Protein AF-0000000084685652 (afdb_homodimer)

Nearest PDB structures (foldseek):
  3n1x-assembly1_B-1  TM=9.533E-01  e=4.534E-25  Pseudomonas sp. OX1
  5tdv-assembly1_F  TM=9.397E-01  e=7.774E-25  Ectopseudomonas mendocina
  3dhi-assembly1_B  TM=9.399E-01  e=3.055E-24  Ectopseudomonas mendocina
  5tds-assembly1_B  TM=9.580E-01  e=1.152E-23  Ectopseudomonas mendocina
  1fyz-assembly1_A  TM=8.740E-01  e=3.125E-04  Methylococcus capsulatus

InterPro domains:
  IPR003430 Propane/methane/phenol/toluene hydroxylase [PF02332] (56-277)
  IPR009078 Ferritin-like superfamily [SSF47240] (4-328)
  IPR012078 Methane/phenol monooxygenase, hydroxylase component [PIRSF000040] (7-328)
  IPR012078 Methane/phenol monooxygenase, hydroxylase component [cd01058] (21-318)
  IPR012348 Ribonucleotide reductase-like [G3DSA:1.10.620.20] (7-328)

pLDDT: mean 84.14, std 19.92, range [25.06, 98.75]

Solvent-accessible surface area (backbone atoms only — not comparable to full-atom values): 34965 Å² total; per-residue (Å²): 137,84,82,76,79,78,78,77,73,77,84,66,85,71,38,86,89,50,67,91,72,70,73,74,51,70,52,49,56,51,36,47,82,54,54,75,40,60,74,34,72,89,44,41,50,87,66,68,88,84,40,72,50,53,50,47,47,34,53,23,38,70,56,31,90,69,60,70,98,56,61,70,71,56,72,58,83,78,55,76,42,68,67,59,45,51,53,54,48,49,54,52,46,51,50,53,51,48,50,54,50,54,39,56,75,68,43,49,76,76,68,41,51,70,68,55,55,43,46,38,34,59,72,48,44,28,47,34,47,56,27,44,46,51,18,39,44,22,29,50,36,34,59,42,39,86,19,31,47,57,14,48,54,22,45,56,48,20,52,49,25,47,48,53,22,41,50,40,31,51,51,32,53,58,48,29,73,76,47,69,93,57,41,46,89,68,40,29,63,56,33,40,75,66,32,66,42,34,44,29,48,46,52,46,47,50,52,50,67,61,43,66,38,33,64,60,32,46,44,42,45,65,61,38,47,47,39,37,43,46,23,32,67,27,47,42,46,16,52,46,24,46,76,59,68,34,52,65,53,24,54,54,27,50,56,54,45,52,54,50,51,51,51,47,55,42,46,28,53,51,42,52,58,46,39,68,37,69,75,30,46,60,55,52,49,50,52,46,66,68,48,43,61,46,38,51,46,14,35,43,37,35,27,64,68,41,73,89,36,89,57,34,41,62,52,24,51,50,46,36,51,52,53,32,43,66,45,75,41,132,137,81,80,75,75,76,75,74,70,77,84,69,83,71,40,86,98,49,80,87,74,73,73,75,51,70,52,50,58,51,36,46,83,54,56,76,42,59,75,35,74,88,44,40,48,84,70,65,86,84,40,72,51,50,51,47,49,35,55,24,37,70,56,32,91,68,59,71,97,56,62,69,72,57,72,59,86,80,54,74,42,68,68,60,46,52,53,55,48,48,54,51,47,51,51,52,50,48,49,55,51,54,39,56,74,68,42,48,77,76,69,41,51,69,68,56,54,43,44,39,34,59,72,48,43,30,46,35,47,57,28,44,47,52,18,38,45,21,28,50,35,34,60,42,39,86,18,31,44,57,14,48,53,22,45,56,49,20,51,48,24,48,48,52,22,40,50,41,30,50,50,32,53,56,48,30,74,74,46,69,94,58,40,47,89,68,40,30,62,57,34,42,76,66,34,65,42,33,45,29,48,45,52,44,46,50,52,49,68,61,42,67,36,33,66,61,32,47,44,43,45,64,61,38,47,47,39,37,43,45,23,33,68,26,47,42,45,16,52,48,24,46,76,58,69,34,52,66,52,25,53,53,28,51,57,54,45,53,55,51,51,51,51,46,56,43,45,28,53,50,42,51,59,46,39,68,36,70,77,28,47,61,54,54,49,49,52,46,66,66,48,41,60,44,39,51,46,15,35,42,36,34,28,64,67,40,72,89,37,89,57,34,42,62,52,22,52,49,46,37,50,52,53,31,43,66,44,75,41,131

Foldseek 3Di:
DDPPPPPPDPDCPCPDVNPPPPDDDPLCVQQFDPQCQLPDLQGSDPPDPVDPVSVLLNVQASPFPQDDPPPRPAAQPVSDDPVVLVVVVVVLVVVLVVLVVVCVVVVQLVPFDPVVLLVCLQQQLLCLVLLVLLLLLLCLLLVRYSIRNRSVLSVSSSVLSVVVSVSSLVVLVVNCVNDPPSQRPHCSVVSCVPPQLNVLLNVLSVVLSPRRRSVLNLLSSLQANLLLCLLANQQLVLVLCVVRSNPSSVVSSVSSVVVSVSSLSRLLSSLVNSCVPVSVQVVSQVSCVVRNVSSLSSRCRNVVSSVSDPCSSVRSVVSSVVSNVSSVYD/DPPPPPPPDPDCPCDDVHDPPPDDDPLCVQQFDPQCQLPDLQGSDPPDNPDPVSVLLNVQASPFPQDDPPPRPAAQPVSDDPVVLVVVVVVLVVVLVVLVVVCVVVVQLVPFDPVVLLVCLQQQLLCLVLLVLLLLLLCLLLVRYSIRNRSVLSVSSSVLSVVVSVSSLVVLVVNCVNDPPSQRPHCSVVSCVPPQLNVLLNVLSVVLSPRRRSVLNLLSSLQANLLLCLLANQQLVLVLCVVRSNPSSVVSSVSSVVVSVSSLSRLLSSLVNSCVPVSVQVVSQVSCVVRNVSSLSSRCRNVVSSVSDPCSSVRSVVSSVVSNVSSVYD

Secondary structure (DSSP, 8-state):
-----------STT-SS-SS-----HHHHHHSS--GGGS-TT-SSSS-TT-HHHHHHIIIIIT-S---S-GGG---TT---HHHHHHHHHHHHHHHHHHHHHHHHTTHHHHS-HHHHHHHHHHTTTHHHHHHHHHHHHHHHHHH-SSHHHHHHHHHHHHHHHHHHHHHHHHHHHHHHHSTTS-TTTSHHHHHHH-HHHHHHHHHHHHHTT--SHHHHHHIIIIIIHHHHIIIIIIIHHHHHHHTT-HHHHHHHHHHHHHHHHHHHHHHHHHHHHTTSHHHHHHHHHHHHHHHHHHHHHHHHHHTT-TT-TTHHHHHHHHHHHHHHHTT--/------------TT-SS-SS-----HHHHHHSS--GGGS-TT-SSSS-TT-HHHHHHIIIIIT-S---S-GGG---TT---HHHHHHHHHHHHHHHHHHHHHHHHTTHHHHS-HHHHHHHHHHTTTHHHHHHHHHHHHHHHHHH-SSHHHHHHHHHHHHHHHHHHHHHHHHHHHHHHHS-SS-TTTSHHHHHHH-HHHHHHHHHHHHHTT--SHHHHHHIIIIIIHHHHIIIIIIIHHHHHHHTT-HHHHHHHHHHHHHHHHHHHHHHHHHHHHTTSHHHHHHHHHHHHHHHHHHHHHHHHHHTT-TT-TTHHHHHHHHHHHHHHHTT--

Structure (mmCIF, N/CA/C/O backbone):
data_AF-0000000084685652-model_v1
#
loop_
_entity.id
_entity.type
_entity.pdbx_description
1 polymer 'Toluene-4-monooxygenase system protein E'
#
loop_
_atom_site.group_PDB
_atom_site.id
_atom_site.type_symbol
_atom_site.label_atom_id
_atom_site.label_alt_id
_atom_site.label_comp_id
_atom_site.label_asym_id
_atom_site.label_entity_id
_atom_site.label_seq_id
_atom_site.pdbx_PDB_ins_code
_atom_site.Cartn_x
_atom_site.Cartn_y
_atom_site.Cartn_z
_atom_site.occupancy
_atom_site.B_iso_or_equiv
_atom_site.auth_seq_id
_atom_site.auth_comp_id
_atom_site.auth_asym_id
_atom_site.auth_atom_id
_atom_site.pdbx_PDB_model_num
ATOM 1 N N . MET A 1 1 ? -60.469 -38.312 -19.906 1 27.52 1 MET A N 1
ATOM 2 C CA . MET A 1 1 ? -59.406 -38.531 -18.938 1 27.52 1 MET A CA 1
ATOM 3 C C . MET A 1 1 ? -58.312 -37.469 -19.078 1 27.52 1 MET A C 1
ATOM 5 O O . MET A 1 1 ? -57.531 -37.5 -20.016 1 27.52 1 MET A O 1
ATOM 9 N N . SER A 1 2 ? -58.438 -36.156 -18.609 1 29.5 2 SER A N 1
ATOM 10 C CA . SER A 1 2 ? -57.906 -34.844 -18.938 1 29.5 2 SER A CA 1
ATOM 11 C C . SER A 1 2 ? -56.5 -34.625 -18.391 1 29.5 2 SER A C 1
ATOM 13 O O . SER A 1 2 ? -56.281 -34.781 -17.188 1 29.5 2 SER A O 1
ATOM 15 N N . ASP A 1 3 ? -55.344 -34.969 -19.094 1 28.92 3 ASP A N 1
ATOM 16 C CA . ASP A 1 3 ? -53.938 -35.156 -18.844 1 28.92 3 ASP A CA 1
ATOM 17 C C . ASP A 1 3 ? -53.312 -33.844 -18.297 1 28.92 3 ASP A C 1
ATOM 19 O O . ASP A 1 3 ? -53.25 -32.844 -18.984 1 28.92 3 ASP A O 1
ATOM 23 N N . SER A 1 4 ? -53.469 -33.5 -16.984 1 29.11 4 SER A N 1
ATOM 24 C CA . SER A 1 4 ? -53.094 -32.25 -16.297 1 29.11 4 SER A CA 1
ATOM 25 C C . SER A 1 4 ? -51.594 -32.062 -16.312 1 29.11 4 SER A C 1
ATOM 27 O O . SER A 1 4 ? -50.844 -32.844 -15.727 1 29.11 4 SER A O 1
ATOM 29 N N . THR A 1 5 ? -50.938 -31.531 -17.375 1 30.83 5 THR A N 1
ATOM 30 C CA . THR A 1 5 ? -49.531 -31.297 -17.625 1 30.83 5 THR A CA 1
ATOM 31 C C . THR A 1 5 ? -48.875 -30.531 -16.469 1 30.83 5 THR A C 1
ATOM 33 O O . THR A 1 5 ? -49.25 -29.375 -16.219 1 30.83 5 THR A O 1
ATOM 36 N N . GLN A 1 6 ? -48.438 -31.156 -15.375 1 27.78 6 GLN A N 1
ATOM 37 C CA . GLN A 1 6 ? -47.844 -30.609 -14.172 1 27.78 6 GLN A CA 1
ATOM 38 C C . GLN A 1 6 ? -46.656 -29.719 -14.508 1 27.78 6 GLN A C 1
ATOM 40 O O . GLN A 1 6 ? -45.688 -30.188 -15.117 1 27.78 6 GLN A O 1
ATOM 45 N N . THR A 1 7 ? -46.781 -28.344 -14.672 1 27.72 7 THR A N 1
ATOM 46 C CA . THR A 1 7 ? -45.812 -27.328 -15.008 1 27.72 7 THR A CA 1
ATOM 47 C C . THR A 1 7 ? -44.656 -27.328 -14 1 27.72 7 THR A C 1
ATOM 49 O O . THR A 1 7 ? -44.875 -27.094 -12.805 1 27.72 7 THR A O 1
ATOM 52 N N . ILE A 1 8 ? -43.625 -28.094 -14.109 1 26.22 8 ILE A N 1
ATOM 53 C CA . ILE A 1 8 ? -42.469 -28.234 -13.219 1 26.22 8 ILE A CA 1
ATOM 54 C C . ILE A 1 8 ? -41.875 -26.875 -12.93 1 26.22 8 ILE A C 1
ATOM 56 O O . ILE A 1 8 ? -41.438 -26.172 -13.844 1 26.22 8 ILE A O 1
ATOM 60 N N . LYS A 1 9 ? -42.25 -26.234 -11.805 1 31 9 LYS A N 1
ATOM 61 C CA . LYS A 1 9 ? -41.75 -24.938 -11.359 1 31 9 LYS A CA 1
ATOM 62 C C . LYS A 1 9 ? -40.219 -24.906 -11.312 1 31 9 LYS A C 1
ATOM 64 O O . LYS A 1 9 ? -39.594 -25.797 -10.734 1 31 9 LYS A O 1
ATOM 69 N N . PRO A 1 10 ? -39.594 -24.109 -12.258 1 29.12 10 PRO A N 1
ATOM 70 C CA . PRO A 1 10 ? -38.125 -24.109 -12.352 1 29.12 10 PRO A CA 1
ATOM 71 C C . PRO A 1 10 ? -37.469 -23.875 -11 1 29.12 10 PRO A C 1
ATOM 73 O O . PRO A 1 10 ? -38.031 -23.25 -10.117 1 29.12 10 PRO A O 1
ATOM 76 N N . LEU A 1 11 ? -36.5 -24.688 -10.562 1 27.14 11 LEU A N 1
ATOM 77 C CA . LEU A 1 11 ? -35.812 -24.844 -9.281 1 27.14 11 LEU A CA 1
ATOM 78 C C . LEU A 1 11 ? -35.219 -23.516 -8.812 1 27.14 11 LEU A C 1
ATOM 80 O O . LEU A 1 11 ? -34.656 -22.766 -9.602 1 27.14 11 LEU A O 1
ATOM 84 N N . LYS A 1 12 ? -35.562 -22.797 -7.691 1 27.66 12 LYS A N 1
ATOM 85 C CA . LYS A 1 12 ? -35.531 -21.609 -6.848 1 27.66 12 LYS A CA 1
ATOM 86 C C . LYS A 1 12 ? -34.094 -21.266 -6.461 1 27.66 12 LYS A C 1
ATOM 88 O O . LYS A 1 12 ? -33.844 -20.359 -5.664 1 27.66 12 LYS A O 1
ATOM 93 N N . THR A 1 13 ? -33.219 -22.219 -6.508 1 27.36 13 THR A N 1
ATOM 94 C CA . THR A 1 13 ? -32.031 -22.047 -5.66 1 27.36 13 THR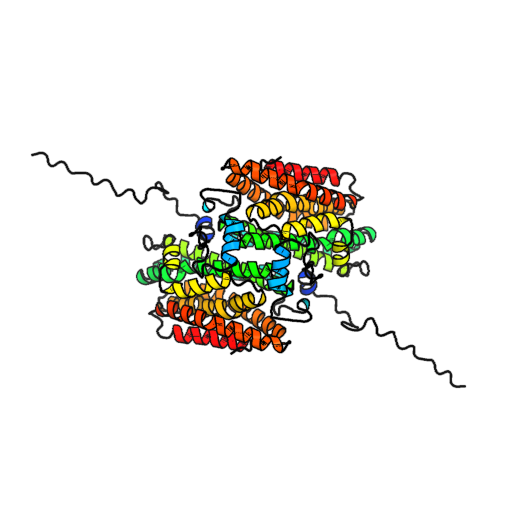 A CA 1
ATOM 95 C C . THR A 1 13 ? -31.234 -20.812 -6.102 1 27.36 13 THR A C 1
ATOM 97 O O . THR A 1 13 ? -30.25 -20.453 -5.465 1 27.36 13 THR A O 1
ATOM 100 N N . TRP A 1 14 ? -31.312 -20.453 -7.469 1 27.02 14 TRP A N 1
ATOM 101 C CA . TRP A 1 14 ? -30.594 -19.297 -8 1 27.02 14 TRP A CA 1
ATOM 102 C C . TRP A 1 14 ? -31.141 -18 -7.398 1 27.02 14 TRP A C 1
ATOM 104 O O . TRP A 1 14 ? -30.859 -16.906 -7.898 1 27.02 14 TRP A O 1
ATOM 114 N N . SER A 1 15 ? -32.094 -17.969 -6.535 1 26.88 15 SER A N 1
ATOM 115 C CA . SER A 1 15 ? -32.938 -16.812 -6.168 1 26.88 15 SER A CA 1
ATOM 116 C C . SER A 1 15 ? -32.062 -15.617 -5.812 1 26.88 15 SER A C 1
ATOM 118 O O . SER A 1 15 ? -32.406 -14.477 -6.152 1 26.88 15 SER A O 1
ATOM 120 N N . HIS A 1 16 ? -31.344 -15.539 -4.719 1 29.84 16 HIS A N 1
ATOM 121 C CA . HIS A 1 16 ? -31.359 -14.281 -3.98 1 29.84 16 HIS A CA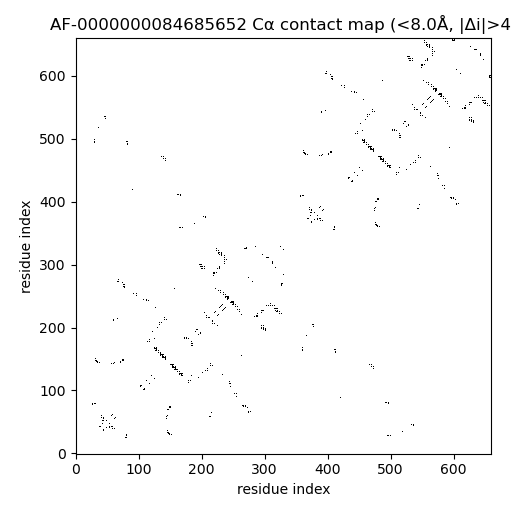 1
ATOM 122 C C . HIS A 1 16 ? -30.688 -13.164 -4.785 1 29.84 16 HIS A C 1
ATOM 124 O O . HIS A 1 16 ? -30.875 -11.984 -4.484 1 29.84 16 HIS A O 1
ATOM 130 N N . LEU A 1 17 ? -29.406 -12.945 -5.328 1 30.16 17 LEU A N 1
ATOM 131 C CA . LEU A 1 17 ? -29.344 -12.023 -6.457 1 30.16 17 LEU A CA 1
ATOM 132 C C . LEU A 1 17 ? -30.234 -12.5 -7.598 1 30.16 17 LEU A C 1
ATOM 134 O O . LEU A 1 17 ? -29.875 -13.414 -8.344 1 30.16 17 LEU A O 1
ATOM 138 N N . SER A 1 18 ? -31.453 -12.906 -7.559 1 30.08 18 SER A N 1
ATOM 139 C CA . SER A 1 18 ? -32.469 -13.414 -8.461 1 30.08 18 SER A CA 1
ATOM 140 C C . SER A 1 18 ? -32.375 -12.773 -9.836 1 30.08 18 SER A C 1
ATOM 142 O O . SER A 1 18 ? -32.531 -13.453 -10.859 1 30.08 18 SER A O 1
ATOM 144 N N . LYS A 1 19 ? -33.031 -11.508 -10.031 1 33.03 19 LYS A N 1
ATOM 145 C CA . LYS A 1 19 ? -33.562 -10.797 -11.188 1 33.03 19 LYS A CA 1
ATOM 146 C C . LYS A 1 19 ? -32.5 -10.609 -12.266 1 33.03 19 LYS A C 1
ATOM 148 O O . LYS A 1 19 ? -31.312 -10.797 -12.008 1 33.03 19 LYS A O 1
ATOM 153 N N . GLN A 1 20 ? -32.656 -9.375 -13.25 1 33.12 20 GLN A N 1
ATOM 154 C CA . GLN A 1 20 ? -31.797 -9.164 -14.422 1 33.12 20 GLN A CA 1
ATOM 155 C C . GLN A 1 20 ? -30.328 -9.164 -14.039 1 33.12 20 GLN A C 1
ATOM 157 O O . GLN A 1 20 ? -29.859 -8.266 -13.344 1 33.12 20 GLN A O 1
ATOM 162 N N . ARG A 1 21 ? -29.656 -10.078 -13.68 1 36.81 21 ARG A N 1
ATOM 163 C CA . ARG A 1 21 ? -28.266 -10.32 -13.273 1 36.81 21 ARG A CA 1
ATOM 164 C C . ARG A 1 21 ? -27.312 -9.422 -14.039 1 36.81 21 ARG A C 1
ATOM 166 O O . ARG A 1 21 ? -27.031 -9.664 -15.219 1 36.81 21 ARG A O 1
ATOM 173 N N . LYS A 1 22 ? -27.422 -8.109 -13.758 1 44.72 22 LYS A N 1
ATOM 174 C CA . LYS A 1 22 ? -26.453 -7.215 -14.383 1 44.72 22 LYS A CA 1
ATOM 175 C C . LYS A 1 22 ? -25.031 -7.754 -14.242 1 44.72 22 LYS A C 1
ATOM 177 O O . LYS A 1 22 ? -24.641 -8.195 -13.164 1 44.72 22 LYS A O 1
ATOM 182 N N . ARG A 1 23 ? -24.422 -8.211 -15.383 1 49.84 23 ARG A N 1
ATOM 183 C CA . ARG A 1 23 ? -23.016 -8.609 -15.469 1 49.84 23 ARG A CA 1
ATOM 184 C C . ARG A 1 23 ? -22.141 -7.727 -14.594 1 49.84 23 ARG A C 1
ATOM 186 O O . ARG A 1 23 ? -22.266 -6.5 -14.609 1 49.84 23 ARG A O 1
ATOM 193 N N . PRO A 1 24 ? -21.516 -8.344 -13.57 1 54.81 24 PRO A N 1
ATOM 194 C CA . PRO A 1 24 ? -20.656 -7.508 -12.727 1 54.81 24 PRO A CA 1
ATOM 195 C C . PRO A 1 24 ? -19.734 -6.602 -13.547 1 54.81 24 PRO A C 1
ATOM 197 O O . PRO A 1 24 ? -19.281 -6.988 -14.625 1 54.81 24 PRO A O 1
ATOM 200 N N . SER A 1 25 ? -19.766 -5.219 -13.094 1 62.41 25 SER A N 1
ATOM 201 C CA . SER A 1 25 ? -18.844 -4.266 -13.703 1 62.41 25 SER A CA 1
ATOM 202 C C . SER A 1 25 ? -17.391 -4.668 -13.461 1 62.41 25 SER A C 1
ATOM 204 O O . SER A 1 25 ? -17.109 -5.551 -12.641 1 62.41 25 SER A O 1
ATOM 206 N N . GLU A 1 26 ? -16.5 -4.148 -14.211 1 59.72 26 GLU A N 1
ATOM 207 C CA . GLU A 1 26 ? -15.07 -4.34 -14.008 1 59.72 26 GLU A CA 1
ATOM 208 C C . GLU A 1 26 ? -14.68 -4.074 -12.555 1 59.72 26 GLU A C 1
ATOM 210 O O . GLU A 1 26 ? -13.914 -4.84 -11.961 1 59.72 26 GLU A O 1
ATOM 215 N N . TYR A 1 27 ? -15.242 -3.041 -11.984 1 63.34 27 TYR A N 1
ATOM 216 C CA . TYR A 1 27 ? -14.961 -2.684 -10.594 1 63.34 27 TYR A CA 1
ATOM 217 C C . TYR A 1 27 ? -15.352 -3.814 -9.648 1 63.34 27 TYR A C 1
ATOM 219 O O . TYR A 1 27 ? -14.586 -4.176 -8.758 1 63.34 27 TYR A O 1
ATOM 227 N N . GLU A 1 28 ? -16.438 -4.387 -9.898 1 63.53 28 GLU A N 1
ATOM 228 C CA . GLU A 1 28 ? -16.938 -5.426 -9 1 63.53 28 GLU A CA 1
ATOM 229 C C . GLU A 1 28 ? -16.078 -6.684 -9.094 1 63.53 28 GLU A C 1
ATOM 231 O O . GLU A 1 28 ? -15.734 -7.285 -8.07 1 63.53 28 GLU A O 1
ATOM 236 N N . ILE A 1 29 ? -15.711 -6.973 -10.25 1 58.72 29 ILE A N 1
ATOM 237 C CA . ILE A 1 29 ? -14.953 -8.203 -10.461 1 58.72 29 ILE A CA 1
ATOM 238 C C . ILE A 1 29 ? -13.555 -8.062 -9.883 1 58.72 29 ILE A C 1
ATOM 240 O O . ILE A 1 29 ? -13.016 -9.008 -9.297 1 58.72 29 ILE A O 1
ATOM 244 N N . VAL A 1 30 ? -13.125 -6.848 -9.953 1 52.03 30 VAL A N 1
ATOM 245 C CA . VAL A 1 30 ? -11.734 -6.625 -9.594 1 52.03 30 VAL A CA 1
ATOM 246 C C . VAL A 1 30 ? -11.609 -6.398 -8.086 1 52.03 30 VAL A C 1
ATOM 248 O O . VAL A 1 30 ? -10.617 -6.789 -7.473 1 52.03 30 VAL A O 1
ATOM 251 N N . THR A 1 31 ? -12.617 -5.953 -7.551 1 58.69 31 THR A N 1
ATOM 252 C CA . THR A 1 31 ? -12.406 -5.414 -6.215 1 58.69 31 THR A CA 1
ATOM 253 C C . THR A 1 31 ? -13.156 -6.234 -5.172 1 58.69 31 THR A C 1
ATOM 255 O O . THR A 1 31 ? -12.875 -6.145 -3.975 1 58.69 31 THR A O 1
ATOM 258 N N . THR A 1 32 ? -14.031 -7.082 -5.617 1 55.75 32 THR A N 1
ATOM 259 C CA . THR A 1 32 ? -14.898 -7.688 -4.613 1 55.75 32 THR A CA 1
ATOM 260 C C . THR A 1 32 ? -14.453 -9.109 -4.297 1 55.75 32 THR A C 1
ATOM 262 O O . THR A 1 32 ? -13.875 -9.789 -5.148 1 55.75 32 THR A O 1
ATOM 265 N N . ASN A 1 33 ? -14.688 -9.531 -3.033 1 54.81 33 ASN A N 1
ATOM 266 C CA . ASN A 1 33 ? -14.609 -10.906 -2.545 1 54.81 33 ASN A CA 1
ATOM 267 C C . ASN A 1 33 ? -13.188 -11.453 -2.643 1 54.81 33 ASN A C 1
ATOM 269 O O . ASN A 1 33 ? -12.984 -12.586 -3.068 1 54.81 33 ASN A O 1
ATOM 273 N N . LEU A 1 34 ? -12.336 -10.586 -2.314 1 56.66 34 LEU A N 1
ATOM 274 C CA . LEU A 1 34 ? -10.938 -11.016 -2.367 1 56.66 34 LEU A CA 1
ATOM 275 C C . LEU A 1 34 ? -10.492 -11.586 -1.024 1 56.66 34 LEU A C 1
ATOM 277 O O . LEU A 1 34 ? -9.484 -12.281 -0.947 1 56.66 34 LEU A O 1
ATOM 281 N N . HIS A 1 35 ? -11.312 -11.273 0.05 1 48.06 35 HIS A N 1
ATOM 282 C CA . HIS A 1 35 ? -10.914 -11.758 1.367 1 48.06 35 HIS A CA 1
ATOM 283 C C . HIS A 1 35 ? -11.336 -13.211 1.572 1 48.06 35 HIS A C 1
ATOM 285 O O . HIS A 1 35 ? -12.5 -13.484 1.87 1 48.06 35 HIS A O 1
ATOM 291 N N . PHE A 1 36 ? -10.484 -14.055 1.305 1 43.09 36 PHE A N 1
ATOM 292 C CA . PHE A 1 36 ? -10.805 -15.469 1.45 1 43.09 36 PHE A CA 1
ATOM 293 C C . PHE A 1 36 ? -10.75 -15.883 2.914 1 43.09 36 PHE A C 1
ATOM 295 O O . PHE A 1 36 ? -11.219 -16.969 3.273 1 43.09 36 PHE A O 1
ATOM 302 N N . HIS A 1 37 ? -10.305 -15.016 3.764 1 44.62 37 HIS A N 1
ATOM 303 C CA . HIS A 1 37 ? -10.141 -15.367 5.172 1 44.62 37 HIS A CA 1
ATOM 304 C C . HIS A 1 37 ? -11.336 -14.883 5.996 1 44.62 37 HIS A C 1
ATOM 306 O O . HIS A 1 37 ? -11.281 -14.875 7.227 1 44.62 37 HIS A O 1
ATOM 312 N N . THR A 1 38 ? -12.32 -14.43 5.367 1 40.59 38 THR A N 1
ATOM 313 C CA . THR A 1 38 ? -13.484 -13.945 6.102 1 40.59 38 THR A CA 1
ATOM 314 C C . THR A 1 38 ? -14.594 -14.992 6.094 1 40.59 38 THR A C 1
ATOM 316 O O . THR A 1 38 ? -15.672 -14.773 6.656 1 40.59 38 THR A O 1
ATOM 319 N N . ASN A 1 39 ? -14.281 -16.047 5.477 1 38.97 39 ASN A N 1
ATOM 320 C CA . ASN A 1 39 ? -15.336 -17.031 5.348 1 38.97 39 ASN A CA 1
ATOM 321 C C . ASN A 1 39 ? -15.688 -17.672 6.695 1 38.97 39 ASN A C 1
ATOM 323 O O . ASN A 1 39 ? -16.859 -17.891 6.996 1 38.97 39 ASN A O 1
ATOM 327 N N . ASN A 1 40 ? -14.555 -17.953 7.375 1 38.34 40 ASN A N 1
ATOM 328 C CA . ASN A 1 40 ? -14.781 -18.531 8.688 1 38.34 40 ASN A CA 1
ATOM 329 C C . ASN A 1 40 ? -14.594 -17.516 9.805 1 38.34 40 ASN A C 1
ATOM 331 O O . ASN A 1 40 ? -13.461 -17.156 10.141 1 38.34 40 ASN A O 1
ATOM 335 N N . LYS A 1 41 ? -15.688 -16.984 10.172 1 49.59 41 LYS A N 1
ATOM 336 C CA . LYS A 1 41 ? -15.688 -15.945 11.195 1 49.59 41 LYS A CA 1
ATOM 337 C C . LYS A 1 41 ? -14.867 -16.359 12.414 1 49.59 41 LYS A C 1
ATOM 339 O O . LYS A 1 41 ? -14.305 -15.523 13.109 1 49.59 41 LYS A O 1
ATOM 344 N N . GLU A 1 42 ? -14.883 -17.656 12.594 1 42.59 42 GLU A N 1
ATOM 345 C CA . GLU A 1 42 ? -14.227 -18.172 13.789 1 42.59 42 GLU A CA 1
ATOM 346 C C . GLU A 1 42 ? -12.789 -18.594 13.5 1 42.59 42 GLU A C 1
ATOM 348 O O . GLU A 1 42 ? -11.984 -18.766 14.414 1 42.59 42 GLU A O 1
ATOM 353 N N . ARG A 1 43 ? -12.508 -18.797 12.148 1 47.44 43 ARG A N 1
ATOM 354 C CA . ARG A 1 43 ? -11.18 -19.25 11.758 1 47.44 43 ARG A CA 1
ATOM 355 C C . ARG A 1 43 ? -10.719 -18.562 10.477 1 47.44 43 ARG A C 1
ATOM 357 O O . ARG A 1 43 ? -10.867 -19.109 9.383 1 47.44 43 ARG A O 1
ATOM 364 N N . PRO A 1 44 ? -10.281 -17.375 10.633 1 40.5 44 PRO A N 1
ATOM 365 C CA . PRO A 1 44 ? -9.93 -16.625 9.438 1 40.5 44 PRO A CA 1
ATOM 366 C C . PRO A 1 44 ? -8.93 -17.344 8.547 1 40.5 44 PRO A C 1
ATOM 368 O O . PRO A 1 44 ? -9.008 -17.25 7.316 1 40.5 44 PRO A O 1
ATOM 371 N N . PHE A 1 45 ? -7.957 -18.062 9.234 1 45.41 45 PHE A N 1
ATOM 372 C CA . PHE A 1 45 ? -6.98 -18.812 8.461 1 45.41 45 PHE A CA 1
ATOM 373 C C . PHE A 1 45 ? -7.039 -20.297 8.805 1 45.41 45 PHE A C 1
ATOM 375 O O . PHE A 1 45 ? -7.273 -20.656 9.961 1 45.41 45 PHE A O 1
ATOM 382 N N . GLU A 1 46 ? -7.348 -21.078 7.914 1 44.16 46 GLU A N 1
ATOM 383 C CA . GLU A 1 46 ? -7.48 -22.516 8.148 1 44.16 46 GLU A CA 1
ATOM 384 C C . GLU A 1 46 ? -6.23 -23.094 8.812 1 44.16 46 GLU A C 1
ATOM 386 O O . GLU A 1 46 ? -6.285 -24.141 9.453 1 44.16 46 GLU A O 1
ATOM 391 N N . VAL A 1 47 ? -5.172 -22.344 8.578 1 43.72 47 VAL A N 1
ATOM 392 C CA . VAL A 1 47 ? -3.979 -22.969 9.148 1 43.72 47 VAL A CA 1
ATOM 393 C C . VAL A 1 47 ? -3.842 -22.562 10.617 1 43.72 47 VAL A C 1
ATOM 395 O O . VAL A 1 47 ? -4.156 -21.438 10.992 1 43.72 47 VAL A O 1
ATOM 398 N N . GLY A 1 48 ? -3.51 -23.609 11.664 1 44.81 48 GLY A N 1
ATOM 399 C CA . GLY A 1 48 ? -3.334 -23.984 13.055 1 44.81 48 GLY A CA 1
ATOM 400 C C . GLY A 1 48 ? -3.99 -23.016 14.023 1 44.81 48 GLY A C 1
ATOM 401 O O . GLY A 1 48 ? -3.973 -21.797 13.805 1 44.81 48 GLY A O 1
ATOM 402 N N . GLN A 1 49 ? -5.098 -23.328 14.609 1 42.16 49 GLN A N 1
ATOM 403 C CA . GLN A 1 49 ? -5.938 -22.797 15.68 1 42.16 49 GLN A CA 1
ATOM 404 C C . GLN A 1 49 ? -5.148 -21.844 16.578 1 42.16 49 GLN A C 1
ATOM 406 O O . GLN A 1 49 ? -5.707 -20.906 17.141 1 42.16 49 GLN A O 1
ATOM 411 N N . ASP A 1 50 ? -4.074 -22.312 17.078 1 43.47 50 ASP A N 1
ATOM 412 C CA . ASP A 1 50 ? -3.455 -21.688 18.25 1 43.47 50 ASP A CA 1
ATOM 413 C C . ASP A 1 50 ? -2.748 -20.391 17.859 1 43.47 50 ASP A C 1
ATOM 415 O O . ASP A 1 50 ? -1.954 -19.859 18.641 1 43.47 50 ASP A O 1
ATOM 419 N N . ALA A 1 51 ? -2.912 -19.922 16.625 1 51.53 51 ALA A N 1
ATOM 420 C CA . ALA A 1 51 ? -1.918 -18.906 16.281 1 51.53 51 ALA A CA 1
ATOM 421 C C . ALA A 1 51 ? -2.41 -17.516 16.656 1 51.53 51 ALA A C 1
ATOM 423 O O . ALA A 1 51 ? -3.584 -17.188 16.453 1 51.53 51 ALA A O 1
ATOM 424 N N . LYS A 1 52 ? -1.738 -16.891 17.625 1 55.16 52 LYS A N 1
ATOM 425 C CA . LYS A 1 52 ? -1.804 -15.492 18.062 1 55.16 52 LYS A CA 1
ATOM 426 C C . LYS A 1 52 ? -2.381 -14.602 16.969 1 55.16 52 LYS A C 1
ATOM 428 O O . LYS A 1 52 ? -3.121 -13.656 17.25 1 55.16 52 LYS A O 1
ATOM 433 N N . MET A 1 53 ? -2.266 -15.031 15.727 1 54.97 53 MET A N 1
ATOM 434 C CA . MET A 1 53 ? -2.705 -14.234 14.586 1 54.97 53 MET A CA 1
ATOM 435 C C . MET A 1 53 ? -4.219 -14.305 14.422 1 54.97 53 MET A C 1
ATOM 437 O O . MET A 1 53 ? -4.875 -13.289 14.195 1 54.97 53 MET A O 1
ATOM 441 N N . ASN A 1 54 ? -4.672 -15.484 14.539 1 59.81 54 ASN A N 1
ATOM 442 C CA . ASN A 1 54 ? -6.121 -15.633 14.445 1 59.81 54 ASN A CA 1
ATOM 443 C C . ASN A 1 54 ? -6.836 -14.82 15.523 1 59.81 54 ASN A C 1
ATOM 445 O O . ASN A 1 54 ? -7.875 -14.211 15.266 1 59.81 54 ASN A O 1
ATOM 449 N N . ASP A 1 55 ? -6.125 -14.727 16.531 1 67.75 55 ASP A N 1
ATOM 450 C CA . ASP A 1 55 ? -6.715 -13.977 17.641 1 67.75 55 ASP A CA 1
ATOM 451 C C . ASP A 1 55 ? -6.746 -12.477 17.328 1 67.75 55 ASP A C 1
ATOM 453 O O . ASP A 1 55 ? -7.699 -11.781 17.688 1 67.75 55 ASP A O 1
ATOM 457 N N . TRP A 1 56 ? -5.742 -12.062 16.594 1 73.5 56 TRP A N 1
ATOM 458 C CA . TRP A 1 56 ? -5.656 -10.648 16.25 1 73.5 56 TRP A CA 1
ATOM 459 C C . TRP A 1 56 ? -6.777 -10.258 15.289 1 73.5 56 TRP A C 1
ATOM 461 O O . TRP A 1 56 ? -7.488 -9.281 15.516 1 73.5 56 TRP A O 1
ATOM 471 N N . TYR A 1 57 ? -6.93 -11.094 14.258 1 74.31 57 TYR A N 1
ATOM 472 C CA . TYR A 1 57 ? -7.98 -10.82 13.289 1 74.31 57 TYR A CA 1
ATOM 473 C C . TYR A 1 57 ? -9.359 -10.977 13.914 1 74.31 57 TYR A C 1
ATOM 475 O O . TYR A 1 57 ? -10.266 -10.188 13.648 1 74.31 57 TYR A O 1
ATOM 483 N N . LEU A 1 58 ? -9.438 -11.93 14.758 1 77.44 58 LEU A N 1
ATOM 484 C CA . LEU A 1 58 ? -10.719 -12.148 15.438 1 77.44 58 LEU A CA 1
ATOM 485 C C . LEU A 1 58 ? -11.047 -10.977 16.359 1 77.44 58 LEU A C 1
ATOM 487 O O . LEU A 1 58 ? -12.172 -10.469 16.344 1 77.44 58 LEU A O 1
ATOM 491 N N . THR A 1 59 ? -10.039 -10.5 17.031 1 81 59 THR A N 1
ATOM 492 C CA . THR A 1 59 ? -10.258 -9.469 18.047 1 81 59 THR A CA 1
ATOM 493 C C . THR A 1 59 ? -10.461 -8.109 17.391 1 81 59 THR A C 1
ATOM 495 O O . THR A 1 59 ? -11.367 -7.363 17.766 1 81 59 THR A O 1
ATOM 498 N N . TYR A 1 60 ? -9.711 -7.828 16.359 1 86.06 60 TYR A N 1
ATOM 499 C CA . TYR A 1 60 ? -9.633 -6.441 15.906 1 86.06 60 TYR A CA 1
ATOM 500 C C . TYR A 1 60 ? -10.32 -6.266 14.555 1 86.06 60 TYR A C 1
ATOM 502 O O . TYR A 1 60 ? -10.445 -5.145 14.062 1 86.06 60 TYR A O 1
ATOM 510 N N . ARG A 1 61 ? -10.867 -7.289 14.016 1 85.31 61 ARG A N 1
ATOM 511 C CA . ARG A 1 61 ? -11.617 -7.191 12.773 1 85.31 61 ARG A CA 1
ATOM 512 C C . ARG A 1 61 ? -12.992 -7.832 12.914 1 85.31 61 ARG A C 1
ATOM 514 O O . ARG A 1 61 ? -14.016 -7.137 12.883 1 85.31 61 ARG A O 1
ATOM 521 N N . ASN A 1 62 ? -12.945 -9.172 13.211 1 82.12 62 ASN A N 1
ATOM 522 C CA . ASN A 1 62 ? -14.203 -9.898 13.234 1 82.12 62 ASN A CA 1
ATOM 523 C C . ASN A 1 62 ? -15.078 -9.477 14.406 1 82.12 62 ASN A C 1
ATOM 525 O O . ASN A 1 62 ? -16.312 -9.445 14.297 1 82.12 62 ASN A O 1
ATOM 529 N N . ASN A 1 63 ? -14.43 -9.195 15.547 1 86.81 63 ASN A N 1
ATOM 530 C CA . ASN A 1 63 ? -15.188 -8.844 16.75 1 86.81 63 ASN A CA 1
ATOM 531 C C . ASN A 1 63 ? -15.172 -7.344 17 1 86.81 63 ASN A C 1
ATOM 533 O O . ASN A 1 63 ? -15.367 -6.898 18.141 1 86.81 63 ASN A O 1
ATOM 537 N N . SER A 1 64 ? -14.867 -6.598 15.992 1 92 64 SER A N 1
ATOM 538 C CA . SER A 1 64 ? -15 -5.148 16.109 1 92 64 SER A CA 1
ATOM 539 C C . SER A 1 64 ? -16.391 -4.758 16.594 1 92 64 SER A C 1
ATOM 541 O O . SER A 1 64 ? -17.375 -5.398 16.234 1 92 64 SER A O 1
ATOM 543 N N . PRO A 1 65 ? -16.438 -3.727 17.438 1 93.88 65 PRO A N 1
ATOM 544 C CA . PRO A 1 65 ? -17.75 -3.27 17.891 1 93.88 65 PRO A CA 1
ATOM 545 C C . PRO A 1 65 ? -18.656 -2.832 16.734 1 93.88 65 PRO A C 1
ATOM 547 O O . PRO A 1 65 ? -19.875 -2.85 16.859 1 93.88 65 PRO A O 1
ATOM 550 N N . LEU A 1 66 ? -18.078 -2.41 15.648 1 94.31 66 LEU A N 1
ATOM 551 C CA . LEU A 1 66 ? -18.844 -2.037 14.461 1 94.31 66 LEU A CA 1
ATOM 552 C C . LEU A 1 66 ? -19.312 -3.273 13.711 1 94.31 66 LEU A C 1
ATOM 554 O O . LEU A 1 66 ? -18.5 -4.078 13.25 1 94.31 66 LEU A O 1
ATOM 558 N N . LYS A 1 67 ? -20.625 -3.354 13.57 1 92.62 67 LYS A N 1
ATOM 559 C CA . LYS A 1 67 ? -21.188 -4.562 12.977 1 92.62 67 LYS A CA 1
ATOM 560 C C . LYS A 1 67 ? -21.953 -4.242 11.695 1 92.62 67 LYS A C 1
ATOM 562 O O . LYS A 1 67 ? -22.547 -3.168 11.57 1 92.62 67 LYS A O 1
ATOM 567 N N . HIS A 1 68 ? -21.859 -5.125 10.789 1 91.44 68 HIS A N 1
ATOM 568 C CA . HIS A 1 68 ? -22.625 -5.078 9.547 1 91.44 68 HIS A CA 1
ATOM 569 C C . HIS A 1 68 ? -22.891 -6.48 9.016 1 91.44 68 HIS A C 1
ATOM 571 O O . HIS A 1 68 ? -22.031 -7.367 9.125 1 91.44 68 HIS A O 1
ATOM 577 N N . ASP A 1 69 ? -24.031 -6.703 8.43 1 87.94 69 ASP A N 1
ATOM 578 C CA . ASP A 1 69 ? -24.438 -8.031 7.973 1 87.94 69 ASP A CA 1
ATOM 579 C C . ASP A 1 69 ? -23.594 -8.484 6.781 1 87.94 69 ASP A C 1
ATOM 581 O O . ASP A 1 69 ? -23.375 -9.68 6.586 1 87.94 69 ASP A O 1
ATOM 585 N N . ASP A 1 70 ? -23.203 -7.484 5.945 1 87.62 70 ASP A N 1
ATOM 586 C CA . ASP A 1 70 ? -22.438 -7.809 4.742 1 87.62 70 ASP A CA 1
ATOM 587 C C . ASP A 1 70 ? -21.516 -6.66 4.359 1 87.62 70 ASP A C 1
ATOM 589 O O . ASP A 1 70 ? -21.844 -5.848 3.492 1 87.62 70 ASP A O 1
ATOM 593 N N . TRP A 1 71 ? -20.312 -6.676 4.906 1 88.56 71 TRP A N 1
ATOM 594 C CA . TRP A 1 71 ? -19.344 -5.641 4.578 1 88.56 71 TRP A CA 1
ATOM 595 C C . TRP A 1 71 ? -18.984 -5.68 3.094 1 88.56 71 TRP A C 1
ATOM 597 O O . TRP A 1 71 ? -18.641 -4.648 2.506 1 88.56 71 TRP A O 1
ATOM 607 N N . ASP A 1 72 ? -19.125 -6.812 2.51 1 81.75 72 ASP A N 1
ATOM 608 C CA . ASP A 1 72 ? -18.75 -6.988 1.108 1 81.75 72 ASP A CA 1
ATOM 609 C C . ASP A 1 72 ? -19.719 -6.258 0.186 1 81.75 72 ASP A C 1
ATOM 611 O O . ASP A 1 72 ? -19.438 -6.074 -1.001 1 81.75 72 ASP A O 1
ATOM 615 N N . ALA A 1 73 ? -20.812 -5.828 0.71 1 86.06 73 ALA A N 1
ATOM 616 C CA . ALA A 1 73 ? -21.812 -5.109 -0.076 1 86.06 73 ALA A CA 1
ATOM 617 C C . ALA A 1 73 ? -21.391 -3.658 -0.299 1 86.06 73 ALA A C 1
ATOM 619 O O . ALA A 1 73 ? -21.953 -2.969 -1.155 1 86.06 73 ALA A O 1
ATOM 620 N N . PHE A 1 74 ? -20.375 -3.199 0.418 1 92.5 74 PHE A N 1
ATOM 621 C CA . PHE A 1 74 ? -19.922 -1.825 0.243 1 92.5 74 PHE A CA 1
ATOM 622 C C . PHE A 1 74 ? -19.344 -1.62 -1.15 1 92.5 74 PHE A C 1
ATOM 624 O O . PHE A 1 74 ? -18.641 -2.488 -1.668 1 92.5 74 PHE A O 1
ATOM 631 N N . ARG A 1 75 ? -19.656 -0.413 -1.755 1 87.88 75 ARG A N 1
ATOM 632 C CA . ARG A 1 75 ? -19.094 -0.016 -3.041 1 87.88 75 ARG A CA 1
ATOM 633 C C . ARG A 1 75 ? -18.484 1.38 -2.965 1 87.88 75 ARG A C 1
ATOM 635 O O . ARG A 1 75 ? -19.109 2.307 -2.439 1 87.88 75 ARG A O 1
ATOM 642 N N . ASP A 1 76 ? -17.266 1.479 -3.379 1 90.56 76 ASP A N 1
ATOM 643 C CA . ASP A 1 76 ? -16.625 2.779 -3.516 1 90.56 76 ASP A CA 1
ATOM 644 C C . ASP A 1 76 ? -17.375 3.666 -4.508 1 90.56 76 ASP A C 1
ATOM 646 O O . ASP A 1 76 ? -17.531 3.301 -5.672 1 90.56 76 ASP A O 1
ATOM 650 N N . PRO A 1 77 ? -17.766 4.852 -4.031 1 92.81 77 PRO A N 1
ATOM 651 C CA . PRO A 1 77 ? -18.484 5.734 -4.957 1 92.81 77 PRO A CA 1
ATOM 652 C C . PRO A 1 77 ? -17.625 6.16 -6.145 1 92.81 77 PRO A C 1
ATOM 654 O O . PRO A 1 77 ? -18.156 6.492 -7.207 1 92.81 77 PRO A O 1
ATOM 657 N N . GLU A 1 78 ? -16.312 6.156 -5.996 1 91.19 78 GLU A N 1
ATOM 658 C CA . GLU A 1 78 ? -15.391 6.512 -7.07 1 91.19 78 GLU A CA 1
ATOM 659 C C . GLU A 1 78 ? -15.086 5.309 -7.961 1 91.19 78 GLU A C 1
ATOM 661 O O . GLU A 1 78 ? -14.555 5.461 -9.062 1 91.19 78 GLU A O 1
ATOM 666 N N . GLN A 1 79 ? -15.383 4.082 -7.539 1 87.31 79 GLN A N 1
ATOM 667 C CA . GLN A 1 79 ? -15.156 2.822 -8.242 1 87.31 79 GLN A CA 1
ATOM 668 C C . GLN A 1 79 ? -13.727 2.742 -8.781 1 87.31 79 GLN A C 1
ATOM 670 O O . GLN A 1 79 ? -13.516 2.42 -9.953 1 87.31 79 GLN A O 1
ATOM 675 N N . LEU A 1 80 ? -12.836 3.07 -7.926 1 85.62 80 LEU A N 1
ATOM 676 C CA . LEU A 1 80 ? -11.438 3.096 -8.328 1 85.62 80 LEU A CA 1
ATOM 677 C C . LEU A 1 80 ? -10.875 1.68 -8.438 1 85.62 80 LEU A C 1
ATOM 679 O O . LEU A 1 80 ? -11.117 0.847 -7.559 1 85.62 80 LEU A O 1
ATOM 683 N N . VAL A 1 81 ? -10.273 1.402 -9.508 1 81.06 81 VAL A N 1
ATOM 684 C CA . VAL A 1 81 ? -9.43 0.228 -9.695 1 81.06 81 VAL A CA 1
ATOM 685 C C . VAL A 1 81 ? -8.016 0.664 -10.062 1 81.06 81 VAL A C 1
ATOM 687 O O . VAL A 1 81 ? -7.766 1.847 -10.312 1 81.06 81 VAL A O 1
ATOM 690 N N . TYR A 1 82 ? -7.078 -0.184 -10.086 1 80.06 82 TYR A N 1
ATOM 691 C CA . TYR A 1 82 ? -5.684 0.192 -10.281 1 80.06 82 TYR A CA 1
ATOM 692 C C . TYR A 1 82 ? -5.516 1.01 -11.555 1 80.06 82 TYR A C 1
ATOM 694 O O . TYR A 1 82 ? -4.82 2.029 -11.562 1 80.06 82 TYR A O 1
ATOM 702 N N . ARG A 1 83 ? -6.094 0.575 -12.594 1 76.94 83 ARG A N 1
ATOM 703 C CA . ARG A 1 83 ? -5.918 1.236 -13.883 1 76.94 83 ARG A CA 1
ATOM 704 C C . ARG A 1 83 ? -6.391 2.686 -13.828 1 76.94 83 ARG A C 1
ATOM 706 O O . ARG A 1 83 ? -5.656 3.598 -14.211 1 76.94 83 ARG A O 1
ATOM 713 N N . THR A 1 84 ? -7.582 2.852 -13.391 1 82 84 THR A N 1
ATOM 714 C CA . THR A 1 84 ? -8.133 4.203 -13.352 1 82 84 THR A CA 1
ATOM 715 C C . THR A 1 84 ? -7.402 5.051 -12.312 1 82 84 THR A C 1
ATOM 717 O O . THR A 1 84 ? -7.242 6.262 -12.492 1 82 84 THR A O 1
ATOM 720 N N . TYR A 1 85 ? -6.953 4.457 -11.188 1 89.75 85 TYR A N 1
ATOM 721 C CA . TYR A 1 85 ? -6.129 5.168 -10.219 1 89.75 85 TYR A CA 1
ATOM 722 C C . TYR A 1 85 ? -4.836 5.656 -10.859 1 89.75 85 TYR A C 1
ATOM 724 O O . TYR A 1 85 ? -4.414 6.793 -10.633 1 89.75 85 TYR A O 1
ATOM 732 N N . ASN A 1 86 ? -4.191 4.789 -11.602 1 81.69 86 ASN A N 1
ATOM 733 C CA . ASN A 1 86 ? -2.936 5.148 -12.25 1 81.69 86 ASN A CA 1
ATOM 734 C C . ASN A 1 86 ? -3.123 6.309 -13.227 1 81.69 86 ASN A C 1
ATOM 736 O O . ASN A 1 86 ? -2.271 7.195 -13.32 1 81.69 86 ASN A O 1
ATOM 740 N N . ILE A 1 87 ? -4.242 6.285 -13.969 1 82.19 87 ILE A N 1
ATOM 741 C CA . ILE A 1 87 ? -4.539 7.367 -14.906 1 82.19 87 ILE A CA 1
ATOM 742 C C . ILE A 1 87 ? -4.746 8.672 -14.133 1 82.19 87 ILE A C 1
ATOM 744 O O . ILE A 1 87 ? -4.18 9.703 -14.492 1 82.19 87 ILE A O 1
ATOM 748 N N . LEU A 1 88 ? -5.527 8.57 -13.078 1 88.12 88 LEU A N 1
ATOM 749 C CA . LEU A 1 88 ? -5.801 9.727 -12.234 1 88.12 88 LEU A CA 1
ATOM 750 C C . LEU A 1 88 ? -4.504 10.32 -11.695 1 88.12 88 LEU A C 1
ATOM 752 O O . LEU A 1 88 ? -4.293 11.531 -11.766 1 88.12 88 LEU A O 1
ATOM 756 N N . GLN A 1 89 ? -3.617 9.477 -11.18 1 89 89 GLN A N 1
ATOM 757 C CA . GLN A 1 89 ? -2.412 9.961 -10.516 1 89 89 GLN A CA 1
ATOM 758 C C . GLN A 1 89 ? -1.358 10.398 -11.531 1 89 89 GLN A C 1
ATOM 760 O O . GLN A 1 89 ? -0.53 11.258 -11.234 1 89 89 GLN A O 1
ATOM 765 N N . GLU A 1 90 ? -1.403 9.82 -12.695 1 83.31 90 GLU A N 1
ATOM 766 C CA . GLU A 1 90 ? -0.542 10.328 -13.758 1 83.31 90 GLU A CA 1
ATOM 767 C C . GLU A 1 90 ? -0.858 11.781 -14.078 1 83.31 90 GLU A C 1
ATOM 769 O O . GLU A 1 90 ? 0.051 12.602 -14.242 1 83.31 90 GLU A O 1
ATOM 774 N N . GLY A 1 91 ? -2.168 12.008 -14.242 1 87.19 91 GLY A N 1
ATOM 775 C CA . GLY A 1 91 ? -2.568 13.391 -14.461 1 87.19 91 GLY A CA 1
ATOM 776 C C . GLY A 1 91 ? -2.137 14.32 -13.344 1 87.19 91 GLY A C 1
ATOM 777 O O . GLY A 1 91 ? -1.632 15.414 -13.602 1 87.19 91 GLY A O 1
ATOM 778 N N . GLN A 1 92 ? -2.305 13.906 -12.133 1 89.69 92 GLN A N 1
ATOM 779 C CA . GLN A 1 92 ? -1.932 14.719 -10.977 1 89.69 92 GLN A CA 1
ATOM 780 C C . GLN A 1 92 ? -0.419 14.906 -10.906 1 89.69 92 GLN A C 1
ATOM 782 O O . GLN A 1 92 ? 0.061 16 -10.594 1 89.69 92 GLN A O 1
ATOM 787 N N . GLU A 1 93 ? 0.325 13.852 -11.203 1 88.06 93 GLU A N 1
ATOM 788 C CA . GLU A 1 93 ? 1.782 13.938 -11.172 1 88.06 93 GLU A CA 1
ATOM 789 C C . GLU A 1 93 ? 2.305 14.852 -12.273 1 88.06 93 GLU A C 1
ATOM 791 O O . GLU A 1 93 ? 3.271 15.594 -12.07 1 88.06 93 GLU A O 1
ATOM 796 N N . ALA A 1 94 ? 1.7 14.75 -13.438 1 86.75 94 ALA A N 1
ATOM 797 C CA . ALA A 1 94 ? 2.07 15.664 -14.516 1 86.75 94 ALA A CA 1
ATOM 798 C C . ALA A 1 94 ? 1.841 17.109 -14.117 1 86.75 94 ALA A C 1
ATOM 800 O O . ALA A 1 94 ? 2.672 17.984 -14.398 1 86.75 94 ALA A O 1
ATOM 801 N N . TYR A 1 95 ? 0.735 17.328 -13.508 1 90.44 95 TYR A N 1
ATOM 802 C CA . TYR A 1 95 ? 0.408 18.672 -13.031 1 90.44 95 TYR A CA 1
ATOM 803 C C . TYR A 1 95 ? 1.434 19.156 -12.016 1 90.44 95 TYR A C 1
ATOM 805 O O . TYR A 1 95 ? 1.986 20.25 -12.148 1 90.44 95 TYR A O 1
ATOM 813 N N . VAL A 1 96 ? 1.737 18.375 -11.008 1 91.69 96 VAL A N 1
ATOM 814 C CA . VAL A 1 96 ? 2.648 18.734 -9.938 1 91.69 96 VAL A CA 1
ATOM 815 C C . VAL A 1 96 ? 4.055 18.938 -10.492 1 91.69 96 VAL A C 1
ATOM 817 O O . VAL A 1 96 ? 4.734 19.906 -10.156 1 91.69 96 VAL A O 1
ATOM 820 N N . THR A 1 97 ? 4.469 18.047 -11.344 1 87.19 97 THR A N 1
ATOM 821 C CA . THR A 1 97 ? 5.781 18.172 -11.977 1 87.19 97 THR A CA 1
ATOM 822 C C . THR A 1 97 ? 5.848 19.422 -12.836 1 87.19 97 THR A C 1
ATOM 824 O O . THR A 1 97 ? 6.867 20.109 -12.852 1 87.19 97 THR A O 1
ATOM 827 N N . GLY A 1 98 ? 4.773 19.641 -13.555 1 88.31 98 GLY A N 1
ATOM 828 C CA . GLY A 1 98 ? 4.699 20.875 -14.328 1 88.31 98 GLY A CA 1
ATOM 829 C C . GLY A 1 98 ? 4.848 22.125 -13.477 1 88.31 98 GLY A C 1
ATOM 830 O O . GLY A 1 98 ? 5.547 23.062 -13.859 1 88.31 98 GLY A O 1
ATOM 831 N N . LEU A 1 99 ? 4.176 22.141 -12.336 1 90.75 99 LEU A N 1
ATOM 832 C CA . LEU A 1 99 ? 4.293 23.25 -11.406 1 90.75 99 LEU A CA 1
ATOM 833 C C . LEU A 1 99 ? 5.738 23.422 -10.945 1 90.75 99 LEU A C 1
ATOM 835 O O . LEU A 1 99 ? 6.277 24.531 -10.992 1 90.75 99 LEU A O 1
ATOM 839 N N . LEU A 1 100 ? 6.371 22.328 -10.508 1 89.25 100 LEU A N 1
ATOM 840 C CA . LEU A 1 100 ? 7.73 22.375 -9.984 1 89.25 100 LEU A CA 1
ATOM 841 C C . LEU A 1 100 ? 8.703 22.875 -11.047 1 89.25 100 LEU A C 1
ATOM 843 O O . LEU A 1 100 ? 9.555 23.734 -10.766 1 89.25 100 LEU A O 1
ATOM 847 N N . ASN A 1 101 ? 8.531 22.453 -12.234 1 88.12 101 ASN A N 1
ATOM 848 C CA . ASN A 1 101 ? 9.406 22.859 -13.328 1 88.12 101 ASN A CA 1
ATOM 849 C C . ASN A 1 101 ? 9.203 24.328 -13.68 1 88.12 101 ASN A C 1
ATOM 851 O O . ASN A 1 101 ? 10.172 25.078 -13.812 1 88.12 101 ASN A O 1
ATOM 855 N N . GLN A 1 102 ? 8.008 24.703 -13.844 1 90.31 102 GLN A N 1
ATOM 856 C CA . GLN A 1 102 ? 7.691 26.062 -14.25 1 90.31 102 GLN A CA 1
ATOM 857 C C . GLN A 1 102 ? 8.18 27.062 -13.203 1 90.31 102 GLN A C 1
ATOM 859 O O . GLN A 1 102 ? 8.766 28.094 -13.555 1 90.31 102 GLN A O 1
ATOM 864 N N . PHE A 1 103 ? 7.934 26.797 -11.992 1 91.12 103 PHE A N 1
ATOM 865 C CA . PHE A 1 103 ? 8.312 27.734 -10.938 1 91.12 103 PHE A CA 1
ATOM 866 C C . PHE A 1 103 ? 9.82 27.734 -10.719 1 91.12 103 PHE A C 1
ATOM 868 O O . PHE A 1 103 ? 10.406 28.75 -10.359 1 91.12 103 PHE A O 1
ATOM 875 N N . SER A 1 104 ? 10.438 26.562 -10.906 1 87.31 104 SER A N 1
ATOM 876 C CA . SER A 1 104 ? 11.898 26.516 -10.867 1 87.31 104 SER A CA 1
ATOM 877 C C . SER A 1 104 ? 12.516 27.375 -11.953 1 87.31 104 SER A C 1
ATOM 879 O O . SER A 1 104 ? 13.461 28.125 -11.695 1 87.31 104 SER A O 1
ATOM 881 N N . GLU A 1 105 ? 11.992 27.281 -13.094 1 88.56 105 GLU A N 1
ATOM 882 C CA . GLU A 1 105 ? 12.484 28.062 -14.227 1 88.56 105 GLU A CA 1
ATOM 883 C C . GLU A 1 105 ? 12.297 29.562 -13.984 1 88.56 105 GLU A C 1
ATOM 885 O O . GLU A 1 105 ? 13.109 30.375 -14.438 1 88.56 105 GLU A O 1
ATOM 890 N N . ARG A 1 106 ? 11.344 29.906 -13.25 1 89.19 106 ARG A N 1
ATOM 891 C CA . ARG A 1 106 ? 11.031 31.297 -12.992 1 89.19 106 ARG A CA 1
ATOM 892 C C . ARG A 1 106 ? 11.797 31.828 -11.781 1 89.19 106 ARG A C 1
ATOM 894 O O . ARG A 1 106 ? 11.727 33 -11.453 1 89.19 106 ARG A O 1
ATOM 901 N N . GLY A 1 107 ? 12.5 31 -11.117 1 88.5 107 GLY A N 1
ATOM 902 C CA . GLY A 1 107 ? 13.305 31.375 -9.969 1 88.5 107 GLY A CA 1
ATOM 903 C C . GLY A 1 107 ? 12.477 31.688 -8.734 1 88.5 107 GLY A C 1
ATOM 904 O O . GLY A 1 107 ? 12.766 32.625 -7.992 1 88.5 107 GLY A O 1
ATOM 905 N N . ASN A 1 108 ? 11.391 30.938 -8.578 1 88.5 108 ASN A N 1
ATOM 906 C CA . ASN A 1 108 ? 10.461 31.156 -7.469 1 88.5 108 ASN A CA 1
ATOM 907 C C . ASN A 1 108 ? 11.172 31.094 -6.121 1 88.5 108 ASN A C 1
ATOM 909 O O . ASN A 1 108 ? 10.898 31.906 -5.234 1 88.5 108 ASN A O 1
ATOM 913 N N . ASP A 1 109 ? 12.055 30.156 -5.922 1 90.5 109 ASP A N 1
ATOM 914 C CA . ASP A 1 109 ? 12.688 29.922 -4.625 1 90.5 109 ASP A CA 1
ATOM 915 C C . ASP A 1 109 ? 13.602 31.078 -4.242 1 90.5 109 ASP A C 1
ATOM 917 O O . ASP A 1 109 ? 13.75 31.406 -3.062 1 90.5 109 ASP A O 1
ATOM 921 N N . GLN A 1 110 ? 14.109 31.719 -5.238 1 90.81 110 GLN A N 1
ATOM 922 C CA . GLN A 1 110 ? 14.969 32.875 -4.992 1 90.81 110 GLN A CA 1
ATOM 923 C C . GLN A 1 110 ? 14.148 34.094 -4.617 1 90.81 110 GLN A C 1
ATOM 925 O O . GLN A 1 110 ? 14.672 35.062 -4.039 1 90.81 110 GLN A O 1
ATOM 930 N N . MET A 1 111 ? 12.914 34.031 -4.941 1 91.94 111 MET A N 1
ATOM 931 C CA . MET A 1 111 ? 12.078 35.188 -4.762 1 91.94 111 MET A CA 1
ATOM 932 C C . MET A 1 111 ? 11.414 35.188 -3.387 1 91.94 111 MET A C 1
ATOM 934 O O . MET A 1 111 ? 10.922 36.219 -2.926 1 91.94 111 MET A O 1
ATOM 938 N N . ILE A 1 112 ? 11.477 34.062 -2.697 1 93.06 112 ILE A N 1
ATOM 939 C CA . ILE A 1 112 ? 10.867 34.062 -1.37 1 93.06 112 ILE A CA 1
ATOM 940 C C . ILE A 1 112 ? 11.867 34.594 -0.348 1 93.06 112 ILE A C 1
ATOM 942 O O . ILE A 1 112 ? 13.078 34.562 -0.58 1 93.06 112 ILE A O 1
ATOM 946 N N . THR A 1 113 ? 11.352 35.156 0.764 1 94.56 113 THR A N 1
ATOM 947 C CA . THR A 1 113 ? 12.211 35.781 1.782 1 94.56 113 THR A CA 1
ATOM 948 C C . THR A 1 113 ? 12.906 34.688 2.605 1 94.56 113 THR A C 1
ATOM 950 O O . THR A 1 113 ? 12.422 33.562 2.688 1 94.56 113 THR A O 1
ATOM 953 N N . LYS A 1 114 ? 14 35.031 3.221 1 94.31 114 LYS A N 1
ATOM 954 C CA . LYS A 1 114 ? 14.727 34.125 4.098 1 94.31 114 LYS A CA 1
ATOM 955 C C . LYS A 1 114 ? 13.867 33.688 5.289 1 94.31 114 LYS A C 1
ATOM 957 O O . LYS A 1 114 ? 13.938 32.562 5.734 1 94.31 114 LYS A O 1
ATOM 962 N N . GLN A 1 115 ? 13.141 34.656 5.746 1 94.94 115 GLN A N 1
ATOM 963 C CA . GLN A 1 115 ? 12.258 34.375 6.871 1 94.94 115 GLN A CA 1
ATOM 964 C C . GLN A 1 115 ? 11.25 33.281 6.504 1 94.94 115 GLN A C 1
ATOM 966 O O . GLN A 1 115 ? 11.039 32.344 7.262 1 94.94 115 GLN A O 1
ATOM 971 N N . TRP A 1 116 ? 10.633 33.406 5.375 1 96.12 116 TRP A N 1
ATOM 972 C CA . TRP A 1 116 ? 9.656 32.406 4.949 1 96.12 116 TRP A CA 1
ATOM 973 C C . TRP A 1 116 ? 10.328 31.062 4.691 1 96.12 116 TRP A C 1
ATOM 975 O O . TRP A 1 116 ? 9.773 30.016 5.035 1 96.12 116 TRP A O 1
ATOM 985 N N . ALA A 1 117 ? 11.5 31.109 4.043 1 95.88 117 ALA A N 1
ATOM 986 C CA . ALA A 1 117 ? 12.25 29.859 3.832 1 95.88 117 ALA A CA 1
ATOM 987 C C . ALA A 1 117 ? 12.508 29.141 5.152 1 95.88 117 ALA A C 1
ATOM 989 O O . ALA A 1 117 ? 12.414 27.922 5.234 1 95.88 117 ALA A O 1
ATOM 990 N N . THR A 1 118 ? 12.82 29.891 6.148 1 95.69 118 THR A N 1
ATOM 991 C CA . THR A 1 118 ? 13.055 29.344 7.477 1 95.69 118 THR A CA 1
ATOM 992 C C . THR A 1 118 ? 11.766 28.766 8.062 1 95.69 118 THR A C 1
ATOM 994 O O . THR A 1 118 ? 11.781 27.719 8.703 1 95.69 118 THR A O 1
ATOM 997 N N . ASP A 1 119 ? 10.672 29.453 7.805 1 96.19 119 ASP A N 1
ATOM 998 C CA . ASP A 1 119 ? 9.375 28.969 8.25 1 96.19 119 ASP A CA 1
ATOM 999 C C . ASP A 1 119 ? 9.023 27.656 7.555 1 96.19 119 ASP A C 1
ATOM 1001 O O . ASP A 1 119 ? 8.43 26.766 8.172 1 96.19 119 ASP A O 1
ATOM 1005 N N . LEU A 1 120 ? 9.352 27.562 6.301 1 96.81 120 LEU A N 1
ATOM 1006 C CA . LEU A 1 120 ? 9.086 26.328 5.559 1 96.81 120 LEU A CA 1
ATOM 1007 C C . LEU A 1 120 ? 9.891 25.172 6.129 1 96.81 120 LEU A C 1
ATOM 1009 O O . LEU A 1 120 ? 9.383 24.047 6.223 1 96.81 120 LEU A O 1
ATOM 1013 N N . ALA A 1 121 ? 11.148 25.422 6.504 1 95.69 121 ALA A N 1
ATOM 1014 C CA . ALA A 1 121 ? 11.992 24.391 7.113 1 95.69 121 ALA A CA 1
ATOM 1015 C C . ALA A 1 121 ? 11.359 23.859 8.398 1 95.69 121 ALA A C 1
ATOM 1017 O O . ALA A 1 121 ? 11.453 22.656 8.695 1 95.69 121 ALA A O 1
ATOM 1018 N N . ARG A 1 122 ? 10.648 24.719 9.023 1 96.69 122 ARG A N 1
ATOM 1019 C CA . ARG A 1 122 ? 10.094 24.406 10.336 1 96.69 122 ARG A CA 1
ATOM 1020 C C . ARG A 1 122 ? 8.68 23.859 10.211 1 96.69 122 ARG A C 1
ATOM 1022 O O . ARG A 1 122 ? 8.312 22.891 10.891 1 96.69 122 ARG A O 1
ATOM 1029 N N . LEU A 1 123 ? 7.871 24.391 9.281 1 97.69 123 LEU A N 1
ATOM 1030 C CA . LEU A 1 123 ? 6.434 24.156 9.32 1 97.69 123 LEU A CA 1
ATOM 1031 C C . LEU A 1 123 ? 5.98 23.344 8.117 1 97.69 123 LEU A C 1
ATOM 1033 O O . LEU A 1 123 ? 4.871 22.797 8.109 1 97.69 123 LEU A O 1
ATOM 1037 N N . TYR A 1 124 ? 6.797 23.172 7.125 1 97.75 124 TYR A N 1
ATOM 1038 C CA . TYR A 1 124 ? 6.41 22.438 5.926 1 97.75 124 TYR A CA 1
ATOM 1039 C C . TYR A 1 124 ? 7.18 21.125 5.824 1 97.75 124 TYR A C 1
ATOM 1041 O O . TYR A 1 124 ? 6.578 20.047 5.715 1 97.75 124 TYR A O 1
ATOM 1049 N N . THR A 1 125 ? 8.484 21.156 5.961 1 94.25 125 THR A N 1
ATOM 1050 C CA . THR A 1 125 ? 9.344 20.031 5.59 1 94.25 125 THR A CA 1
ATOM 1051 C C . THR A 1 125 ? 9.133 18.844 6.535 1 94.25 125 THR A C 1
ATOM 1053 O O . THR A 1 125 ? 9.18 17.688 6.109 1 94.25 125 THR A O 1
ATOM 1056 N N . PRO A 1 126 ? 8.75 19.078 7.832 1 94.62 126 PRO A N 1
ATOM 1057 C CA . PRO A 1 126 ? 8.5 17.938 8.711 1 94.62 126 PRO A CA 1
ATOM 1058 C C . PRO A 1 126 ? 7.223 17.172 8.359 1 94.62 126 PRO A C 1
ATOM 1060 O O . PRO A 1 126 ? 6.969 16.094 8.891 1 94.62 126 PRO A O 1
ATOM 1063 N N . SER A 1 127 ? 6.387 17.719 7.395 1 96.25 127 SER A N 1
ATOM 1064 C CA . SER A 1 127 ? 5.129 17.078 7.035 1 96.25 127 SER A CA 1
ATOM 1065 C C . SER A 1 127 ? 5.363 15.672 6.492 1 96.25 127 SER A C 1
ATOM 1067 O O . SER A 1 127 ? 4.457 14.836 6.516 1 96.25 127 SER A O 1
ATOM 1069 N N . ARG A 1 128 ? 6.598 15.406 6 1 90.94 128 ARG A N 1
ATOM 1070 C CA . ARG A 1 128 ? 6.906 14.086 5.461 1 90.94 128 ARG A CA 1
ATOM 1071 C C . ARG A 1 128 ? 6.672 13 6.508 1 90.94 128 ARG A C 1
ATOM 1073 O O . ARG A 1 128 ? 6.23 11.898 6.176 1 90.94 128 ARG A O 1
ATOM 1080 N N . TYR A 1 129 ? 6.91 13.289 7.812 1 89.69 129 TYR A N 1
ATOM 1081 C CA . TYR A 1 129 ? 6.707 12.312 8.875 1 89.69 129 TYR A CA 1
ATOM 1082 C C . TYR A 1 129 ? 5.219 12.086 9.125 1 89.69 129 TYR A C 1
ATOM 1084 O O . TYR A 1 129 ? 4.793 10.961 9.391 1 89.69 129 TYR A O 1
ATOM 1092 N N . LEU A 1 130 ? 4.5 13.148 9.078 1 95.31 130 LEU A N 1
ATOM 1093 C CA . LEU A 1 130 ? 3.057 13.047 9.25 1 95.31 130 LEU A CA 1
ATOM 1094 C C . LEU A 1 130 ? 2.426 12.266 8.109 1 95.31 130 LEU A C 1
ATOM 1096 O O . LEU A 1 130 ? 1.57 11.406 8.336 1 95.31 130 LEU A O 1
ATOM 1100 N N . TYR A 1 131 ? 2.85 12.562 6.863 1 94.88 131 TYR A N 1
ATOM 1101 C CA . TYR A 1 131 ? 2.336 11.852 5.703 1 94.88 131 TYR A CA 1
ATOM 1102 C C . TYR A 1 131 ? 2.729 10.375 5.75 1 94.88 131 TYR A C 1
ATOM 1104 O O . TYR A 1 131 ? 1.966 9.508 5.32 1 94.88 131 TYR A O 1
ATOM 1112 N N . HIS A 1 132 ? 3.873 10.117 6.266 1 88.69 132 HIS A N 1
ATOM 1113 C CA . HIS A 1 132 ? 4.289 8.734 6.438 1 88.69 132 HIS A CA 1
ATOM 1114 C C . HIS A 1 132 ? 3.396 8.008 7.438 1 88.69 132 HIS A C 1
ATOM 1116 O O . HIS A 1 132 ? 3.053 6.84 7.238 1 88.69 132 HIS A O 1
ATOM 1122 N N . ALA A 1 133 ? 3.104 8.656 8.516 1 90.12 133 ALA A N 1
ATOM 1123 C CA . ALA A 1 133 ? 2.201 8.055 9.5 1 90.12 133 ALA A CA 1
ATOM 1124 C C . ALA A 1 133 ? 0.846 7.738 8.875 1 90.12 133 ALA A C 1
ATOM 1126 O O . ALA A 1 133 ? 0.271 6.676 9.133 1 90.12 133 ALA A O 1
ATOM 1127 N N . LEU A 1 134 ? 0.346 8.703 8.055 1 95.88 134 LEU A N 1
ATOM 1128 C CA . LEU A 1 134 ? -0.901 8.445 7.344 1 95.88 134 LEU A CA 1
ATOM 1129 C C . LEU A 1 134 ? -0.776 7.211 6.457 1 95.88 134 LEU A C 1
ATOM 1131 O O . LEU A 1 134 ? -1.691 6.387 6.398 1 95.88 134 LEU A O 1
ATOM 1135 N N . GLN A 1 135 ? 0.347 7.105 5.801 1 91.06 135 GLN A N 1
ATOM 1136 C CA . GLN A 1 135 ? 0.609 5.973 4.918 1 91.06 135 GLN A CA 1
ATOM 1137 C C . GLN A 1 135 ? 0.614 4.66 5.691 1 91.06 135 GLN A C 1
ATOM 1139 O O . GLN A 1 135 ? 0.007 3.676 5.262 1 91.06 135 GLN A O 1
ATOM 1144 N N . MET A 1 136 ? 1.283 4.645 6.797 1 86.69 136 MET A N 1
ATOM 1145 C CA . MET A 1 136 ? 1.387 3.438 7.613 1 86.69 136 MET A CA 1
ATOM 1146 C C . MET A 1 136 ? 0.014 3 8.109 1 86.69 136 MET A C 1
ATOM 1148 O O . MET A 1 136 ? -0.31 1.811 8.086 1 86.69 136 MET A O 1
ATOM 1152 N N . LEU A 1 137 ? -0.701 3.949 8.547 1 91.62 137 LEU A N 1
ATOM 1153 C CA . LEU A 1 137 ? -2.035 3.643 9.055 1 91.62 137 LEU A CA 1
ATOM 1154 C C . LEU A 1 137 ? -2.922 3.09 7.941 1 91.62 137 LEU A C 1
ATOM 1156 O O . LEU A 1 137 ? -3.676 2.139 8.164 1 91.62 137 LEU A O 1
ATOM 1160 N N . ALA A 1 138 ? -2.848 3.693 6.773 1 94.12 138 ALA A N 1
ATOM 1161 C CA . ALA A 1 138 ? -3.613 3.201 5.633 1 94.12 138 ALA A CA 1
ATOM 1162 C C . ALA A 1 138 ? -3.178 1.791 5.246 1 94.12 138 ALA A C 1
ATOM 1164 O O . ALA A 1 138 ? -4.008 0.958 4.875 1 94.12 138 ALA A O 1
ATOM 1165 N N . SER A 1 139 ? -1.914 1.562 5.336 1 87.56 139 SER A N 1
ATOM 1166 C CA . SER A 1 139 ? -1.4 0.229 5.035 1 87.56 139 SER A CA 1
ATOM 1167 C C . SER A 1 139 ? -1.932 -0.802 6.027 1 87.56 139 SER A C 1
ATOM 1169 O O . SER A 1 139 ? -2.256 -1.929 5.645 1 87.56 139 SER A O 1
ATOM 1171 N N . TYR A 1 140 ? -1.982 -0.435 7.242 1 86.25 140 TYR A N 1
ATOM 1172 C CA . TYR A 1 140 ? -2.555 -1.312 8.258 1 86.25 140 TYR A CA 1
ATOM 1173 C C . TYR A 1 140 ? -4.016 -1.624 7.949 1 86.25 140 TYR A C 1
ATOM 1175 O O . TYR A 1 140 ? -4.441 -2.777 8.047 1 86.25 140 TYR A O 1
ATOM 1183 N N . LEU A 1 141 ? -4.684 -0.648 7.559 1 91.5 141 LEU A N 1
ATOM 1184 C CA . LEU A 1 141 ? -6.102 -0.81 7.266 1 91.5 141 LEU A CA 1
ATOM 1185 C C . LEU A 1 141 ? -6.312 -1.71 6.055 1 91.5 141 LEU A C 1
ATOM 1187 O O . LEU A 1 141 ? -7.289 -2.457 5.992 1 91.5 141 LEU A O 1
ATOM 1191 N N . HIS A 1 142 ? -5.43 -1.611 5.125 1 87.88 142 HIS A N 1
ATOM 1192 C CA . HIS A 1 142 ? -5.5 -2.523 3.986 1 87.88 142 HIS A CA 1
ATOM 1193 C C . HIS A 1 142 ? -5.496 -3.977 4.445 1 87.88 142 HIS A C 1
ATOM 1195 O O . HIS A 1 142 ? -6.258 -4.797 3.924 1 87.88 142 HIS A O 1
ATOM 1201 N N . GLN A 1 143 ? -4.723 -4.234 5.398 1 80.06 143 GLN A N 1
ATOM 1202 C CA . GLN A 1 143 ? -4.586 -5.602 5.883 1 80.06 143 GLN A CA 1
ATOM 1203 C C . GLN A 1 143 ? -5.793 -6.008 6.727 1 80.06 143 GLN A C 1
ATOM 1205 O O . GLN A 1 143 ? -6.242 -7.152 6.664 1 80.06 143 GLN A O 1
ATOM 1210 N N . MET A 1 144 ? -6.375 -5.082 7.453 1 83.94 144 MET A N 1
ATOM 1211 C CA . MET A 1 144 ? -7.289 -5.438 8.539 1 83.94 144 MET A CA 1
ATOM 1212 C C . MET A 1 144 ? -8.734 -5.223 8.117 1 83.94 144 MET A C 1
ATOM 1214 O O . MET A 1 144 ? -9.664 -5.637 8.82 1 83.94 144 MET A O 1
ATOM 1218 N N . SER A 1 145 ? -8.969 -4.672 6.965 1 87.69 145 SER A N 1
ATOM 1219 C CA . SER A 1 145 ? -10.336 -4.355 6.555 1 87.69 145 SER A CA 1
ATOM 1220 C C . SER A 1 145 ? -11.156 -5.625 6.348 1 87.69 145 SER A C 1
ATOM 1222 O O . SER A 1 145 ? -10.633 -6.645 5.895 1 87.69 145 SER A O 1
ATOM 1224 N N . PRO A 1 146 ? -12.422 -5.586 6.625 1 86.62 146 PRO A N 1
ATOM 1225 C CA . PRO A 1 146 ? -13.266 -6.781 6.586 1 86.62 146 PRO A CA 1
ATOM 1226 C C . PRO A 1 146 ? -13.695 -7.156 5.172 1 86.62 146 PRO A C 1
ATOM 1228 O O . PRO A 1 146 ? -14.219 -8.25 4.949 1 86.62 146 PRO A O 1
ATOM 1231 N N . ALA A 1 147 ? -13.523 -6.242 4.277 1 85.25 147 ALA A N 1
ATOM 1232 C CA . ALA A 1 147 ? -13.906 -6.477 2.887 1 85.25 147 ALA A CA 1
ATOM 1233 C C 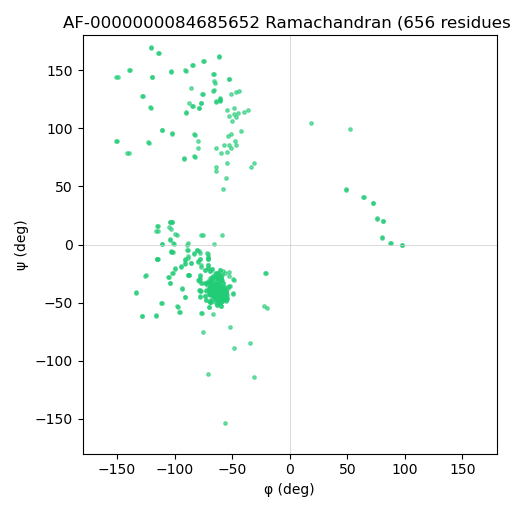. ALA A 1 147 ? -12.867 -5.914 1.925 1 85.25 147 ALA A C 1
ATOM 1235 O O . ALA A 1 147 ? -12.242 -4.891 2.205 1 85.25 147 ALA A O 1
ATOM 1236 N N . SER A 1 148 ? -12.781 -6.562 0.795 1 82.12 148 SER A N 1
ATOM 1237 C CA . SER A 1 148 ? -11.773 -6.164 -0.18 1 82.12 148 SER A CA 1
ATOM 1238 C C . SER A 1 148 ? -12.039 -4.754 -0.701 1 82.12 148 SER A C 1
ATOM 1240 O O . SER A 1 148 ? -11.102 -3.994 -0.956 1 82.12 148 SER A O 1
ATOM 1242 N N . THR A 1 149 ? -13.312 -4.398 -0.917 1 85.38 149 THR A N 1
ATOM 1243 C CA . THR A 1 149 ? -13.656 -3.072 -1.409 1 85.38 149 THR A CA 1
ATOM 1244 C C . THR A 1 149 ? -13.227 -1.997 -0.417 1 85.38 149 THR A C 1
ATOM 1246 O O . THR A 1 149 ? -12.82 -0.903 -0.817 1 85.38 149 THR A O 1
ATOM 1249 N N . ILE A 1 150 ? -13.25 -2.322 0.839 1 90.31 150 ILE A N 1
ATOM 1250 C CA . ILE A 1 150 ? -12.805 -1.395 1.875 1 90.31 150 ILE A CA 1
ATOM 1251 C C . ILE A 1 150 ? -11.281 -1.382 1.937 1 90.31 150 ILE A C 1
ATOM 1253 O O . ILE A 1 150 ? -10.664 -0.32 2.068 1 90.31 150 ILE A O 1
ATOM 1257 N N . SER A 1 151 ? -10.703 -2.559 1.785 1 87.56 151 SER A N 1
ATOM 1258 C CA . SER A 1 151 ? -9.25 -2.672 1.723 1 87.56 151 SER A CA 1
ATOM 1259 C C . SER A 1 151 ? -8.68 -1.841 0.579 1 87.56 151 SER A C 1
ATOM 1261 O O . SER A 1 151 ? -7.609 -1.236 0.715 1 87.56 151 SER A O 1
ATOM 1263 N N . ASN A 1 152 ? -9.359 -1.813 -0.487 1 86.25 152 ASN A N 1
ATOM 1264 C CA . ASN A 1 152 ? -8.891 -1.078 -1.655 1 86.25 152 ASN A CA 1
ATOM 1265 C C . ASN A 1 152 ? -8.883 0.427 -1.405 1 86.25 152 ASN A C 1
ATOM 1267 O O . ASN A 1 152 ? -8.023 1.144 -1.915 1 86.25 152 ASN A O 1
ATOM 1271 N N . LEU A 1 153 ? -9.883 0.918 -0.634 1 92.56 153 LEU A N 1
ATOM 1272 C CA . LEU A 1 153 ? -9.852 2.328 -0.259 1 92.56 153 LEU A CA 1
ATOM 1273 C C . LEU A 1 153 ? -8.539 2.676 0.444 1 92.56 153 LEU A C 1
ATOM 1275 O O . LEU A 1 153 ? -7.898 3.674 0.108 1 92.56 153 LEU A O 1
ATOM 1279 N N . ALA A 1 154 ? -8.188 1.783 1.364 1 93.44 154 ALA A N 1
ATOM 1280 C CA . ALA A 1 154 ? -6.977 2.008 2.156 1 93.44 154 ALA A CA 1
ATOM 1281 C C . ALA A 1 154 ? -5.723 1.889 1.294 1 93.44 154 ALA A C 1
ATOM 1283 O O . ALA A 1 154 ? -4.754 2.621 1.496 1 93.44 154 ALA A O 1
ATOM 1284 N N . THR A 1 155 ? -5.793 1.049 0.374 1 89.94 155 THR A N 1
ATOM 1285 C CA . THR A 1 155 ? -4.656 0.841 -0.515 1 89.94 155 THR A CA 1
ATOM 1286 C C . THR A 1 155 ? -4.352 2.107 -1.31 1 89.94 155 THR A C 1
ATOM 1288 O O . THR A 1 155 ? -3.211 2.572 -1.333 1 89.94 155 THR A O 1
ATOM 1291 N N . TYR A 1 156 ? -5.328 2.643 -1.951 1 92.69 156 TYR A N 1
ATOM 1292 C CA . TYR A 1 156 ? -5.109 3.82 -2.783 1 92.69 156 TYR A CA 1
ATOM 1293 C C . TYR A 1 156 ? -4.793 5.043 -1.93 1 92.69 156 TYR A C 1
ATOM 1295 O O . TYR A 1 156 ? -4.023 5.914 -2.344 1 92.69 156 TYR A O 1
ATOM 1303 N N . GLN A 1 157 ? -5.367 5.082 -0.745 1 95.81 157 GLN A N 1
ATOM 1304 C CA . GLN A 1 157 ? -5 6.164 0.165 1 95.81 157 GLN A CA 1
ATOM 1305 C C . GLN A 1 157 ? -3.533 6.07 0.57 1 95.81 157 GLN A C 1
ATOM 1307 O O . GLN A 1 157 ? -2.844 7.09 0.67 1 95.81 157 GLN A O 1
ATOM 1312 N N . SER A 1 158 ? -3.115 4.867 0.871 1 92.75 158 SER A N 1
ATOM 1313 C CA . SER A 1 158 ? -1.71 4.676 1.21 1 92.75 158 SER A CA 1
ATOM 1314 C C . SER A 1 158 ? -0.797 5.191 0.102 1 92.75 158 SER A C 1
ATOM 1316 O O . SER A 1 158 ? 0.21 5.848 0.376 1 92.75 158 SER A O 1
ATOM 1318 N N . ALA A 1 159 ? -1.148 4.938 -1.098 1 90.81 159 ALA A N 1
ATOM 1319 C CA . ALA A 1 159 ? -0.375 5.406 -2.244 1 90.81 159 ALA A CA 1
ATOM 1320 C C . ALA A 1 159 ? -0.41 6.926 -2.344 1 90.81 159 ALA A C 1
ATOM 1322 O O . ALA A 1 159 ? 0.601 7.559 -2.66 1 90.81 159 ALA A O 1
ATOM 1323 N N . ASP A 1 160 ? -1.557 7.473 -2.111 1 95.19 160 ASP A N 1
ATOM 1324 C CA . ASP A 1 160 ? -1.688 8.922 -2.148 1 95.19 160 ASP A CA 1
ATOM 1325 C C . ASP A 1 160 ? -0.819 9.586 -1.077 1 95.19 160 ASP A C 1
ATOM 1327 O O . ASP A 1 160 ? -0.189 10.609 -1.328 1 95.19 160 ASP A O 1
ATOM 1331 N N . HIS A 1 161 ? -0.808 8.984 0.07 1 95.25 161 HIS A N 1
ATOM 1332 C CA . HIS A 1 161 ? -0.002 9.539 1.152 1 95.25 161 HIS A CA 1
ATOM 1333 C C . HIS A 1 161 ? 1.487 9.438 0.838 1 95.25 161 HIS A C 1
ATOM 1335 O O . HIS A 1 161 ? 2.264 10.328 1.191 1 95.25 161 HIS A O 1
ATOM 1341 N N . LEU A 1 162 ? 1.822 8.359 0.198 1 88.75 162 LEU A N 1
ATOM 1342 C CA . LEU A 1 162 ? 3.201 8.25 -0.268 1 88.75 162 LEU A CA 1
ATOM 1343 C C . LEU A 1 162 ? 3.533 9.367 -1.255 1 88.75 162 LEU A C 1
ATOM 1345 O O . LEU A 1 162 ? 4.637 9.914 -1.227 1 88.75 162 LEU A O 1
ATOM 1349 N N . ARG A 1 163 ? 2.613 9.633 -2.148 1 91.75 163 ARG A N 1
ATOM 1350 C CA . ARG A 1 163 ? 2.809 10.711 -3.111 1 91.75 163 ARG A CA 1
ATOM 1351 C C . ARG A 1 163 ? 2.979 12.055 -2.406 1 91.75 163 ARG A C 1
ATOM 1353 O O . ARG A 1 163 ? 3.855 12.844 -2.764 1 91.75 163 ARG A O 1
ATOM 1360 N N . TRP A 1 164 ? 2.152 12.328 -1.365 1 94.5 164 TRP A N 1
ATOM 1361 C CA . TRP A 1 164 ? 2.271 13.555 -0.585 1 94.5 164 TRP A CA 1
ATOM 1362 C C . TRP A 1 164 ? 3.658 13.672 0.037 1 94.5 164 TRP A C 1
ATOM 1364 O O . TRP A 1 164 ? 4.289 14.734 -0.029 1 94.5 164 TRP A O 1
ATOM 1374 N N . LEU A 1 165 ? 4.051 12.547 0.631 1 90.44 165 LEU A N 1
ATOM 1375 C CA . LEU A 1 165 ? 5.359 12.477 1.272 1 90.44 165 LEU A CA 1
ATOM 1376 C C . LEU A 1 165 ? 6.473 12.758 0.27 1 90.44 165 LEU A C 1
ATOM 1378 O O . LEU A 1 165 ? 7.379 13.547 0.549 1 90.44 165 LEU A O 1
ATOM 1382 N N . THR A 1 166 ? 6.363 12.211 -0.877 1 85.94 166 THR A N 1
ATOM 1383 C CA . THR A 1 166 ? 7.379 12.367 -1.91 1 85.94 166 THR A CA 1
ATOM 1384 C C . THR A 1 166 ? 7.453 13.812 -2.387 1 85.94 166 THR A C 1
ATOM 1386 O O . THR A 1 166 ? 8.547 14.352 -2.598 1 85.94 166 THR A O 1
ATOM 1389 N N . HIS A 1 167 ? 6.316 14.414 -2.545 1 91.62 167 HIS A N 1
ATOM 1390 C CA . HIS A 1 167 ? 6.27 15.805 -2.973 1 91.62 167 HIS A CA 1
ATOM 1391 C C . HIS A 1 167 ? 6.941 16.719 -1.95 1 91.62 167 HIS A C 1
ATOM 1393 O O . HIS A 1 167 ? 7.703 17.609 -2.318 1 91.62 167 HIS A O 1
ATOM 1399 N N . SER A 1 168 ? 6.645 16.484 -0.716 1 91.62 168 SER A N 1
ATOM 1400 C CA . SER A 1 168 ? 7.23 17.312 0.333 1 91.62 168 SER A CA 1
ATOM 1401 C C . SER A 1 168 ? 8.742 17.125 0.407 1 91.62 168 SER A C 1
ATOM 1403 O O . SER A 1 168 ? 9.484 18.078 0.617 1 91.62 168 SER A O 1
ATOM 1405 N N . ALA A 1 169 ? 9.164 15.906 0.25 1 84.75 169 ALA A N 1
ATOM 1406 C CA . ALA A 1 169 ? 10.602 15.609 0.276 1 84.75 169 ALA A CA 1
ATOM 1407 C C . ALA A 1 169 ? 11.312 16.234 -0.917 1 84.75 169 ALA A C 1
ATOM 1409 O O . ALA A 1 169 ? 12.391 16.812 -0.771 1 84.75 169 ALA A O 1
ATOM 1410 N N . TYR A 1 170 ? 10.68 16.141 -2.068 1 84.06 170 TYR A N 1
ATOM 1411 C CA . TYR A 1 170 ? 11.258 16.75 -3.266 1 84.06 170 TYR A CA 1
ATOM 1412 C C . TYR A 1 170 ? 11.344 18.266 -3.127 1 84.06 170 TYR A C 1
ATOM 1414 O O . TYR A 1 170 ? 12.352 18.859 -3.488 1 84.06 170 TYR A O 1
ATOM 1422 N N . ARG A 1 171 ? 10.273 18.812 -2.684 1 91.25 171 ARG A N 1
ATOM 1423 C CA . ARG A 1 171 ? 10.242 20.25 -2.494 1 91.25 171 ARG A CA 1
ATOM 1424 C C . ARG A 1 171 ? 11.297 20.703 -1.485 1 91.25 171 ARG A C 1
ATOM 1426 O O . ARG A 1 171 ? 11.914 21.75 -1.65 1 91.25 171 ARG A O 1
ATOM 1433 N N . THR A 1 172 ? 11.477 19.922 -0.465 1 89.31 172 THR A N 1
ATOM 1434 C CA . THR A 1 172 ? 12.508 20.188 0.528 1 89.31 172 THR A CA 1
ATOM 1435 C C . THR A 1 172 ? 13.891 20.203 -0.122 1 89.31 172 THR A C 1
ATOM 1437 O O . THR A 1 172 ? 14.695 21.094 0.156 1 89.31 172 THR A O 1
ATOM 1440 N N . CYS A 1 173 ? 14.117 19.297 -1.003 1 83.12 173 CYS A N 1
ATOM 1441 C CA . CYS A 1 173 ? 15.391 19.219 -1.712 1 83.12 173 CYS A CA 1
ATOM 1442 C C . CYS A 1 173 ? 15.609 20.453 -2.584 1 83.12 173 CYS A C 1
ATOM 1444 O O . CYS A 1 173 ? 16.703 21 -2.625 1 83.12 173 CYS A O 1
ATOM 1446 N N . GLU A 1 174 ? 14.578 20.828 -3.248 1 86.56 174 GLU A N 1
ATOM 1447 C CA . GLU A 1 174 ? 14.664 22.016 -4.113 1 86.56 174 GLU A CA 1
ATOM 1448 C C . GLU A 1 174 ? 14.969 23.266 -3.307 1 86.56 174 GLU A C 1
ATOM 1450 O O . GLU A 1 174 ? 15.812 24.078 -3.705 1 86.56 174 GLU A O 1
ATOM 1455 N N . LEU A 1 175 ? 14.281 23.406 -2.232 1 91.56 175 LEU A N 1
ATOM 1456 C CA . LEU A 1 175 ? 14.484 24.578 -1.379 1 91.56 175 LEU A CA 1
ATOM 1457 C C . LEU A 1 175 ? 15.898 24.594 -0.81 1 91.56 175 LEU A C 1
ATOM 1459 O O . LEU A 1 175 ? 16.5 25.656 -0.669 1 91.56 175 LEU A O 1
ATOM 1463 N N . ALA A 1 176 ? 16.422 23.438 -0.496 1 87.69 176 ALA A N 1
ATOM 1464 C CA . ALA A 1 176 ? 17.75 23.312 0.102 1 87.69 176 ALA A CA 1
ATOM 1465 C C . ALA A 1 176 ? 18.828 23.75 -0.881 1 87.69 176 ALA A C 1
ATOM 1467 O O . ALA A 1 176 ? 19.891 24.219 -0.473 1 87.69 176 ALA A O 1
ATOM 1468 N N . LYS A 1 177 ? 18.578 23.625 -2.139 1 85.75 177 LYS A N 1
ATOM 1469 C CA . LYS A 1 177 ? 19.531 24.047 -3.154 1 85.75 177 LYS A CA 1
ATOM 1470 C C . LYS A 1 177 ? 19.672 25.562 -3.164 1 85.75 177 LYS A C 1
ATOM 1472 O O . LYS A 1 177 ? 20.766 26.094 -3.441 1 85.75 177 LYS A O 1
ATOM 1477 N N . THR A 1 178 ? 18.641 26.234 -2.879 1 90 178 THR A N 1
ATOM 1478 C CA . THR A 1 178 ? 18.625 27.703 -2.912 1 90 178 THR A CA 1
ATOM 1479 C C . THR A 1 178 ? 19 28.266 -1.547 1 90 178 THR A C 1
ATOM 1481 O O . THR A 1 178 ? 19.734 29.25 -1.461 1 90 178 THR A O 1
ATOM 1484 N N . TRP A 1 179 ? 18.422 27.703 -0.532 1 91.56 179 TRP A N 1
ATOM 1485 C CA . TRP A 1 179 ? 18.594 28.219 0.825 1 91.56 179 TRP A CA 1
ATOM 1486 C C . TRP A 1 179 ? 19.406 27.25 1.671 1 91.56 179 TRP A C 1
ATOM 1488 O O . TRP A 1 179 ? 18.859 26.312 2.268 1 91.56 179 TRP A O 1
ATOM 1498 N N . ASP A 1 180 ? 20.625 27.578 1.754 1 84.5 180 ASP A N 1
ATOM 1499 C CA . ASP A 1 180 ? 21.531 26.703 2.498 1 84.5 180 ASP A CA 1
ATOM 1500 C C . ASP A 1 180 ? 21.609 27.125 3.967 1 84.5 180 ASP A C 1
ATOM 1502 O O . ASP A 1 180 ? 21.281 28.25 4.316 1 84.5 180 ASP A O 1
ATOM 1506 N N . ASN A 1 181 ? 21.844 26.219 4.895 1 85.19 181 ASN A N 1
ATOM 1507 C CA . ASN A 1 181 ? 22.203 26.438 6.289 1 85.19 181 ASN A CA 1
ATOM 1508 C C . ASN A 1 181 ? 21 26.875 7.113 1 85.19 181 ASN A C 1
ATOM 1510 O O . ASN A 1 181 ? 21.125 27.672 8.047 1 85.19 181 ASN A O 1
ATOM 1514 N N . ILE A 1 182 ? 19.828 26.547 6.59 1 89.25 182 ILE A N 1
ATOM 1515 C CA . ILE A 1 182 ? 18.672 26.875 7.406 1 89.25 182 ILE A CA 1
ATOM 1516 C C . ILE A 1 182 ? 17.969 25.609 7.863 1 89.25 182 ILE A C 1
ATOM 1518 O O . ILE A 1 182 ? 16.828 25.656 8.352 1 89.25 182 ILE A O 1
ATOM 1522 N N . GLY A 1 183 ? 18.656 24.531 7.645 1 87.5 183 GLY A N 1
ATOM 1523 C CA . GLY A 1 183 ? 18.188 23.281 8.227 1 87.5 183 GLY A CA 1
ATOM 1524 C C . GLY A 1 183 ? 17.391 22.438 7.258 1 87.5 183 GLY A C 1
ATOM 1525 O O . GLY A 1 183 ? 16.891 21.375 7.625 1 87.5 183 GLY A O 1
ATOM 1526 N N . LEU A 1 184 ? 17.188 22.891 6.027 1 87.75 184 LEU A N 1
ATOM 1527 C CA . LEU A 1 184 ? 16.469 22.125 5.023 1 87.75 184 LEU A CA 1
ATOM 1528 C C . LEU A 1 184 ? 17.203 20.844 4.68 1 87.75 184 LEU A C 1
ATOM 1530 O O . LEU A 1 184 ? 18.375 20.875 4.324 1 87.75 184 LEU A O 1
ATOM 1534 N N . GLY A 1 185 ? 16.531 19.688 4.836 1 79.19 185 GLY A N 1
ATOM 1535 C CA . GLY A 1 185 ? 17.125 18.391 4.551 1 79.19 185 GLY A CA 1
ATOM 1536 C C . GLY A 1 185 ? 17.875 17.797 5.734 1 79.19 185 GLY A C 1
ATOM 1537 O O . GLY A 1 185 ? 18.344 16.672 5.672 1 79.19 185 GLY A O 1
ATOM 1538 N N . ASP A 1 186 ? 17.859 18.531 6.871 1 80.62 186 ASP A N 1
ATOM 1539 C CA . ASP A 1 186 ? 18.703 18.094 7.98 1 80.62 186 ASP A CA 1
ATOM 1540 C C . ASP A 1 186 ? 17.938 18.109 9.297 1 80.62 186 ASP A C 1
ATOM 1542 O O . ASP A 1 186 ? 18.016 17.172 10.086 1 80.62 186 ASP A O 1
ATOM 1546 N N . LYS A 1 187 ? 17.156 19.094 9.523 1 88.12 187 LYS A N 1
ATOM 1547 C CA . LYS A 1 187 ? 16.594 19.328 10.852 1 88.12 187 LYS A CA 1
ATOM 1548 C C . LYS A 1 187 ? 15.133 18.906 10.914 1 88.12 187 LYS A C 1
ATOM 1550 O O . LYS A 1 187 ? 14.469 19.109 11.93 1 88.12 187 LYS A O 1
ATOM 1555 N N . GLU A 1 188 ? 14.578 18.312 9.867 1 89.19 188 GLU A N 1
ATOM 1556 C CA . GLU A 1 188 ? 13.156 17.984 9.812 1 89.19 188 GLU A CA 1
ATOM 1557 C C . GLU A 1 188 ? 12.758 17.094 10.984 1 89.19 188 GLU A C 1
ATOM 1559 O O . GLU A 1 188 ? 11.688 17.281 11.578 1 89.19 188 GLU A O 1
ATOM 1564 N N . ARG A 1 189 ? 13.602 16.172 11.297 1 85.62 189 ARG A N 1
ATOM 1565 C CA . ARG A 1 189 ? 13.289 15.25 12.375 1 85.62 189 ARG A CA 1
ATOM 1566 C C . ARG A 1 189 ? 13.266 15.961 13.719 1 85.62 189 ARG A C 1
ATOM 1568 O O . ARG A 1 189 ? 12.406 15.688 14.562 1 85.62 189 ARG A O 1
ATOM 1575 N N . GLU A 1 190 ? 14.25 16.797 13.914 1 90.12 190 GLU A N 1
ATOM 1576 C CA . GLU A 1 190 ? 14.297 17.562 15.148 1 90.12 190 GLU A CA 1
ATOM 1577 C C . GLU A 1 190 ? 13.039 18.406 15.32 1 90.12 190 GLU A C 1
ATOM 1579 O O . GLU A 1 190 ? 12.453 18.453 16.406 1 90.12 190 GLU A O 1
ATOM 1584 N N . TYR A 1 191 ? 12.602 19.047 14.25 1 93.94 191 TYR A N 1
ATOM 1585 C CA . TYR A 1 191 ? 11.383 19.859 14.297 1 93.94 191 TYR A CA 1
ATOM 1586 C C . TYR A 1 191 ? 10.164 18.984 14.594 1 93.94 191 TYR A C 1
ATOM 1588 O O . TYR A 1 191 ? 9.336 19.344 15.43 1 93.94 191 TYR A O 1
ATOM 1596 N N . TRP A 1 192 ? 10.102 17.844 13.953 1 92.31 192 TRP A N 1
ATOM 1597 C CA . TRP A 1 192 ? 8.992 16.922 14.148 1 92.31 192 TRP A CA 1
ATOM 1598 C C . TRP A 1 192 ? 8.914 16.469 15.602 1 92.31 192 TRP A C 1
ATOM 1600 O O . TRP A 1 192 ? 7.824 16.406 16.188 1 92.31 192 TRP A O 1
ATOM 1610 N N . GLU A 1 193 ? 10.023 16.234 16.219 1 89.44 193 GLU A N 1
ATOM 1611 C CA . GLU A 1 193 ? 10.07 15.617 17.531 1 89.44 193 GLU A CA 1
ATOM 1612 C C . GLU A 1 193 ? 9.977 16.672 18.641 1 89.44 193 GLU A C 1
ATOM 1614 O O . GLU A 1 193 ? 9.477 16.391 19.734 1 89.44 193 GLU A O 1
ATOM 1619 N N . LYS A 1 194 ? 10.422 17.953 18.328 1 93.19 194 LYS A N 1
ATOM 1620 C CA . LYS A 1 194 ? 10.594 18.875 19.453 1 93.19 194 LYS A CA 1
ATOM 1621 C C . LYS A 1 194 ? 9.805 20.156 19.234 1 93.19 194 LYS A C 1
ATOM 1623 O O . LYS A 1 194 ? 9.484 20.859 20.188 1 93.19 194 LYS A O 1
ATOM 1628 N N . ASP A 1 195 ? 9.539 20.547 17.984 1 96.31 195 ASP A N 1
ATOM 1629 C CA . ASP A 1 195 ? 8.875 21.812 17.719 1 96.31 195 ASP A CA 1
ATOM 1630 C C . ASP A 1 195 ? 7.434 21.797 18.234 1 96.31 195 ASP A C 1
ATOM 1632 O O . ASP A 1 195 ? 6.676 20.875 17.922 1 96.31 195 ASP A O 1
ATOM 1636 N N . PRO A 1 196 ? 7.023 22.812 18.938 1 96.94 196 PRO A N 1
ATOM 1637 C CA . PRO A 1 196 ? 5.672 22.859 19.5 1 96.94 196 PRO A CA 1
ATOM 1638 C C . PRO A 1 196 ? 4.586 22.781 18.422 1 96.94 196 PRO A C 1
ATOM 1640 O O . PRO A 1 196 ? 3.506 22.234 18.672 1 96.94 196 PRO A O 1
ATOM 1643 N N . ALA A 1 197 ? 4.848 23.234 17.266 1 97.81 197 ALA A N 1
ATOM 1644 C CA . ALA A 1 197 ? 3.855 23.219 16.188 1 97.81 197 ALA A CA 1
ATOM 1645 C C . ALA A 1 197 ? 3.422 21.797 15.844 1 97.81 197 ALA A C 1
ATOM 1647 O O . ALA A 1 197 ? 2.266 21.562 15.492 1 97.81 197 ALA A O 1
ATOM 1648 N N . TRP A 1 198 ? 4.348 20.859 15.977 1 97.62 198 TRP A N 1
ATOM 1649 C CA . TRP A 1 198 ? 4.105 19.531 15.438 1 97.62 198 TRP A CA 1
ATOM 1650 C C . TRP A 1 198 ? 3.711 18.562 16.547 1 97.62 198 TRP A C 1
ATOM 1652 O O . TRP A 1 198 ? 3.264 17.438 16.281 1 97.62 198 TRP A O 1
ATOM 1662 N N . GLN A 1 199 ? 3.764 18.984 17.859 1 96.69 199 GLN A N 1
ATOM 1663 C CA . GLN A 1 199 ? 3.605 18.047 18.953 1 96.69 199 GLN A CA 1
ATOM 1664 C C . GLN A 1 199 ? 2.174 17.516 19.031 1 96.69 199 GLN A C 1
ATOM 1666 O O . GLN A 1 199 ? 1.948 16.359 19.391 1 96.69 199 GLN A O 1
ATOM 1671 N N . GLY A 1 200 ? 1.226 18.422 18.766 1 97.5 200 GLY A N 1
ATOM 1672 C CA . GLY A 1 200 ? -0.145 17.938 18.688 1 97.5 200 GLY A CA 1
ATOM 1673 C C . GLY A 1 200 ? -0.352 16.875 17.641 1 97.5 200 GLY A C 1
ATOM 1674 O O . GLY A 1 200 ? -0.917 15.812 17.922 1 97.5 200 GLY A O 1
ATOM 1675 N N . PHE A 1 201 ? 0.123 17.094 16.422 1 97.81 201 PHE A N 1
ATOM 1676 C CA . PHE A 1 201 ? -0.007 16.125 15.336 1 97.81 201 PHE A CA 1
ATOM 1677 C C . PHE A 1 201 ? 0.826 14.875 15.617 1 97.81 201 PHE A C 1
ATOM 1679 O O . PHE A 1 201 ? 0.439 13.766 15.242 1 97.81 201 PHE A O 1
ATOM 1686 N N . ARG A 1 202 ? 1.975 15.047 16.219 1 94.06 202 ARG A N 1
ATOM 1687 C CA . ARG A 1 202 ? 2.801 13.898 16.578 1 94.06 202 ARG A CA 1
ATOM 1688 C C . ARG A 1 202 ? 2.066 12.969 17.531 1 94.06 202 ARG A C 1
ATOM 1690 O O . ARG A 1 202 ? 2.008 11.758 17.312 1 94.06 202 ARG A O 1
ATOM 1697 N N . GLU A 1 203 ? 1.473 13.516 18.594 1 94 203 GLU A N 1
ATOM 1698 C CA . GLU A 1 203 ? 0.714 12.719 19.547 1 94 203 GLU A CA 1
ATOM 1699 C C . GLU A 1 203 ? -0.464 12.023 18.875 1 94 203 GLU A C 1
ATOM 1701 O O . GLU A 1 203 ? -0.686 10.828 19.094 1 94 203 GLU A O 1
ATOM 1706 N N . LEU A 1 204 ? -1.18 12.789 18.094 1 96.38 204 LEU A N 1
ATOM 1707 C CA . LEU A 1 204 ? -2.342 12.242 17.406 1 96.38 204 LEU A CA 1
ATOM 1708 C C . LEU A 1 204 ? -1.939 11.094 16.484 1 96.38 204 LEU A C 1
ATOM 1710 O O . LEU A 1 204 ? -2.584 10.039 16.469 1 96.38 204 LEU A O 1
ATOM 1714 N N . ALA A 1 205 ? -0.876 11.289 15.695 1 93.5 205 ALA A N 1
ATOM 1715 C CA . ALA A 1 205 ? -0.415 10.289 14.734 1 93.5 205 ALA A CA 1
ATOM 1716 C C . ALA A 1 205 ? 0.088 9.039 15.453 1 93.5 205 ALA A C 1
ATOM 1718 O O . ALA A 1 205 ? -0.217 7.914 15.039 1 93.5 205 ALA A O 1
ATOM 1719 N N . GLU A 1 206 ? 0.822 9.203 16.516 1 87.19 206 GLU A N 1
ATOM 1720 C CA . GLU A 1 206 ? 1.371 8.07 17.25 1 87.19 206 GLU A CA 1
ATOM 1721 C C . GLU A 1 206 ? 0.263 7.234 17.891 1 87.19 206 GLU A C 1
ATOM 1723 O O . GLU A 1 206 ? 0.303 6.004 17.844 1 87.19 206 GLU A O 1
ATOM 1728 N N . LYS A 1 207 ? -0.673 7.879 18.453 1 90.69 207 LYS A N 1
ATOM 1729 C CA . LYS A 1 207 ? -1.804 7.164 19.031 1 90.69 207 LYS A CA 1
ATOM 1730 C C . LYS A 1 207 ? -2.629 6.465 17.953 1 90.69 207 LYS A C 1
ATOM 1732 O O . LYS A 1 207 ? -3.121 5.355 18.172 1 90.69 207 LYS A O 1
ATOM 1737 N N . ALA A 1 208 ? -2.771 7.156 16.828 1 93 208 ALA A N 1
ATOM 1738 C CA . ALA A 1 208 ? -3.52 6.566 15.727 1 93 208 ALA A CA 1
ATOM 1739 C C . ALA A 1 208 ? -2.85 5.285 15.234 1 93 208 ALA A C 1
ATOM 1741 O O . ALA A 1 208 ? -3.529 4.312 14.891 1 93 208 ALA A O 1
ATOM 1742 N N . LEU A 1 209 ? -1.541 5.258 15.219 1 86.12 209 LEU A N 1
ATOM 1743 C CA . LEU A 1 209 ? -0.776 4.152 14.656 1 86.12 209 LEU A CA 1
ATOM 1744 C C . LEU A 1 209 ? -0.892 2.91 15.539 1 86.12 209 LEU A C 1
ATOM 1746 O O . LEU A 1 209 ? -0.568 1.804 15.102 1 86.12 209 LEU A O 1
ATOM 1750 N N . VAL A 1 210 ? -1.463 3.111 16.797 1 82.56 210 VAL A N 1
ATOM 1751 C CA . VAL A 1 210 ? -1.593 1.953 17.688 1 82.56 210 VAL A CA 1
ATOM 1752 C C . VAL A 1 210 ? -3.07 1.644 17.922 1 82.56 210 VAL A C 1
ATOM 1754 O O . VAL A 1 210 ? -3.432 1.03 18.922 1 82.56 210 VAL A O 1
ATOM 1757 N N . THR A 1 211 ? -3.859 2.178 17.109 1 89.62 211 THR A N 1
ATOM 1758 C CA . THR A 1 211 ? -5.266 1.798 17.109 1 89.62 211 THR A CA 1
ATOM 1759 C C . THR A 1 211 ? -5.48 0.546 16.25 1 89.62 211 THR A C 1
ATOM 1761 O O . THR A 1 211 ? -5.367 0.591 15.031 1 89.62 211 THR A O 1
ATOM 1764 N N . TRP A 1 212 ? -5.992 -0.565 16.891 1 86.25 212 TRP A N 1
ATOM 1765 C CA . TRP A 1 212 ? -5.898 -1.854 16.219 1 86.25 212 TRP A CA 1
ATOM 1766 C C . TRP A 1 212 ? -7.25 -2.26 15.633 1 86.25 212 TRP A C 1
ATOM 1768 O O . TRP A 1 212 ? -7.312 -2.994 14.648 1 86.25 212 TRP A O 1
ATOM 1778 N N . ASP A 1 213 ? -8.266 -1.841 16.359 1 92.88 213 ASP A N 1
ATOM 1779 C CA . ASP A 1 213 ? -9.562 -2.145 15.766 1 92.88 213 ASP A CA 1
ATOM 1780 C C . ASP A 1 213 ? -9.711 -1.478 14.398 1 92.88 213 ASP A C 1
ATOM 1782 O O . ASP A 1 213 ? -9.531 -0.265 14.273 1 92.88 213 ASP A O 1
ATOM 1786 N N . TRP A 1 214 ? -10.023 -2.254 13.398 1 93.75 214 TRP A N 1
ATOM 1787 C CA . TRP A 1 214 ? -10.008 -1.741 12.031 1 93.75 214 TRP A CA 1
ATOM 1788 C C . TRP A 1 214 ? -10.984 -0.579 11.875 1 93.75 214 TRP A C 1
ATOM 1790 O O . TRP A 1 214 ? -10.703 0.39 11.172 1 93.75 214 TRP A O 1
ATOM 1800 N N . ALA A 1 215 ? -12.109 -0.692 12.523 1 96.62 215 ALA A N 1
ATOM 1801 C CA . ALA A 1 215 ? -13.141 0.324 12.367 1 96.62 215 ALA A CA 1
ATOM 1802 C C . ALA A 1 215 ? -12.766 1.614 13.086 1 96.62 215 ALA A C 1
ATOM 1804 O O . ALA A 1 215 ? -12.922 2.709 12.539 1 96.62 215 ALA A O 1
ATOM 1805 N N . GLU A 1 216 ? -12.273 1.473 14.289 1 97.38 216 GLU A N 1
ATOM 1806 C CA . GLU A 1 216 ? -11.797 2.66 14.984 1 97.38 216 GLU A CA 1
ATOM 1807 C C . GLU A 1 216 ? -10.648 3.322 14.227 1 97.38 216 GLU A C 1
ATOM 1809 O O . GLU A 1 216 ? -10.609 4.551 14.109 1 97.38 216 GLU A O 1
ATOM 1814 N N . ALA A 1 217 ? -9.75 2.475 13.75 1 96.12 217 ALA A N 1
ATOM 1815 C CA . ALA A 1 217 ? -8.617 2.996 12.984 1 96.12 217 ALA A CA 1
ATOM 1816 C C . ALA A 1 217 ? -9.094 3.75 11.742 1 96.12 217 ALA A C 1
ATOM 1818 O O . ALA A 1 217 ? -8.5 4.766 11.367 1 96.12 217 ALA A O 1
ATOM 1819 N N . THR A 1 218 ? -10.117 3.242 11.102 1 97.81 218 THR A N 1
ATOM 1820 C CA . THR A 1 218 ? -10.688 3.906 9.938 1 97.81 218 THR A CA 1
ATOM 1821 C C . THR A 1 218 ? -11.25 5.273 10.312 1 97.81 218 THR A C 1
ATOM 1823 O O . THR A 1 218 ? -11.016 6.262 9.617 1 97.81 218 THR A O 1
ATOM 1826 N N . VAL A 1 219 ? -11.961 5.316 11.398 1 98 219 VAL A N 1
ATOM 1827 C CA . VAL A 1 219 ? -12.531 6.57 11.875 1 98 219 VAL A CA 1
ATOM 1828 C C . VAL A 1 219 ? -11.406 7.547 12.234 1 98 219 VAL A C 1
ATOM 1830 O O . VAL A 1 219 ? -11.461 8.727 11.875 1 98 219 VAL A O 1
ATOM 1833 N N . VAL A 1 220 ? -10.414 7.074 12.883 1 98 220 VAL A N 1
ATOM 1834 C CA . VAL A 1 220 ? -9.297 7.922 13.305 1 98 220 VAL A CA 1
ATOM 1835 C C . VAL A 1 220 ? -8.586 8.484 12.078 1 98 220 VAL A C 1
ATOM 1837 O O . VAL A 1 220 ? -8.281 9.672 12.023 1 98 220 VAL A O 1
ATOM 1840 N N . LEU A 1 221 ? -8.312 7.641 11.078 1 98.06 221 LEU A N 1
ATOM 1841 C CA . LEU A 1 221 ? -7.574 8.055 9.891 1 98.06 221 LEU A CA 1
ATOM 1842 C C . LEU A 1 221 ? -8.398 9.008 9.047 1 98.06 221 LEU A C 1
ATOM 1844 O O . LEU A 1 221 ? -7.961 10.125 8.75 1 98.06 221 LEU A O 1
ATOM 1848 N N . ASP A 1 222 ? -9.641 8.633 8.766 1 98.06 222 ASP A N 1
ATOM 1849 C CA . ASP A 1 222 ? -10.359 9.266 7.66 1 98.06 222 ASP A CA 1
ATOM 1850 C C . ASP A 1 222 ? -11.32 10.336 8.172 1 98.06 222 ASP A C 1
ATOM 1852 O O . ASP A 1 222 ? -11.703 11.234 7.426 1 98.06 222 ASP A O 1
ATOM 1856 N N . VAL A 1 223 ? -11.688 10.266 9.445 1 98 223 VAL A N 1
ATOM 1857 C CA . VAL A 1 223 ? -12.688 11.195 9.961 1 98 223 VAL A CA 1
ATOM 1858 C C . VAL A 1 223 ? -12.008 12.25 10.836 1 98 223 VAL A C 1
ATOM 1860 O O . VAL A 1 223 ? -12.477 13.391 10.914 1 98 223 VAL A O 1
ATOM 1863 N N . VAL A 1 224 ? -10.898 11.914 11.445 1 98.31 224 VAL A N 1
ATOM 1864 C CA . VAL A 1 224 ? -10.344 12.812 12.453 1 98.31 224 VAL A CA 1
ATOM 1865 C C . VAL A 1 224 ? -8.977 13.328 11.992 1 98.31 224 VAL A C 1
ATOM 1867 O O . VAL A 1 224 ? -8.812 14.516 11.719 1 98.31 224 VAL A O 1
ATOM 1870 N N . LEU A 1 225 ? -8.047 12.438 11.789 1 98.38 225 LEU A N 1
ATOM 1871 C CA . LEU A 1 225 ? -6.652 12.797 11.57 1 98.38 225 LEU A CA 1
ATOM 1872 C C . LEU A 1 225 ? -6.469 13.461 10.211 1 98.38 225 LEU A C 1
ATOM 1874 O O . LEU A 1 225 ? -5.93 14.562 10.117 1 98.38 225 LEU A O 1
ATOM 1878 N N . LYS A 1 226 ? -6.926 12.805 9.164 1 98.19 226 LYS A N 1
ATOM 1879 C CA . LYS A 1 226 ? -6.688 13.32 7.816 1 98.19 226 LYS A CA 1
ATOM 1880 C C . LYS A 1 226 ? -7.391 14.656 7.602 1 98.19 226 LYS A C 1
ATOM 1882 O O . LYS A 1 226 ? -6.805 15.594 7.059 1 98.19 226 LYS A O 1
ATOM 1887 N N . PRO A 1 227 ? -8.641 14.844 8.023 1 98.19 227 PRO A N 1
ATOM 1888 C CA . PRO A 1 227 ? -9.25 16.172 7.902 1 98.19 227 PRO A CA 1
ATOM 1889 C C . PRO A 1 227 ? -8.484 17.25 8.672 1 98.19 227 PRO A C 1
ATOM 1891 O O . PRO A 1 227 ? -8.375 18.375 8.211 1 98.19 227 PRO A O 1
ATOM 1894 N N . ALA A 1 228 ? -7.965 16.906 9.828 1 98.69 228 ALA A N 1
ATOM 1895 C CA . ALA A 1 228 ? -7.156 17.844 10.586 1 98.69 228 ALA A CA 1
ATOM 1896 C C . ALA A 1 228 ? -5.898 18.234 9.82 1 98.69 228 ALA A C 1
ATOM 1898 O O . ALA A 1 228 ? -5.531 19.422 9.766 1 98.69 228 ALA A O 1
ATOM 1899 N N . VAL A 1 229 ? -5.266 17.219 9.234 1 98.62 229 VAL A N 1
ATOM 1900 C CA . VAL A 1 229 ? -4.07 17.453 8.43 1 98.62 229 VAL A CA 1
ATOM 1901 C C . VAL A 1 229 ? -4.41 18.344 7.234 1 98.62 229 VAL A C 1
ATOM 1903 O O . VAL A 1 229 ? -3.699 19.312 6.941 1 98.62 229 VAL A O 1
ATOM 1906 N N . SER A 1 230 ? -5.504 18.031 6.559 1 98.25 230 SER A N 1
ATOM 1907 C CA . SER A 1 230 ? -5.926 18.812 5.398 1 98.25 230 SER A CA 1
ATOM 1908 C C . SER A 1 230 ? -6.246 20.25 5.785 1 98.25 230 SER A C 1
ATOM 1910 O O . SER A 1 230 ? -5.887 21.188 5.066 1 98.25 230 SER A O 1
ATOM 1912 N N . ALA A 1 231 ? -6.848 20.422 6.906 1 98.44 231 ALA A N 1
ATOM 1913 C CA . ALA A 1 231 ? -7.277 21.734 7.352 1 98.44 231 ALA A CA 1
ATOM 1914 C C . ALA A 1 231 ? -6.078 22.609 7.727 1 98.44 231 ALA A C 1
ATOM 1916 O O . ALA A 1 231 ? -6 23.766 7.332 1 98.44 231 ALA A O 1
ATOM 1917 N N . ALA A 1 232 ? -5.16 22.016 8.406 1 98.62 232 ALA A N 1
ATOM 1918 C CA . ALA A 1 232 ? -4.066 22.797 8.977 1 98.62 232 ALA A CA 1
ATOM 1919 C C . ALA A 1 232 ? -2.846 22.781 8.062 1 98.62 232 ALA A C 1
ATOM 1921 O O . ALA A 1 232 ? -2.469 23.828 7.504 1 98.62 232 ALA A O 1
ATOM 1922 N N . VAL A 1 233 ? -2.318 21.641 7.75 1 98.31 233 VAL A N 1
ATOM 1923 C CA . VAL A 1 233 ? -1.019 21.484 7.105 1 98.31 233 VAL A CA 1
ATOM 1924 C C . VAL A 1 233 ? -1.15 21.734 5.605 1 98.31 233 VAL A C 1
ATOM 1926 O O . VAL A 1 233 ? -0.224 22.25 4.973 1 98.31 233 VAL A O 1
ATOM 1929 N N . GLN A 1 234 ? -2.291 21.422 5.062 1 98.25 234 GLN A N 1
ATOM 1930 C CA . GLN A 1 234 ? -2.445 21.625 3.625 1 98.25 234 GLN A CA 1
ATOM 1931 C C . GLN A 1 234 ? -3.135 22.953 3.326 1 98.25 234 GLN A C 1
ATOM 1933 O O . GLN A 1 234 ? -2.545 23.844 2.705 1 98.25 234 GLN A O 1
ATOM 1938 N N . LYS A 1 235 ? -4.258 23.188 3.896 1 98 235 LYS A N 1
ATOM 1939 C CA . LYS A 1 235 ? -5.039 24.375 3.537 1 98 235 LYS A CA 1
ATOM 1940 C C . LYS A 1 235 ? -4.453 25.641 4.164 1 98 235 LYS A C 1
ATOM 1942 O O . LYS A 1 235 ? -4.09 26.578 3.455 1 98 235 LYS A O 1
ATOM 1947 N N . GLN A 1 236 ? -4.359 25.688 5.484 1 98.38 236 GLN A N 1
ATOM 1948 C CA . GLN A 1 236 ? -3.918 26.906 6.145 1 98.38 236 GLN A CA 1
ATOM 1949 C C . GLN A 1 236 ? -2.469 27.234 5.789 1 98.38 236 GLN A C 1
ATOM 1951 O O . GLN A 1 236 ? -2.121 28.391 5.566 1 98.38 236 GLN A O 1
ATOM 1956 N N . LEU A 1 237 ? -1.603 26.203 5.727 1 98.12 237 LEU A N 1
ATOM 1957 C CA . LEU A 1 237 ? -0.227 26.453 5.312 1 98.12 237 LEU A CA 1
ATOM 1958 C C . LEU A 1 237 ? -0.176 26.953 3.871 1 98.12 237 LEU A C 1
ATOM 1960 O O . LEU A 1 237 ? 0.644 27.812 3.533 1 98.12 237 LEU A O 1
ATOM 1964 N N . GLY A 1 238 ? -0.996 26.375 3.006 1 96.81 238 GLY A N 1
ATOM 1965 C CA . GLY A 1 238 ? -1.077 26.859 1.638 1 96.81 238 GLY A CA 1
ATOM 1966 C C . GLY A 1 238 ? -1.46 28.328 1.547 1 96.81 238 GLY A C 1
ATOM 1967 O O . GLY A 1 238 ? -0.883 29.078 0.756 1 96.81 238 GLY A O 1
ATOM 1968 N N . LEU A 1 239 ? -2.41 28.734 2.355 1 97 239 LEU A N 1
ATOM 1969 C CA . LEU A 1 239 ? -2.832 30.125 2.4 1 97 239 LEU A CA 1
ATOM 1970 C C . LEU A 1 239 ? -1.71 31.016 2.924 1 97 239 LEU A C 1
ATOM 1972 O O . LEU A 1 239 ? -1.495 32.125 2.412 1 97 239 LEU A O 1
ATOM 1976 N N . ALA A 1 240 ? -0.999 30.531 3.938 1 97 240 ALA A N 1
ATOM 1977 C CA . ALA A 1 240 ? 0.156 31.266 4.445 1 97 240 ALA A CA 1
ATOM 1978 C C . ALA A 1 240 ? 1.217 31.438 3.361 1 97 240 ALA A C 1
ATOM 1980 O O . ALA A 1 240 ? 1.877 32.469 3.287 1 97 240 ALA A O 1
ATOM 1981 N N . GLY A 1 241 ? 1.423 30.359 2.555 1 95.94 241 GLY A N 1
ATOM 1982 C CA . GLY A 1 241 ? 2.34 30.469 1.431 1 95.94 241 GLY A CA 1
ATOM 1983 C C . GLY A 1 241 ? 1.965 31.562 0.448 1 95.94 241 GLY A C 1
ATOM 1984 O O . GLY A 1 241 ? 2.82 32.344 0.02 1 95.94 241 GLY A O 1
ATOM 1985 N N . ALA A 1 242 ? 0.719 31.656 0.152 1 93.69 242 ALA A N 1
ATOM 1986 C CA . ALA A 1 242 ? 0.237 32.688 -0.762 1 93.69 242 ALA A CA 1
ATOM 1987 C C . ALA A 1 242 ? 0.478 34.094 -0.191 1 93.69 242 ALA A C 1
ATOM 1989 O O . ALA A 1 242 ? 0.868 35 -0.917 1 93.69 242 ALA A O 1
ATOM 1990 N N . GLU A 1 243 ? 0.262 34.281 1.093 1 94.69 243 GLU A N 1
ATOM 1991 C CA . GLU A 1 243 ? 0.47 35.562 1.767 1 94.69 243 GLU A CA 1
ATOM 1992 C C . GLU A 1 243 ? 1.942 35.938 1.744 1 94.69 243 GLU A C 1
ATOM 1994 O O . GLU A 1 243 ? 2.268 37.125 1.769 1 94.69 243 GLU A O 1
ATOM 1999 N N . ASN A 1 244 ? 2.803 34.969 1.63 1 95.12 244 ASN A N 1
ATOM 2000 C CA . ASN A 1 244 ? 4.238 35.25 1.65 1 95.12 244 ASN A CA 1
ATOM 2001 C C . ASN A 1 244 ? 4.84 35.156 0.25 1 95.12 244 ASN A C 1
ATOM 2003 O O . ASN A 1 244 ? 6.055 35 0.099 1 95.12 244 ASN A O 1
ATOM 2007 N N . GLY A 1 245 ? 3.965 35.156 -0.78 1 92.88 245 GLY A N 1
ATOM 2008 C CA . GLY A 1 245 ? 4.426 35.156 -2.158 1 92.88 245 GLY A CA 1
ATOM 2009 C C . GLY A 1 245 ? 4.848 33.812 -2.658 1 92.88 245 GLY A C 1
ATOM 2010 O O . GLY A 1 245 ? 5.457 33.688 -3.723 1 92.88 245 GLY A O 1
ATOM 2011 N N . ASP A 1 246 ? 4.66 32.781 -1.896 1 95.38 246 ASP A N 1
ATOM 2012 C CA . ASP A 1 246 ? 4.973 31.406 -2.283 1 95.38 246 ASP A CA 1
ATOM 2013 C C . ASP A 1 246 ? 3.766 30.719 -2.922 1 95.38 246 ASP A C 1
ATOM 2015 O O . ASP A 1 246 ? 3.219 29.766 -2.363 1 95.38 246 ASP A O 1
ATOM 2019 N N . THR A 1 247 ? 3.482 31.109 -4.125 1 94.19 247 THR A N 1
ATOM 2020 C CA . THR A 1 247 ? 2.34 30.578 -4.867 1 94.19 247 THR A CA 1
ATOM 2021 C C . THR A 1 247 ? 2.521 29.094 -5.156 1 94.19 247 THR A C 1
ATOM 2023 O O . THR A 1 247 ? 1.549 28.328 -5.172 1 94.19 247 THR A O 1
ATOM 2026 N N . LEU A 1 248 ? 3.754 28.656 -5.324 1 95.94 248 LEU A N 1
ATOM 2027 C CA . LEU A 1 248 ? 4.039 27.266 -5.625 1 95.94 248 LEU A CA 1
ATOM 2028 C C . LEU A 1 248 ? 3.523 26.344 -4.516 1 95.94 248 LEU A C 1
ATOM 2030 O O . LEU A 1 248 ? 2.854 25.344 -4.789 1 95.94 248 LEU A O 1
ATOM 2034 N N . LEU A 1 249 ? 3.812 26.688 -3.268 1 96.25 249 LEU A N 1
ATOM 2035 C CA . LEU A 1 249 ? 3.354 25.859 -2.152 1 96.25 249 LEU A CA 1
ATOM 2036 C C . LEU A 1 249 ? 1.831 25.781 -2.123 1 96.25 249 LEU A C 1
ATOM 2038 O O . LEU A 1 249 ? 1.262 24.719 -1.87 1 96.25 249 LEU A O 1
ATOM 2042 N N . SER A 1 250 ? 1.214 26.906 -2.34 1 95.81 250 SER A N 1
ATOM 2043 C CA . SER A 1 250 ? -0.245 26.953 -2.352 1 95.81 250 SER A CA 1
ATOM 2044 C C . SER A 1 250 ? -0.819 26 -3.393 1 95.81 250 SER A C 1
ATOM 2046 O O . SER A 1 250 ? -1.756 25.25 -3.109 1 95.81 250 SER A O 1
ATOM 2048 N N . LEU A 1 251 ? -0.241 26.031 -4.57 1 95.5 251 LEU A N 1
ATOM 2049 C CA . LEU A 1 251 ? -0.728 25.203 -5.668 1 95.5 251 LEU A CA 1
ATOM 2050 C C . LEU A 1 251 ? -0.436 23.719 -5.402 1 95.5 251 LEU A C 1
ATOM 2052 O O . LEU A 1 251 ? -1.255 22.859 -5.719 1 95.5 251 LEU A O 1
ATOM 2056 N N . LEU A 1 252 ? 0.714 23.391 -4.824 1 95.88 252 LEU A N 1
ATOM 2057 C CA . LEU A 1 252 ? 1.057 22.016 -4.473 1 95.88 252 LEU A CA 1
ATOM 2058 C C . LEU A 1 252 ? 0.093 21.469 -3.424 1 95.88 252 LEU A C 1
ATOM 2060 O O . LEU A 1 252 ? -0.363 20.328 -3.529 1 95.88 252 LEU A O 1
ATOM 2064 N N . ASN A 1 253 ? -0.201 22.266 -2.41 1 97.31 253 ASN A N 1
ATOM 2065 C CA . ASN A 1 253 ? -1.128 21.859 -1.362 1 97.31 253 ASN A CA 1
ATOM 2066 C C . ASN A 1 253 ? -2.541 21.672 -1.906 1 97.31 253 ASN A C 1
ATOM 2068 O O . ASN A 1 253 ? -3.264 20.766 -1.472 1 97.31 253 ASN A O 1
ATOM 2072 N N . ASP A 1 254 ? -2.898 22.531 -2.865 1 95.06 254 ASP A N 1
ATOM 2073 C CA . ASP A 1 254 ? -4.203 22.375 -3.502 1 95.06 254 ASP A CA 1
ATOM 2074 C C . ASP A 1 254 ? -4.293 21.047 -4.238 1 95.06 254 ASP A C 1
ATOM 2076 O O . ASP A 1 254 ? -5.344 20.406 -4.25 1 95.06 254 ASP A O 1
ATOM 2080 N N . ALA A 1 255 ? -3.221 20.703 -4.898 1 94.38 255 ALA A N 1
ATOM 2081 C CA . ALA A 1 255 ? -3.182 19.422 -5.594 1 94.38 255 ALA A CA 1
ATOM 2082 C C . ALA A 1 255 ? -3.365 18.266 -4.613 1 94.38 255 ALA A C 1
ATOM 2084 O O . ALA A 1 255 ? -4.07 17.297 -4.91 1 94.38 255 ALA A O 1
ATOM 2085 N N . GLN A 1 256 ? -2.729 18.312 -3.445 1 96.31 256 GLN A N 1
ATOM 2086 C CA . GLN A 1 256 ? -2.877 17.297 -2.42 1 96.31 256 GLN A CA 1
ATOM 2087 C C . GLN A 1 256 ? -4.301 17.266 -1.872 1 96.31 256 GLN A C 1
ATOM 2089 O O . GLN A 1 256 ? -4.836 16.188 -1.573 1 96.31 256 GLN A O 1
ATOM 2094 N N . MET A 1 257 ? -4.871 18.422 -1.784 1 96.25 257 MET A N 1
ATOM 2095 C CA . MET A 1 257 ? -6.219 18.531 -1.228 1 96.25 257 MET A CA 1
ATOM 2096 C C . MET A 1 257 ? -7.246 17.906 -2.17 1 96.25 257 MET A C 1
ATOM 2098 O O . MET A 1 257 ? -8.32 17.484 -1.733 1 96.25 257 MET A O 1
ATOM 2102 N N . ARG A 1 258 ? -6.926 17.797 -3.455 1 95.31 258 ARG A N 1
ATOM 2103 C CA . ARG A 1 258 ? -7.809 17.094 -4.375 1 95.31 258 ARG A CA 1
ATOM 2104 C C . ARG A 1 258 ? -7.926 15.617 -4 1 95.31 258 ARG A C 1
ATOM 2106 O O . ARG A 1 258 ? -9.008 15.039 -4.078 1 95.31 258 ARG A O 1
ATOM 2113 N N . ASP A 1 259 ? -6.785 15.016 -3.615 1 96.62 259 ASP A N 1
ATOM 2114 C CA . ASP A 1 259 ? -6.828 13.648 -3.09 1 96.62 259 ASP A CA 1
ATOM 2115 C C . ASP A 1 259 ? -7.684 13.578 -1.828 1 96.62 259 ASP A C 1
ATOM 2117 O O . ASP A 1 259 ? -8.5 12.664 -1.681 1 96.62 259 ASP A O 1
ATOM 2121 N N . ALA A 1 260 ? -7.457 14.555 -0.931 1 96.62 260 ALA A N 1
ATOM 2122 C CA . ALA A 1 260 ? -8.164 14.57 0.345 1 96.62 260 ALA A CA 1
ATOM 2123 C C . ALA A 1 260 ? -9.672 14.672 0.132 1 96.62 260 ALA A C 1
ATOM 2125 O O . ALA A 1 260 ? -10.453 14.062 0.865 1 96.62 260 ALA A O 1
ATOM 2126 N N . GLU A 1 261 ? -10.062 15.469 -0.831 1 96.38 261 GLU A N 1
ATOM 2127 C CA . GLU A 1 261 ? -11.477 15.609 -1.148 1 96.38 261 GLU A CA 1
ATOM 2128 C C . GLU A 1 261 ? -12.07 14.297 -1.652 1 96.38 261 GLU A C 1
ATOM 2130 O O . GLU A 1 261 ? -13.195 13.938 -1.304 1 96.38 261 GLU A O 1
ATOM 2135 N N . ARG A 1 262 ? -11.305 13.641 -2.477 1 96.62 262 ARG A N 1
ATOM 2136 C CA . ARG A 1 262 ? -11.742 12.32 -2.928 1 96.62 262 ARG A CA 1
ATOM 2137 C C . ARG A 1 262 ? -11.883 11.359 -1.755 1 96.62 262 ARG A C 1
ATOM 2139 O O . ARG A 1 262 ? -12.875 10.633 -1.657 1 96.62 262 ARG A O 1
ATOM 2146 N N . HIS A 1 263 ? -10.875 11.344 -0.868 1 97.44 263 HIS A N 1
ATOM 2147 C CA . HIS A 1 263 ? -10.938 10.492 0.319 1 97.44 263 HIS A CA 1
ATOM 2148 C C . HIS A 1 263 ? -12.172 10.805 1.152 1 97.44 263 HIS A C 1
ATOM 2150 O O . HIS A 1 263 ? -12.797 9.906 1.713 1 97.44 263 HIS A O 1
ATOM 2156 N N . GLN A 1 264 ? -12.5 12.109 1.234 1 96.75 264 GLN A N 1
ATOM 2157 C CA . GLN A 1 264 ? -13.656 12.531 2.021 1 96.75 264 GLN A CA 1
ATOM 2158 C C . GLN A 1 264 ? -14.953 11.977 1.433 1 96.75 264 GLN A C 1
ATOM 2160 O O . GLN A 1 264 ? -15.828 11.523 2.168 1 96.75 264 GLN A O 1
ATOM 2165 N N . ARG A 1 265 ? -15.102 12.031 0.108 1 96.94 265 ARG A N 1
ATOM 2166 C CA . ARG A 1 265 ? -16.297 11.484 -0.535 1 96.94 265 ARG A CA 1
ATOM 2167 C C . ARG A 1 265 ? -16.391 9.977 -0.299 1 96.94 265 ARG A C 1
ATOM 2169 O O . ARG A 1 265 ? -17.484 9.461 -0.035 1 96.94 265 ARG A O 1
ATOM 2176 N N . GLN A 1 266 ? -15.281 9.289 -0.368 1 97 266 GLN A N 1
ATOM 2177 C CA . GLN A 1 266 ? -15.25 7.852 -0.13 1 97 266 GLN A CA 1
ATOM 2178 C C . GLN A 1 266 ? -15.586 7.527 1.323 1 97 266 GLN A C 1
ATOM 2180 O O . GLN A 1 266 ? -16.312 6.574 1.598 1 97 266 GLN A O 1
ATOM 2185 N N . THR A 1 267 ? -15.031 8.328 2.209 1 97.38 267 THR A N 1
ATOM 2186 C CA . THR A 1 267 ? -15.289 8.148 3.633 1 97.38 267 THR A CA 1
ATOM 2187 C C . THR A 1 267 ? -16.766 8.414 3.951 1 97.38 267 THR A C 1
ATOM 2189 O O . THR A 1 267 ? -17.359 7.695 4.75 1 97.38 267 THR A O 1
ATOM 2192 N N . GLN A 1 268 ? -17.312 9.461 3.357 1 97.31 268 GLN A N 1
ATOM 2193 C CA . GLN A 1 268 ? -18.734 9.758 3.535 1 97.31 268 GLN A CA 1
ATOM 2194 C C . GLN A 1 268 ? -19.594 8.555 3.152 1 97.31 268 GLN A C 1
ATOM 2196 O O . GLN A 1 268 ? -20.5 8.172 3.895 1 97.31 268 GLN A O 1
ATOM 2201 N N . SER A 1 269 ? -19.312 7.98 2.018 1 97 269 SER A N 1
ATOM 2202 C CA . SER A 1 269 ? -20.047 6.82 1.545 1 97 269 SER A CA 1
ATOM 2203 C C . SER A 1 269 ? -19.906 5.641 2.502 1 97 269 SER A C 1
ATOM 2205 O O . SER A 1 269 ? -20.875 4.938 2.781 1 97 269 SER A O 1
ATOM 2207 N N . LEU A 1 270 ? -18.688 5.379 3.023 1 96.88 270 LEU A N 1
ATOM 2208 C CA . LEU A 1 270 ? -18.438 4.27 3.938 1 96.88 270 LEU A CA 1
ATOM 2209 C C . LEU A 1 270 ? -19.156 4.484 5.262 1 96.88 270 LEU A C 1
ATOM 2211 O O . LEU A 1 270 ? -19.703 3.539 5.832 1 96.88 270 LEU A O 1
ATOM 2215 N N . MET A 1 271 ? -19.109 5.738 5.773 1 96.81 271 MET A N 1
ATOM 2216 C CA . MET A 1 271 ? -19.797 6.055 7.023 1 96.81 271 MET A CA 1
ATOM 2217 C C . MET A 1 271 ? -21.312 5.883 6.871 1 96.81 271 MET A C 1
ATOM 2219 O O . MET A 1 271 ? -21.969 5.324 7.75 1 96.81 271 MET A O 1
ATOM 2223 N N . GLU A 1 272 ? -21.844 6.355 5.734 1 96.25 272 GLU A N 1
ATOM 2224 C CA . GLU A 1 272 ? -23.266 6.172 5.461 1 96.25 272 GLU A CA 1
ATOM 2225 C C . GLU A 1 272 ? -23.625 4.691 5.406 1 96.25 272 GLU A C 1
ATOM 2227 O O . GLU A 1 272 ? -24.656 4.277 5.953 1 96.25 272 GLU A O 1
ATOM 2232 N N . PHE A 1 273 ? -22.828 3.906 4.754 1 96.06 273 PHE A N 1
ATOM 2233 C CA . PHE A 1 273 ? -23.031 2.467 4.637 1 96.06 273 PHE A CA 1
ATOM 2234 C C . PHE A 1 273 ? -22.984 1.802 6.008 1 96.06 273 PHE A C 1
ATOM 2236 O O . PHE A 1 273 ? -23.875 1.004 6.344 1 96.06 273 PHE A O 1
ATOM 2243 N N . ALA A 1 274 ? -22 2.141 6.832 1 96.25 274 ALA A N 1
ATOM 2244 C CA . ALA A 1 274 ? -21.828 1.552 8.156 1 96.25 274 ALA A CA 1
ATOM 2245 C C . ALA A 1 274 ? -22.984 1.936 9.078 1 96.25 274 ALA A C 1
ATOM 2247 O O . ALA A 1 274 ? -23.453 1.115 9.875 1 96.25 274 ALA A O 1
ATOM 2248 N N . MET A 1 275 ? -23.469 3.123 8.992 1 95.62 275 MET A N 1
ATOM 2249 C CA . MET A 1 275 ? -24.5 3.635 9.883 1 95.62 275 MET A CA 1
ATOM 2250 C C . MET A 1 275 ? -25.875 3.156 9.438 1 95.62 275 MET A C 1
ATOM 2252 O O . MET A 1 275 ? -26.891 3.461 10.086 1 95.62 275 MET A O 1
ATOM 2256 N N . GLY A 1 276 ? -25.891 2.455 8.297 1 93.62 276 GLY A N 1
ATOM 2257 C CA . GLY A 1 276 ? -27.109 1.74 7.984 1 93.62 276 GLY A CA 1
ATOM 2258 C C . GLY A 1 276 ? -27.594 0.847 9.117 1 93.62 276 GLY A C 1
ATOM 2259 O O . GLY A 1 276 ? -28.781 0.606 9.266 1 93.62 276 GLY A O 1
ATOM 2260 N N . ASN A 1 277 ? -26.625 0.281 9.805 1 93 277 ASN A N 1
ATOM 2261 C CA . ASN A 1 277 ? -26.906 -0.32 11.102 1 93 277 ASN A CA 1
ATOM 2262 C C . ASN A 1 277 ? -27.016 0.737 12.203 1 93 277 ASN A C 1
ATOM 2264 O O . ASN A 1 277 ? -26.016 1.37 12.555 1 93 277 ASN A O 1
ATOM 2268 N N . GLU A 1 278 ? -28.094 0.848 12.781 1 91.94 278 GLU A N 1
ATOM 2269 C CA . GLU A 1 278 ? -28.391 1.933 13.703 1 91.94 278 GLU A CA 1
ATOM 2270 C C . GLU A 1 278 ? -27.484 1.887 14.922 1 91.94 278 GLU A C 1
ATOM 2272 O O . GLU A 1 278 ? -27.156 2.926 15.508 1 91.94 278 GLU A O 1
ATOM 2277 N N . ASP A 1 279 ? -27.016 0.751 15.289 1 93.5 279 ASP A N 1
ATOM 2278 C CA . ASP A 1 279 ? -26.172 0.605 16.469 1 93.5 279 ASP A CA 1
ATOM 2279 C C . ASP A 1 279 ? -24.797 1.222 16.234 1 93.5 279 ASP A C 1
ATOM 2281 O O . ASP A 1 279 ? -24.062 1.524 17.188 1 93.5 279 ASP A O 1
ATOM 2285 N N . ASN A 1 280 ? -24.453 1.379 14.984 1 96.62 280 ASN A N 1
ATOM 2286 C CA . ASN A 1 280 ? -23.109 1.815 14.633 1 96.62 280 ASN A CA 1
ATOM 2287 C C . ASN A 1 280 ? -22.938 3.318 14.836 1 96.62 280 ASN A C 1
ATOM 2289 O O . ASN A 1 280 ? -21.828 3.791 15.102 1 96.62 280 ASN A O 1
ATOM 2293 N N . ALA A 1 281 ? -24 4.098 14.688 1 95.69 281 ALA A N 1
ATOM 2294 C CA . ALA A 1 281 ? -23.906 5.555 14.758 1 95.69 281 ALA A CA 1
ATOM 2295 C C . ALA A 1 281 ? -23.344 6.008 16.109 1 95.69 281 ALA A C 1
ATOM 2297 O O . ALA A 1 281 ? -22.484 6.879 16.156 1 95.69 281 ALA A O 1
ATOM 2298 N N . GLY A 1 282 ? -23.875 5.441 17.141 1 96.19 282 GLY A N 1
ATOM 2299 C CA . GLY A 1 282 ? -23.406 5.785 18.469 1 96.19 282 GLY A CA 1
ATOM 2300 C C . GLY A 1 282 ? -21.953 5.395 18.703 1 96.19 282 GLY A C 1
ATOM 2301 O O . GLY A 1 282 ? -21.203 6.129 19.359 1 96.19 282 GLY A O 1
ATOM 2302 N N . ILE A 1 283 ? -21.531 4.242 18.188 1 97.38 283 ILE A N 1
ATOM 2303 C CA . ILE A 1 283 ? -20.172 3.742 18.344 1 97.38 283 ILE A CA 1
ATOM 2304 C C . ILE A 1 283 ? -19.203 4.672 17.625 1 97.38 283 ILE A C 1
ATOM 2306 O O . ILE A 1 283 ? -18.188 5.078 18.203 1 97.38 283 ILE A O 1
ATOM 2310 N N . ILE A 1 284 ? -19.547 5.051 16.422 1 97.75 284 ILE A N 1
ATOM 2311 C CA . ILE A 1 284 ? -18.703 5.914 15.609 1 97.75 284 ILE A CA 1
ATOM 2312 C C . ILE A 1 284 ? -18.594 7.289 16.266 1 97.75 284 ILE A C 1
ATOM 2314 O O . ILE A 1 284 ? -17.5 7.84 16.391 1 97.75 284 ILE A O 1
ATOM 2318 N N . GLN A 1 285 ? -19.719 7.809 16.719 1 97.25 285 GLN A N 1
ATOM 2319 C CA . GLN A 1 285 ? -19.703 9.102 17.391 1 97.25 285 GLN A CA 1
ATOM 2320 C C . GLN A 1 285 ? -18.844 9.047 18.656 1 97.25 285 GLN A C 1
ATOM 2322 O O . GLN A 1 285 ? -18.156 10.023 18.984 1 97.25 285 GLN A O 1
ATOM 2327 N N . GLY A 1 286 ? -18.953 7.977 19.344 1 97.69 286 GLY A N 1
ATOM 2328 C CA . GLY A 1 286 ? -18.109 7.805 20.531 1 97.69 286 GLY A CA 1
ATOM 2329 C C . GLY A 1 286 ? -16.625 7.879 20.203 1 97.69 286 GLY A C 1
ATOM 2330 O O . GLY A 1 286 ? -15.859 8.492 20.953 1 97.69 286 GLY A O 1
ATOM 2331 N N . TRP A 1 287 ? -16.203 7.184 19.109 1 97.75 287 TRP A N 1
ATOM 2332 C CA . TRP A 1 287 ? -14.805 7.25 18.688 1 97.75 287 TRP A CA 1
ATOM 2333 C C . TRP A 1 287 ? -14.43 8.672 18.281 1 97.75 287 TRP A C 1
ATOM 2335 O O . TRP A 1 287 ? -13.336 9.141 18.609 1 97.75 287 TRP A O 1
ATOM 2345 N N . VAL A 1 288 ? -15.305 9.375 17.594 1 97.88 288 VAL A N 1
ATOM 2346 C CA . VAL A 1 288 ? -15.039 10.75 17.188 1 97.88 288 VAL A CA 1
ATOM 2347 C C . VAL A 1 288 ? -14.859 11.625 18.438 1 97.88 288 VAL A C 1
ATOM 2349 O O . VAL A 1 288 ? -13.93 12.43 18.5 1 97.88 288 VAL A O 1
ATOM 2352 N N . ASP A 1 289 ? -15.711 11.469 19.406 1 97.69 289 ASP A N 1
ATOM 2353 C CA . ASP A 1 289 ? -15.641 12.25 20.641 1 97.69 289 ASP A CA 1
ATOM 2354 C C . ASP A 1 289 ? -14.328 12 21.375 1 97.69 289 ASP A C 1
ATOM 2356 O O . ASP A 1 289 ? -13.766 12.906 22 1 97.69 289 ASP A O 1
ATOM 2360 N N . LYS A 1 290 ? -13.898 10.805 21.281 1 97.5 290 LYS A N 1
ATOM 2361 C CA . LYS A 1 290 ? -12.656 10.406 21.938 1 97.5 290 LYS A CA 1
ATOM 2362 C C . LYS A 1 290 ? -11.453 11.039 21.25 1 97.5 290 LYS A C 1
ATOM 2364 O O . LYS A 1 290 ? -10.516 11.492 21.922 1 97.5 290 LYS A O 1
ATOM 2369 N N . TRP A 1 291 ? -11.469 11.148 19.938 1 97.69 291 TRP A N 1
ATOM 2370 C CA . TRP A 1 291 ? -10.266 11.477 19.172 1 97.69 291 TRP A CA 1
ATOM 2371 C C . TRP A 1 291 ? -10.266 12.945 18.766 1 97.69 291 TRP A C 1
ATOM 2373 O O . TRP A 1 291 ? -9.203 13.539 18.562 1 97.69 291 TRP A O 1
ATOM 2383 N N . GLN A 1 292 ? -11.422 13.609 18.672 1 97.44 292 GLN A N 1
ATOM 2384 C CA . GLN A 1 292 ? -11.531 14.961 18.125 1 97.44 292 GLN A CA 1
ATOM 2385 C C . GLN A 1 292 ? -10.766 15.961 18.984 1 97.44 292 GLN A C 1
ATOM 2387 O O . GLN A 1 292 ? -10.141 16.891 18.469 1 97.44 292 GLN A O 1
ATOM 2392 N N . PRO A 1 293 ? -10.812 15.867 20.297 1 97.88 293 PRO A N 1
ATOM 2393 C CA . PRO A 1 293 ? -10.047 16.812 21.109 1 97.88 293 PRO A CA 1
ATOM 2394 C C . PRO A 1 293 ? -8.547 16.781 20.797 1 97.88 293 PRO A C 1
ATOM 2396 O O . PRO A 1 293 ? -7.879 17.812 20.859 1 97.88 293 PRO A O 1
ATOM 2399 N N . LEU A 1 294 ? -8.023 15.578 20.5 1 97.81 294 LEU A N 1
ATOM 2400 C CA . LEU A 1 294 ? -6.621 15.469 20.109 1 97.81 294 LEU A CA 1
ATOM 2401 C C . LEU A 1 294 ? -6.363 16.203 18.797 1 97.81 294 LEU A C 1
ATOM 2403 O O . LEU A 1 294 ? -5.34 16.875 18.641 1 97.81 294 LEU A O 1
ATOM 2407 N N . ALA A 1 295 ? -7.258 16.094 17.859 1 98.44 295 ALA A N 1
ATOM 2408 C CA . ALA A 1 295 ? -7.133 16.781 16.578 1 98.44 295 ALA A CA 1
ATOM 2409 C C . ALA A 1 295 ? -7.227 18.297 16.75 1 98.44 295 ALA A C 1
ATOM 2411 O O . ALA A 1 295 ? -6.496 19.047 16.109 1 98.44 295 ALA A O 1
ATOM 2412 N N . ASP A 1 296 ? -8.117 18.719 17.641 1 98.25 296 ASP A N 1
ATOM 2413 C CA . ASP A 1 296 ? -8.266 20.156 17.906 1 98.25 296 ASP A CA 1
ATOM 2414 C C . ASP A 1 296 ? -6.977 20.734 18.484 1 98.25 296 ASP A C 1
ATOM 2416 O O . ASP A 1 296 ? -6.535 21.812 18.062 1 98.25 296 ASP A O 1
ATOM 2420 N N . ARG A 1 297 ? -6.414 20.031 19.375 1 98.31 297 ARG A N 1
ATOM 2421 C CA . ARG A 1 297 ? -5.156 20.484 19.969 1 98.31 297 ARG A CA 1
ATOM 2422 C C . ARG A 1 297 ? -4.051 20.531 18.922 1 98.31 297 ARG A C 1
ATOM 2424 O O . ARG A 1 297 ? -3.207 21.438 18.938 1 98.31 297 ARG A O 1
ATOM 2431 N N . ALA A 1 298 ? -4.031 19.516 18.047 1 98.62 298 ALA A N 1
ATOM 2432 C CA . ALA A 1 298 ? -3.037 19.484 16.984 1 98.62 298 ALA A CA 1
ATOM 2433 C C . ALA A 1 298 ? -3.191 20.688 16.047 1 98.62 298 ALA A C 1
ATOM 2435 O O . ALA A 1 298 ? -2.205 21.328 15.688 1 98.62 298 ALA A O 1
ATOM 2436 N N . ILE A 1 299 ? -4.449 20.984 15.719 1 98.75 299 ILE A N 1
ATOM 2437 C CA . ILE A 1 299 ? -4.75 22.125 14.844 1 98.75 299 ILE A CA 1
ATOM 2438 C C . ILE A 1 299 ? -4.328 23.422 15.531 1 98.75 299 ILE A C 1
ATOM 2440 O O . ILE A 1 299 ? -3.688 24.281 14.914 1 98.75 299 ILE A O 1
ATOM 2444 N N . GLU A 1 300 ? -4.652 23.547 16.781 1 98.5 300 GLU A N 1
ATOM 2445 C CA . GLU A 1 300 ? -4.34 24.766 17.531 1 98.5 300 GLU A CA 1
ATOM 2446 C C . GLU A 1 300 ? -2.834 24.969 17.625 1 98.5 300 GLU A C 1
ATOM 2448 O O . GLU A 1 300 ? -2.34 26.078 17.359 1 98.5 300 GLU A O 1
ATOM 2453 N N . ALA A 1 301 ? -2.148 23.938 17.984 1 98.38 301 ALA A N 1
ATOM 2454 C CA . ALA A 1 301 ? -0.699 24.047 18.141 1 98.38 301 ALA A CA 1
ATOM 2455 C C . ALA A 1 301 ? -0.034 24.422 16.812 1 98.38 301 ALA A C 1
ATOM 2457 O O . ALA A 1 301 ? 0.855 25.266 16.781 1 98.38 301 ALA A O 1
ATOM 2458 N N . TYR A 1 302 ? -0.45 23.797 15.719 1 98.62 302 TYR A N 1
ATOM 2459 C CA . TYR A 1 302 ? 0.172 24 14.414 1 98.62 302 TYR A CA 1
ATOM 2460 C C . TYR A 1 302 ? -0.198 25.375 13.852 1 98.62 302 TYR A C 1
ATOM 2462 O O . TYR A 1 302 ? 0.676 26.141 13.438 1 98.62 302 TYR A O 1
ATOM 2470 N N . CYS A 1 303 ? -1.471 25.719 13.891 1 98.38 303 CYS A N 1
ATOM 2471 C CA . CYS A 1 303 ? -1.961 26.938 13.258 1 98.38 303 CYS A CA 1
ATOM 2472 C C . CYS A 1 303 ? -1.557 28.172 14.062 1 98.38 303 CYS A C 1
ATOM 2474 O O . CYS A 1 303 ? -1.496 29.281 13.531 1 98.38 303 CYS A O 1
ATOM 2476 N N . ALA A 1 304 ? -1.267 27.984 15.367 1 97.25 304 ALA A N 1
ATOM 2477 C CA . ALA A 1 304 ? -0.785 29.094 16.188 1 97.25 304 ALA A CA 1
ATOM 2478 C C . ALA A 1 304 ? 0.547 29.625 15.664 1 97.25 304 ALA A C 1
ATOM 2480 O O . ALA A 1 304 ? 0.875 30.797 15.859 1 97.25 304 ALA A O 1
ATOM 2481 N N . GLU A 1 305 ? 1.255 28.75 14.977 1 96.81 305 GLU A N 1
ATOM 2482 C CA . GLU A 1 305 ? 2.578 29.125 14.492 1 96.81 305 GLU A CA 1
ATOM 2483 C C . GLU A 1 305 ? 2.494 29.781 13.117 1 96.81 305 GLU A C 1
ATOM 2485 O O . GLU A 1 305 ? 3.49 30.297 12.609 1 96.81 305 GLU A O 1
ATOM 2490 N N . LEU A 1 306 ? 1.318 29.719 12.5 1 96.44 306 LEU A N 1
ATOM 2491 C CA . LEU A 1 306 ? 1.091 30.438 11.258 1 96.44 306 LEU A CA 1
ATOM 2492 C C . LEU A 1 306 ? 0.711 31.891 11.531 1 96.44 306 LEU A C 1
ATOM 2494 O O . LEU A 1 306 ? -0.413 32.312 11.25 1 96.44 306 LEU A O 1
ATOM 2498 N N . THR A 1 307 ? 1.652 32.688 11.875 1 89.19 307 THR A N 1
ATOM 2499 C CA . THR A 1 307 ? 1.44 34 12.453 1 89.19 307 THR A CA 1
ATOM 2500 C C . THR A 1 307 ? 0.902 34.969 11.398 1 89.19 307 THR A C 1
ATOM 2502 O O . THR A 1 307 ? 0.284 35.969 11.734 1 89.19 307 THR A O 1
ATOM 2505 N N . ASP A 1 308 ? 1.028 34.688 10.188 1 90.06 308 ASP A N 1
ATOM 2506 C CA . ASP A 1 308 ? 0.56 35.562 9.109 1 90.06 308 ASP A CA 1
ATOM 2507 C C . ASP A 1 308 ? -0.931 35.344 8.852 1 90.06 308 ASP A C 1
ATOM 2509 O O . ASP A 1 308 ? -1.54 36.094 8.086 1 90.06 308 ASP A O 1
ATOM 2513 N N . LEU A 1 309 ? -1.509 34.344 9.492 1 94.12 309 LEU A N 1
ATOM 2514 C CA . LEU A 1 309 ? -2.922 34 9.32 1 94.12 309 LEU A CA 1
ATOM 2515 C C . LEU A 1 309 ? -3.648 34.062 10.664 1 94.12 309 LEU A C 1
ATOM 2517 O O . LEU A 1 309 ? -3.857 33 11.289 1 94.12 309 LEU A O 1
ATOM 2521 N N . PRO A 1 310 ? -4.141 35.188 11.055 1 91.62 310 PRO A N 1
ATOM 2522 C CA . PRO A 1 310 ? -4.73 35.312 12.391 1 91.62 310 PRO A CA 1
ATOM 2523 C C . PRO A 1 310 ? -5.938 34.406 12.594 1 91.62 310 PRO A C 1
ATOM 2525 O O . PRO A 1 310 ? -6.215 34 13.719 1 91.62 310 PRO A O 1
ATOM 2528 N N . ASP A 1 311 ? -6.648 34.031 11.586 1 95.94 311 ASP A N 1
ATOM 2529 C CA . ASP A 1 311 ? -7.859 33.25 11.734 1 95.94 311 ASP A CA 1
ATOM 2530 C C . ASP A 1 311 ? -7.605 31.781 11.344 1 95.94 311 ASP A C 1
ATOM 2532 O O . ASP A 1 311 ? -8.547 31.047 11.062 1 95.94 311 ASP A O 1
ATOM 2536 N N . ALA A 1 312 ? -6.363 31.375 11.328 1 97.56 312 ALA A N 1
ATOM 2537 C CA . ALA A 1 312 ? -6.004 30.031 10.852 1 97.56 312 ALA A CA 1
ATOM 2538 C C . ALA A 1 312 ? -6.629 28.953 11.719 1 97.56 312 ALA A C 1
ATOM 2540 O O . ALA A 1 312 ? -7.129 27.953 11.203 1 97.56 312 ALA A O 1
ATOM 2541 N N . ILE A 1 313 ? -6.613 29.125 13.062 1 98.12 313 ILE A N 1
ATOM 2542 C CA . ILE A 1 313 ? -7.148 28.141 13.992 1 98.12 313 ILE A CA 1
ATOM 2543 C C . ILE A 1 313 ? -8.648 27.984 13.773 1 98.12 313 ILE A C 1
ATOM 2545 O O . ILE A 1 313 ? -9.148 26.875 13.594 1 98.12 313 ILE A O 1
ATOM 2549 N N . GLU A 1 314 ? -9.344 29.094 13.75 1 97.88 314 GLU A N 1
ATOM 2550 C CA . GLU A 1 314 ? -10.797 29.094 13.578 1 97.88 314 GLU A CA 1
ATOM 2551 C C . GLU A 1 314 ? -11.195 28.484 12.234 1 97.88 314 GLU A C 1
ATOM 2553 O O . GLU A 1 314 ? -12.125 27.672 12.164 1 97.88 314 GLU A O 1
ATOM 2558 N N . ASN A 1 315 ? -10.523 28.891 11.195 1 98 315 ASN A N 1
ATOM 2559 C CA . ASN A 1 315 ? -10.828 28.391 9.859 1 98 315 ASN A CA 1
ATOM 2560 C C . ASN A 1 315 ? -10.562 26.891 9.75 1 98 315 ASN A C 1
ATOM 2562 O O . ASN A 1 315 ? -11.328 26.156 9.117 1 98 315 ASN A O 1
ATOM 2566 N N . ALA A 1 316 ? -9.43 26.422 10.312 1 98.44 316 ALA A N 1
ATOM 2567 C CA . ALA A 1 316 ? -9.102 25 10.281 1 98.44 316 ALA A CA 1
ATOM 2568 C C . ALA A 1 316 ? -10.133 24.172 11.039 1 98.44 316 ALA A C 1
ATOM 2570 O O . ALA A 1 316 ? -10.562 23.125 10.57 1 98.44 316 ALA A O 1
ATOM 2571 N N . LYS A 1 317 ? -10.508 24.672 12.219 1 97.75 317 LYS A N 1
ATOM 2572 C CA . LYS A 1 317 ? -11.5 23.969 13.016 1 97.75 317 LYS A CA 1
ATOM 2573 C C . LYS A 1 317 ? -12.859 23.953 12.328 1 97.75 317 LYS A C 1
ATOM 2575 O O . LYS A 1 317 ? -13.602 22.969 12.406 1 97.75 317 LYS A O 1
ATOM 2580 N N . ALA A 1 318 ? -13.18 25.016 11.656 1 97.38 318 ALA A N 1
ATOM 2581 C CA . ALA A 1 318 ? -14.43 25.078 10.891 1 97.38 318 ALA A CA 1
ATOM 2582 C C . ALA A 1 318 ? -14.43 24.047 9.766 1 97.38 318 ALA A C 1
ATOM 2584 O O . ALA A 1 318 ? -15.453 23.422 9.484 1 97.38 318 ALA A O 1
ATOM 2585 N N . TYR A 1 319 ? -13.32 23.922 9.117 1 96.88 319 TYR A N 1
ATOM 2586 C CA . TYR A 1 319 ? -13.18 22.938 8.055 1 96.88 319 TYR A CA 1
ATOM 2587 C C . TYR A 1 319 ? -13.43 21.531 8.578 1 96.88 319 TYR A C 1
ATOM 2589 O O . TYR A 1 319 ? -14.172 20.75 7.965 1 96.88 319 TYR A O 1
ATOM 2597 N N . VAL A 1 320 ? -12.805 21.172 9.695 1 97.31 320 VAL A N 1
ATOM 2598 C CA . VAL A 1 320 ? -12.914 19.828 10.266 1 97.31 320 VAL A CA 1
ATOM 2599 C C . VAL A 1 320 ? -14.352 19.578 10.711 1 97.31 320 VAL A C 1
ATOM 2601 O O . VAL A 1 320 ? -14.875 18.469 10.555 1 97.31 320 VAL A O 1
ATOM 2604 N N . THR A 1 321 ? -15 20.625 11.281 1 96.5 321 THR A N 1
ATOM 2605 C CA . THR A 1 321 ? -16.391 20.5 11.695 1 96.5 321 THR A CA 1
ATOM 2606 C C . THR A 1 321 ? -17.297 20.25 10.484 1 96.5 321 THR A C 1
ATOM 2608 O O . THR A 1 321 ? -18.188 19.391 10.539 1 96.5 321 THR A O 1
ATOM 2611 N N . SER A 1 322 ? -17.047 20.969 9.469 1 96.31 322 SER A N 1
ATOM 2612 C CA . SER A 1 322 ? -17.828 20.766 8.242 1 96.31 322 SER A CA 1
ATOM 2613 C C . SER A 1 322 ? -17.625 19.375 7.676 1 96.31 322 SER A C 1
ATOM 2615 O O . SER A 1 322 ? -18.578 18.75 7.215 1 96.31 322 SER A O 1
ATOM 2617 N N . ALA A 1 323 ? -16.406 18.906 7.672 1 95.06 323 ALA A N 1
ATOM 2618 C CA . ALA A 1 323 ? -16.109 17.547 7.199 1 95.06 323 ALA A CA 1
ATOM 2619 C C . ALA A 1 323 ? -16.844 16.516 8.031 1 95.06 323 ALA A C 1
ATOM 2621 O O . ALA A 1 323 ? -17.438 15.578 7.484 1 95.06 323 ALA A O 1
ATOM 2622 N N . ARG A 1 324 ? -16.828 16.672 9.328 1 95.19 324 ARG A N 1
ATOM 2623 C CA . ARG A 1 324 ? -17.5 15.727 10.211 1 95.19 324 ARG A CA 1
ATOM 2624 C C . ARG A 1 324 ? -19 15.711 9.961 1 95.19 324 ARG A C 1
ATOM 2626 O O . ARG A 1 324 ? -19.625 14.648 9.961 1 95.19 324 ARG A O 1
ATOM 2633 N N . LYS A 1 325 ? -19.562 16.875 9.742 1 94.12 325 LYS A N 1
ATOM 2634 C CA . LYS A 1 325 ? -20.984 16.969 9.461 1 94.12 325 LYS A CA 1
ATOM 2635 C C . LYS A 1 325 ? -21.344 16.266 8.156 1 94.12 325 LYS A C 1
ATOM 2637 O O . LYS A 1 325 ? -22.422 15.664 8.039 1 94.12 325 LYS A O 1
ATOM 2642 N N . SER A 1 326 ? -20.453 16.312 7.238 1 93.31 326 SER A N 1
ATOM 2643 C CA . SER A 1 326 ? -20.688 15.656 5.957 1 93.31 326 SER A CA 1
ATOM 2644 C C . SER A 1 326 ? -20.734 14.141 6.109 1 93.31 326 SER A C 1
ATOM 2646 O O . SER A 1 326 ? -21.297 13.445 5.27 1 93.31 326 SER A O 1
ATOM 2648 N N . PHE A 1 327 ? -20.156 13.617 7.176 1 93.44 327 PHE A N 1
ATOM 2649 C CA . PHE A 1 327 ? -20.156 12.188 7.441 1 93.44 327 PHE A CA 1
ATOM 2650 C C . PHE A 1 327 ? -21.391 11.797 8.25 1 93.44 327 PHE A C 1
ATOM 2652 O O . PHE A 1 327 ? -21.562 10.625 8.594 1 93.44 327 PHE A O 1
ATOM 2659 N N . GLY A 1 328 ? -22.25 12.789 8.578 1 90.88 328 GLY A N 1
ATOM 2660 C CA . GLY A 1 328 ? -23.406 12.523 9.422 1 90.88 328 GLY A CA 1
ATOM 2661 C C . GLY A 1 328 ? -23.078 12.492 10.898 1 90.88 328 GLY A C 1
ATOM 2662 O O . GLY A 1 328 ? -23.781 11.852 11.68 1 90.88 328 GLY A O 1
ATOM 2663 N N . LEU A 1 329 ? -21.938 13.102 11.273 1 92.25 329 LEU A N 1
ATOM 2664 C CA . LEU A 1 329 ? -21.469 13.07 12.656 1 92.25 329 LEU A CA 1
ATOM 2665 C C . LEU A 1 329 ? -21.5 14.469 13.266 1 92.25 329 LEU A C 1
ATOM 2667 O O . LEU A 1 329 ? -21.672 15.461 12.547 1 92.25 329 LEU A O 1
ATOM 2671 N N . LYS A 1 330 ? -21.406 14.492 14.555 1 86.88 330 LYS A N 1
ATOM 2672 C CA . LYS A 1 330 ? -21.484 15.766 15.258 1 86.88 330 LYS A CA 1
ATOM 2673 C C . LYS A 1 330 ? -20.094 16.312 15.594 1 86.88 330 LYS A C 1
ATOM 2675 O O . LYS A 1 330 ? -19.156 15.531 15.773 1 86.88 330 LYS A O 1
ATOM 2680 N N . MET B 1 1 ? 66.688 29.922 16.141 1 25.06 1 MET B N 1
ATOM 2681 C CA . MET B 1 1 ? 65.5 29.953 16.969 1 25.06 1 MET B CA 1
ATOM 2682 C C . MET B 1 1 ? 64.25 29.578 16.156 1 25.06 1 MET B C 1
ATOM 2684 O O . MET B 1 1 ? 63.688 30.438 15.469 1 25.06 1 MET B O 1
ATOM 2688 N N . SER B 1 2 ? 64.062 28.422 15.523 1 27.62 2 SER B N 1
ATOM 2689 C CA . SER B 1 2 ? 63.344 27.891 14.367 1 27.62 2 SER B CA 1
ATOM 2690 C C . SER B 1 2 ? 61.875 27.656 14.688 1 27.62 2 SER B C 1
ATOM 2692 O O . SER B 1 2 ? 61.562 26.938 15.625 1 27.62 2 SER B O 1
ATOM 2694 N N . ASP B 1 3 ? 61 28.672 14.625 1 28.3 3 ASP B N 1
ATOM 2695 C CA . ASP B 1 3 ? 59.625 28.844 15.078 1 28.3 3 ASP B CA 1
ATOM 2696 C C . ASP B 1 3 ? 58.75 27.734 14.555 1 28.3 3 ASP B C 1
ATOM 2698 O O . ASP B 1 3 ? 58.594 27.562 13.336 1 28.3 3 ASP B O 1
ATOM 2702 N N . SER B 1 4 ? 58.656 26.578 15.203 1 27.05 4 SER B N 1
ATOM 2703 C CA . SER B 1 4 ? 58 25.328 14.898 1 27.05 4 SER B CA 1
ATOM 2704 C C . SER B 1 4 ? 56.469 25.516 14.82 1 27.05 4 SER B C 1
ATOM 2706 O O . SER B 1 4 ? 55.812 25.766 15.836 1 27.05 4 SER B O 1
ATOM 2708 N N . THR B 1 5 ? 56 26.25 13.836 1 31.42 5 THR B N 1
ATOM 2709 C CA . THR B 1 5 ? 54.594 26.578 13.672 1 31.42 5 THR B CA 1
ATOM 2710 C C . THR B 1 5 ? 53.719 25.344 13.844 1 31.42 5 THR B C 1
ATOM 2712 O O . THR B 1 5 ? 53.844 24.375 13.078 1 31.42 5 THR B O 1
ATOM 2715 N N . GLN B 1 6 ? 53.344 25 15.062 1 26.77 6 GLN B N 1
ATOM 2716 C CA . GLN B 1 6 ? 52.5 23.875 15.477 1 26.77 6 GLN B CA 1
ATOM 2717 C C . GLN B 1 6 ? 51.25 23.797 14.625 1 26.77 6 GLN B C 1
ATOM 2719 O O . GLN B 1 6 ? 50.438 24.734 14.602 1 26.77 6 GLN B O 1
ATOM 2724 N N . THR B 1 7 ? 51.312 23.062 13.484 1 27.81 7 THR B N 1
ATOM 2725 C CA . THR B 1 7 ? 50.219 22.844 12.531 1 27.81 7 THR B CA 1
ATOM 2726 C C . THR B 1 7 ? 49 22.281 13.242 1 27.81 7 THR B C 1
ATOM 2728 O O . THR B 1 7 ? 49.031 21.188 13.82 1 27.81 7 THR B O 1
ATOM 2731 N N . ILE B 1 8 ? 48.25 23.109 13.898 1 27.66 8 ILE B N 1
ATOM 2732 C CA . ILE B 1 8 ? 47.031 22.719 14.633 1 27.66 8 ILE B CA 1
ATOM 2733 C C . ILE B 1 8 ? 46.219 21.734 13.805 1 27.66 8 ILE B C 1
ATOM 2735 O O . ILE B 1 8 ? 45.812 22.047 12.68 1 27.66 8 ILE B O 1
ATOM 2739 N N . LYS B 1 9 ? 46.406 20.469 14.109 1 28.47 9 LYS B N 1
ATOM 2740 C CA . LYS B 1 9 ? 45.688 19.359 13.461 1 28.47 9 LYS B CA 1
ATOM 2741 C C . LYS B 1 9 ? 44.188 19.594 13.461 1 28.47 9 LYS B C 1
ATOM 2743 O O . LYS B 1 9 ? 43.594 19.891 14.508 1 28.47 9 LYS B O 1
ATOM 2748 N N . PRO B 1 10 ? 43.656 19.922 12.273 1 27.11 10 PRO B N 1
ATOM 2749 C CA . PRO B 1 10 ? 42.219 20.266 12.258 1 27.11 10 PRO B CA 1
ATOM 2750 C C . PRO B 1 10 ? 41.375 19.234 13 1 27.11 10 PRO B C 1
ATOM 2752 O O . PRO B 1 10 ? 41.719 18.062 13.078 1 27.11 10 PRO B O 1
ATOM 2755 N N . LEU B 1 11 ? 40.688 19.578 14.062 1 25.95 11 LEU B N 1
ATOM 2756 C CA . LEU B 1 11 ? 39.906 18.812 15.016 1 25.95 11 LEU B CA 1
ATOM 2757 C C . LEU B 1 11 ? 39 17.797 14.297 1 25.95 11 LEU B C 1
ATOM 2759 O O . LEU B 1 11 ? 38.312 18.141 13.336 1 25.95 11 LEU B O 1
ATOM 2763 N N . LYS B 1 12 ? 39.125 16.406 14.367 1 28.41 12 LYS B N 1
ATOM 2764 C CA . LYS B 1 12 ? 38.688 15.102 13.883 1 28.41 12 LYS B CA 1
ATOM 2765 C C . LYS B 1 12 ? 37.188 14.906 14.047 1 28.41 12 LYS B C 1
ATOM 2767 O O . LYS B 1 12 ? 36.656 13.812 13.82 1 28.41 12 LYS B O 1
ATOM 2772 N N . THR B 1 13 ? 36.562 15.531 14.891 1 27.11 13 THR B N 1
ATOM 2773 C CA . THR B 1 13 ? 35.344 15 15.484 1 27.11 13 THR B CA 1
ATOM 2774 C C . THR B 1 13 ? 34.25 14.875 14.438 1 27.11 13 THR B C 1
ATOM 2776 O O . THR B 1 13 ? 33.125 14.406 14.742 1 27.11 13 THR B O 1
ATOM 2779 N N . TRP B 1 14 ? 34.125 15.812 13.383 1 27.44 14 TRP B N 1
ATOM 2780 C CA . TRP B 1 14 ? 33.156 15.75 12.305 1 27.44 14 TRP B CA 1
ATOM 2781 C C . TRP B 1 14 ? 33.312 14.445 11.523 1 27.44 14 TRP B C 1
ATOM 2783 O O . TRP B 1 14 ? 32.812 14.336 10.406 1 27.44 14 TRP B O 1
ATOM 2793 N N . SER B 1 15 ? 34.062 13.461 11.859 1 25.81 15 SER B N 1
ATOM 2794 C CA . SER B 1 15 ? 34.594 12.359 11.062 1 25.81 15 SER B CA 1
ATOM 2795 C C . SER B 1 15 ? 33.5 11.711 10.227 1 25.81 15 SER B C 1
ATOM 2797 O O . SER B 1 15 ? 33.688 11.43 9.039 1 25.81 15 SER B O 1
ATOM 2799 N N . HIS B 1 16 ? 32.719 10.695 10.641 1 28.97 16 HIS B N 1
ATOM 2800 C CA . HIS B 1 16 ? 32.625 9.391 10 1 28.97 16 HIS B CA 1
ATOM 2801 C C . HIS B 1 16 ? 31.797 9.461 8.711 1 28.97 16 HIS B C 1
ATOM 2803 O O . HIS B 1 16 ? 31.906 8.586 7.852 1 28.97 16 HIS B O 1
ATOM 2809 N N . LEU B 1 17 ? 30.438 9.57 8.219 1 30.09 17 LEU B N 1
ATOM 2810 C CA . LEU B 1 17 ? 30.391 10.078 6.852 1 30.09 17 LEU B CA 1
ATOM 2811 C C . LEU B 1 17 ? 31.125 11.414 6.742 1 30.09 17 LEU B C 1
ATOM 2813 O O . LEU B 1 17 ? 30.609 12.438 7.207 1 30.09 17 LEU B O 1
ATOM 2817 N N . SER B 1 18 ? 32.312 11.703 7.027 1 29.77 18 SER B N 1
ATOM 2818 C CA . SER B 1 18 ? 33.25 12.82 7.133 1 29.77 18 SER B CA 1
ATOM 2819 C C . SER B 1 18 ? 32.906 13.914 6.117 1 29.77 18 SER B C 1
ATOM 2821 O O . SER B 1 18 ? 32.75 15.078 6.477 1 29.77 18 SER B O 1
ATOM 2823 N N . LYS B 1 19 ? 33.906 14.188 4.992 1 32.38 19 LYS B N 1
ATOM 2824 C CA . LYS B 1 19 ? 34.531 15.164 4.098 1 32.38 19 LYS B CA 1
ATOM 2825 C C . LYS B 1 19 ? 33.531 15.648 3.047 1 32.38 19 LYS B C 1
ATOM 2827 O O . LYS B 1 19 ? 33.344 16.859 2.865 1 32.38 19 LYS B O 1
ATOM 2832 N N . GLN B 1 20 ? 33.75 15.25 1.585 1 33.09 20 GLN B N 1
ATOM 2833 C CA . GLN B 1 20 ? 32.969 15.867 0.507 1 33.09 20 GLN B CA 1
ATOM 2834 C C . GLN B 1 20 ? 31.5 15.531 0.623 1 33.09 20 GLN B C 1
ATOM 2836 O O . GLN B 1 20 ? 31.094 14.391 0.383 1 33.09 20 GLN B O 1
ATOM 2841 N N . ARG B 1 21 ? 30.719 15.812 1.509 1 36.88 21 ARG B N 1
ATOM 2842 C CA . ARG B 1 21 ? 29.297 15.664 1.816 1 36.88 21 ARG B CA 1
ATOM 2843 C C . ARG B 1 21 ? 28.453 15.672 0.544 1 36.88 21 ARG B C 1
ATOM 2845 O O . ARG B 1 21 ? 28.266 16.719 -0.064 1 36.88 21 ARG B O 1
ATOM 2852 N N . LYS B 1 22 ? 28.578 14.578 -0.233 1 44.5 22 LYS B N 1
ATOM 2853 C CA . LYS B 1 22 ? 27.719 14.492 -1.403 1 44.5 22 LYS B CA 1
ATOM 2854 C C . LYS B 1 22 ? 26.266 14.789 -1.034 1 44.5 22 LYS B C 1
ATOM 2856 O O . LYS B 1 22 ? 25.75 14.266 -0.039 1 44.5 22 LYS B O 1
ATOM 2861 N N . ARG B 1 23 ? 25.688 15.906 -1.499 1 50.16 23 ARG B N 1
ATOM 2862 C CA . ARG B 1 23 ? 24.297 16.281 -1.384 1 50.16 23 ARG B CA 1
ATOM 2863 C C . ARG B 1 23 ? 23.375 15.078 -1.577 1 50.16 23 ARG B C 1
ATOM 2865 O O . ARG B 1 23 ? 23.562 14.297 -2.516 1 50.16 23 ARG B O 1
ATOM 2872 N N . PRO B 1 24 ? 22.656 14.68 -0.517 1 54.88 24 PRO B N 1
ATOM 2873 C CA . PRO B 1 24 ? 21.75 13.531 -0.7 1 54.88 24 PRO B CA 1
ATOM 2874 C C . PRO B 1 24 ? 20.953 13.609 -1.998 1 54.88 24 PRO B C 1
ATOM 2876 O O . PRO B 1 24 ? 20.578 14.703 -2.432 1 54.88 24 PRO B O 1
ATOM 2879 N N . SER B 1 25 ? 20.984 12.359 -2.764 1 62.5 25 SER B N 1
ATOM 2880 C CA . SER B 1 25 ? 20.156 12.242 -3.961 1 62.5 25 SER B CA 1
ATOM 2881 C C . SER B 1 25 ? 18.672 12.375 -3.625 1 62.5 25 SER B C 1
ATOM 2883 O O . SER B 1 25 ? 18.297 12.328 -2.455 1 62.5 25 SER B O 1
ATOM 2885 N N . GLU B 1 26 ? 17.891 12.648 -4.582 1 59.62 26 GLU B N 1
ATOM 2886 C CA . GLU B 1 26 ? 16.438 12.672 -4.434 1 59.62 26 GLU B CA 1
ATOM 2887 C C . GLU B 1 26 ? 15.93 11.406 -3.744 1 59.62 26 GLU B C 1
ATOM 2889 O O . GLU B 1 26 ? 15.086 11.477 -2.85 1 59.62 26 GLU B O 1
ATOM 2894 N N . TYR B 1 27 ? 16.469 10.273 -4.117 1 63.31 27 TYR B N 1
ATOM 2895 C CA . TYR B 1 27 ? 16.078 9 -3.535 1 63.31 27 TYR B CA 1
ATOM 2896 C C . TYR B 1 27 ? 16.328 8.977 -2.033 1 63.31 27 TYR B C 1
ATOM 2898 O O . TYR B 1 27 ? 15.477 8.555 -1.256 1 63.31 27 TYR B O 1
ATOM 2906 N N . GLU B 1 28 ? 17.438 9.484 -1.655 1 63.47 28 GLU B N 1
ATOM 2907 C CA . GLU B 1 28 ? 17.797 9.445 -0.242 1 63.47 28 GLU B CA 1
ATOM 2908 C C . GLU B 1 28 ? 16.906 10.359 0.586 1 63.47 28 GLU B C 1
ATOM 2910 O O . GLU B 1 28 ? 16.453 9.984 1.669 1 63.47 28 GLU B O 1
ATOM 2915 N N . ILE B 1 29 ? 16.641 11.453 0.028 1 58.44 29 ILE B N 1
ATOM 2916 C CA . ILE B 1 29 ? 15.859 12.445 0.765 1 58.44 29 ILE B CA 1
ATOM 2917 C C . ILE B 1 29 ? 14.422 11.961 0.911 1 58.44 29 ILE B C 1
ATOM 2919 O O . ILE B 1 29 ? 13.805 12.141 1.962 1 58.44 29 ILE B O 1
ATOM 2923 N N . VAL B 1 30 ? 14.047 11.242 -0.097 1 52.12 30 VAL B N 1
ATOM 2924 C CA . VAL B 1 30 ? 12.633 10.883 -0.16 1 52.12 30 VAL B CA 1
ATOM 2925 C C . VAL B 1 30 ? 12.398 9.594 0.62 1 52.12 30 VAL B C 1
ATOM 2927 O O . VAL B 1 30 ? 11.344 9.414 1.228 1 52.12 30 VAL B O 1
ATOM 2930 N N . THR B 1 31 ? 13.367 8.844 0.717 1 59.03 31 THR B N 1
ATOM 2931 C CA . THR B 1 31 ? 13.062 7.484 1.143 1 59.03 31 THR B CA 1
ATOM 2932 C C . THR B 1 31 ? 13.688 7.188 2.504 1 59.03 31 THR B C 1
ATOM 2934 O O . THR B 1 31 ? 13.297 6.227 3.174 1 59.03 31 THR B O 1
ATOM 2937 N N . THR B 1 32 ? 14.555 8.039 2.934 1 55.56 32 THR B N 1
ATOM 2938 C CA . THR B 1 32 ? 15.305 7.629 4.113 1 55.56 32 THR B CA 1
ATOM 2939 C C . THR B 1 32 ? 14.781 8.32 5.363 1 55.56 32 THR B C 1
ATOM 2941 O O . THR B 1 32 ? 14.25 9.43 5.285 1 55.56 32 THR B O 1
ATOM 2944 N N . ASN B 1 33 ? 14.875 7.625 6.527 1 54.88 33 ASN B N 1
ATOM 2945 C CA . ASN B 1 33 ? 14.695 8.141 7.879 1 54.88 33 ASN B CA 1
ATOM 2946 C C . ASN B 1 33 ? 13.266 8.625 8.109 1 54.88 33 ASN B C 1
ATOM 2948 O O . ASN B 1 33 ? 13.055 9.688 8.68 1 54.88 33 ASN B O 1
ATOM 2952 N N . LEU B 1 34 ? 12.414 7.848 7.586 1 56.84 34 LEU B N 1
ATOM 2953 C CA . LEU B 1 34 ? 11.016 8.211 7.75 1 56.84 34 LEU B CA 1
ATOM 2954 C C . LEU B 1 34 ? 10.43 7.574 9.008 1 56.84 34 LEU B C 1
ATOM 2956 O O . LEU B 1 34 ? 9.391 8.008 9.5 1 56.84 34 LEU B O 1
ATOM 2960 N N . HIS B 1 35 ? 11.18 6.527 9.539 1 48.03 35 HIS B N 1
ATOM 2961 C CA . HIS B 1 35 ? 10.641 5.848 10.711 1 48.03 35 HIS B CA 1
ATOM 2962 C C . HIS B 1 35 ? 10.984 6.609 11.992 1 48.03 35 HIS B C 1
ATOM 2964 O O . HIS B 1 35 ? 12.109 6.531 12.484 1 48.03 35 HIS B O 1
ATOM 2970 N N . PHE B 1 36 ? 10.125 7.387 12.398 1 43.09 36 PHE B N 1
ATOM 2971 C CA . PHE B 1 36 ? 10.375 8.164 13.602 1 43.09 36 PHE B CA 1
ATOM 2972 C C . PHE B 1 36 ? 10.164 7.316 14.852 1 43.09 36 PHE B C 1
ATOM 2974 O O . PHE B 1 36 ? 10.539 7.723 15.953 1 43.09 36 PHE B O 1
ATOM 2981 N N . HIS B 1 37 ? 9.703 6.129 14.688 1 44.59 37 HIS B N 1
ATOM 2982 C CA . HIS B 1 37 ? 9.406 5.281 15.836 1 44.59 37 HIS B CA 1
ATOM 2983 C C . HIS B 1 37 ? 10.531 4.293 16.094 1 44.59 37 HIS B C 1
ATOM 2985 O O . HIS B 1 37 ? 10.359 3.324 16.844 1 44.59 37 HIS B O 1
ATOM 2991 N N . THR B 1 38 ? 11.586 4.438 15.445 1 40.91 38 THR B N 1
ATOM 2992 C CA . THR B 1 38 ? 12.703 3.521 15.648 1 40.91 38 THR B CA 1
ATOM 2993 C C . THR B 1 38 ? 13.773 4.164 16.531 1 40.91 38 THR B C 1
ATOM 2995 O O . THR B 1 38 ? 14.812 3.553 16.797 1 40.91 38 THR B O 1
ATOM 2998 N N . ASN B 1 39 ? 13.453 5.316 16.906 1 39.12 39 ASN B N 1
ATOM 2999 C CA . ASN B 1 39 ? 14.484 6.02 17.672 1 39.12 39 ASN B CA 1
ATOM 3000 C C . ASN B 1 39 ? 14.695 5.387 19.047 1 39.12 39 ASN B C 1
ATOM 3002 O O . ASN B 1 39 ? 15.828 5.273 19.516 1 39.12 39 ASN B O 1
ATOM 3006 N N . ASN B 1 40 ? 13.508 5.102 19.609 1 38.44 40 ASN B N 1
ATOM 3007 C CA . ASN B 1 40 ? 13.602 4.473 20.922 1 38.44 40 ASN B CA 1
ATOM 3008 C C . ASN B 1 40 ? 13.359 2.971 20.844 1 38.44 40 ASN B C 1
ATOM 3010 O O . ASN B 1 40 ? 12.219 2.527 20.688 1 38.44 40 ASN B O 1
ATOM 3014 N N . LYS B 1 41 ? 14.438 2.307 20.766 1 49.78 41 LYS B N 1
ATOM 3015 C CA . LYS B 1 41 ? 14.391 0.854 20.625 1 49.78 41 LYS B CA 1
ATOM 3016 C C . LYS B 1 41 ? 13.453 0.232 21.656 1 49.78 41 LYS B C 1
ATOM 3018 O O . LYS B 1 41 ? 12.875 -0.825 21.406 1 49.78 41 LYS B O 1
ATOM 3023 N N . GLU B 1 42 ? 13.398 0.933 22.75 1 42.81 42 GLU B N 1
ATOM 3024 C CA . GLU B 1 42 ? 12.625 0.38 23.844 1 42.81 42 GLU B CA 1
ATOM 3025 C C . GLU B 1 42 ? 11.195 0.93 23.844 1 42.81 42 GLU B C 1
ATOM 3027 O O . GLU B 1 42 ? 10.312 0.369 24.5 1 42.81 42 GLU B O 1
ATOM 3032 N N . ARG B 1 43 ? 11.039 2.104 23.125 1 47.81 43 ARG B N 1
ATOM 3033 C CA . ARG B 1 43 ? 9.734 2.754 23.094 1 47.81 43 ARG B CA 1
ATOM 3034 C C . ARG B 1 43 ? 9.406 3.299 21.719 1 47.81 43 ARG B C 1
ATOM 3036 O O . ARG B 1 43 ? 9.617 4.484 21.438 1 47.81 43 ARG B O 1
ATOM 3043 N N . PRO B 1 44 ? 9.008 2.418 20.875 1 40.81 44 PRO B N 1
ATOM 3044 C CA . PRO B 1 44 ? 8.781 2.85 19.5 1 40.81 44 PRO B CA 1
ATOM 3045 C C . PRO B 1 44 ? 7.832 4.039 19.391 1 40.81 44 PRO B C 1
ATOM 3047 O O . PRO B 1 44 ? 8.016 4.91 18.547 1 40.81 44 PRO B O 1
ATOM 3050 N N . PHE B 1 45 ? 6.777 4.004 20.312 1 45.84 45 PHE B N 1
ATOM 3051 C CA . PHE B 1 45 ? 5.844 5.121 20.297 1 45.84 45 PHE B CA 1
ATOM 3052 C C . PHE B 1 45 ? 5.812 5.812 21.656 1 45.84 45 PHE B C 1
ATOM 3054 O O . PHE B 1 45 ? 5.93 5.152 22.703 1 45.84 45 PHE B O 1
ATOM 3061 N N . GLU B 1 46 ? 6.156 6.984 21.703 1 44.31 46 GLU B N 1
ATOM 3062 C CA . GLU B 1 46 ? 6.215 7.727 22.953 1 44.31 46 GLU B CA 1
ATOM 3063 C C . GLU B 1 46 ? 4.895 7.645 23.719 1 44.31 46 GLU B C 1
ATOM 3065 O O . GLU B 1 46 ? 4.863 7.773 24.938 1 44.31 46 GLU B O 1
ATOM 3070 N N . VAL B 1 47 ? 3.877 7.457 22.906 1 41.69 47 VAL B N 1
ATOM 3071 C CA . VAL B 1 47 ? 2.605 7.512 23.625 1 41.69 47 VAL B CA 1
ATOM 3072 C C . VAL B 1 47 ? 2.262 6.129 24.172 1 41.69 47 VAL B C 1
ATOM 3074 O O . VAL B 1 47 ? 2.35 5.133 23.453 1 41.69 47 VAL B O 1
ATOM 3077 N N . GLY B 1 48 ? 2.062 5.949 25.641 1 44.69 48 GLY B N 1
ATOM 3078 C CA . GLY B 1 48 ? 1.637 5.098 26.75 1 44.69 48 GLY B CA 1
ATOM 3079 C C . GLY B 1 48 ? 2.297 3.732 26.734 1 44.69 48 GLY B C 1
ATOM 3080 O O . GLY B 1 48 ? 2.381 3.09 25.688 1 44.69 48 GLY B O 1
ATOM 3081 N N . GLN B 1 49 ? 3.293 3.457 27.453 1 42.59 49 GLN B N 1
ATOM 3082 C CA . GLN B 1 49 ? 4.07 2.281 27.828 1 42.59 49 GLN B CA 1
ATOM 3083 C C . GLN B 1 49 ? 3.268 1.001 27.641 1 42.59 49 GLN B C 1
ATOM 3085 O O . GLN B 1 49 ? 3.826 -0.044 27.297 1 42.59 49 GLN B O 1
ATOM 3090 N N . ASP B 1 50 ? 2.121 0.955 28.203 1 43.56 50 ASP B N 1
ATOM 3091 C CA . ASP B 1 50 ? 1.425 -0.311 28.422 1 43.56 50 ASP B CA 1
ATOM 3092 C C . ASP B 1 50 ? 0.796 -0.819 27.125 1 43.56 50 ASP B C 1
ATOM 3094 O O . ASP B 1 50 ? -0.043 -1.722 27.141 1 43.56 50 ASP B O 1
ATOM 3098 N N . ALA B 1 51 ? 1.086 -0.19 26 1 51.25 51 ALA B N 1
ATOM 3099 C CA . ALA B 1 51 ? 0.171 -0.545 24.922 1 51.25 51 ALA B CA 1
ATOM 3100 C C . ALA B 1 51 ? 0.682 -1.756 24.141 1 51.25 51 ALA B C 1
ATOM 3102 O O . ALA B 1 51 ? 1.879 -1.865 23.875 1 51.25 51 ALA B O 1
ATOM 3103 N N . LYS B 1 52 ? -0.054 -2.863 24.25 1 54.72 52 LYS B N 1
ATOM 3104 C CA . LYS B 1 52 ? 0.028 -4.105 23.484 1 54.72 52 LYS B CA 1
ATOM 3105 C C . LYS B 1 52 ? 0.735 -3.881 22.141 1 54.72 52 LYS B C 1
ATOM 3107 O O . LYS B 1 52 ? 1.481 -4.742 21.688 1 54.72 52 LYS B O 1
ATOM 3112 N N . MET B 1 53 ? 0.707 -2.652 21.641 1 54.84 53 MET B N 1
ATOM 3113 C CA . MET B 1 53 ? 1.277 -2.326 20.344 1 54.84 53 MET B CA 1
ATOM 3114 C C . MET B 1 53 ? 2.797 -2.213 20.422 1 54.84 53 MET B C 1
ATOM 3116 O O . MET B 1 53 ? 3.51 -2.727 19.562 1 54.84 53 MET B O 1
ATOM 3120 N N . ASN B 1 54 ? 3.197 -1.554 21.453 1 59.88 54 ASN B N 1
ATOM 3121 C CA . ASN B 1 54 ? 4.641 -1.452 21.625 1 59.88 54 ASN B CA 1
ATOM 3122 C C . ASN B 1 54 ? 5.289 -2.828 21.766 1 59.88 54 ASN B C 1
ATOM 3124 O O . ASN B 1 54 ? 6.371 -3.061 21.219 1 59.88 54 ASN B O 1
ATOM 3128 N N . ASP B 1 55 ? 4.492 -3.637 22.266 1 67.44 55 ASP B N 1
ATOM 3129 C CA . ASP B 1 55 ? 5.012 -4.988 22.438 1 67.44 55 ASP B CA 1
ATOM 3130 C C . ASP B 1 55 ? 5.125 -5.715 21.109 1 67.44 55 ASP B C 1
ATOM 3132 O O . ASP B 1 55 ? 6.07 -6.477 20.891 1 67.44 55 ASP B O 1
ATOM 3136 N N . TRP B 1 56 ? 4.207 -5.383 20.234 1 73.31 56 TRP B N 1
ATOM 3137 C CA . TRP B 1 56 ? 4.211 -6.023 18.922 1 73.31 56 TRP B CA 1
ATOM 3138 C C . TRP B 1 56 ? 5.422 -5.582 18.109 1 73.31 56 TRP B C 1
ATOM 3140 O O . TRP B 1 56 ? 6.148 -6.422 17.562 1 73.31 56 TRP B O 1
ATOM 3150 N N . TYR B 1 57 ? 5.629 -4.262 18.094 1 74.25 57 TYR B N 1
ATOM 3151 C CA . TYR B 1 57 ? 6.773 -3.738 17.344 1 74.25 57 TYR B CA 1
ATOM 3152 C C . TYR B 1 57 ? 8.086 -4.176 18 1 74.25 57 TYR B C 1
ATOM 3154 O O . TYR B 1 57 ? 9.039 -4.523 17.297 1 74.25 57 TYR B O 1
ATOM 3162 N N . LEU B 1 58 ? 8.039 -4.211 19.281 1 77.25 58 LEU B N 1
ATOM 3163 C CA . LEU B 1 58 ? 9.234 -4.641 19.984 1 77.25 58 LEU B CA 1
ATOM 3164 C C . LEU B 1 58 ? 9.531 -6.113 19.703 1 77.25 58 LEU B C 1
ATOM 3166 O O . LEU B 1 58 ? 10.672 -6.473 19.406 1 77.25 58 LEU B O 1
ATOM 3170 N N . THR B 1 59 ? 8.5 -6.906 19.688 1 80.81 59 THR B N 1
ATOM 3171 C CA . THR B 1 59 ? 8.672 -8.352 19.562 1 80.81 59 THR B CA 1
ATOM 3172 C C . THR B 1 59 ? 8.984 -8.734 18.125 1 80.81 59 THR B C 1
ATOM 3174 O O . THR B 1 59 ? 9.883 -9.531 17.859 1 80.81 59 THR B O 1
ATOM 3177 N N . TYR B 1 60 ? 8.336 -8.102 17.172 1 85.94 60 TYR B N 1
ATOM 3178 C CA . TYR B 1 60 ? 8.352 -8.648 15.828 1 85.94 60 TYR B CA 1
ATOM 3179 C C . TYR B 1 60 ? 9.164 -7.758 14.891 1 85.94 60 TYR B C 1
ATOM 3181 O O . TYR B 1 60 ? 9.383 -8.102 13.727 1 85.94 60 TYR B O 1
ATOM 3189 N N . ARG B 1 61 ? 9.719 -6.699 15.367 1 85.25 61 ARG B N 1
ATOM 3190 C CA . ARG B 1 61 ? 10.578 -5.84 14.562 1 85.25 61 ARG B CA 1
ATOM 3191 C C . ARG B 1 61 ? 11.914 -5.594 15.266 1 85.25 61 ARG B C 1
ATOM 3193 O O . ARG B 1 61 ? 12.953 -6.059 14.805 1 85.25 61 ARG B O 1
ATOM 3200 N N . ASN B 1 62 ? 11.773 -4.961 16.469 1 82.19 62 ASN B N 1
ATOM 3201 C CA . ASN B 1 62 ? 13 -4.555 17.156 1 82.19 62 ASN B CA 1
ATOM 3202 C C . ASN B 1 62 ? 13.781 -5.766 17.656 1 82.19 62 ASN B C 1
ATOM 3204 O O . ASN B 1 62 ? 15.016 -5.75 17.672 1 82.19 62 ASN B O 1
ATOM 3208 N N . ASN B 1 63 ? 13.055 -6.793 18.109 1 86.62 63 ASN B N 1
ATOM 3209 C CA . ASN B 1 63 ? 13.719 -7.965 18.672 1 86.62 63 ASN B CA 1
ATOM 3210 C C . ASN B 1 63 ? 13.742 -9.125 17.688 1 86.62 63 ASN B C 1
ATOM 3212 O O . ASN B 1 63 ? 13.852 -10.281 18.094 1 86.62 63 ASN B O 1
ATOM 3216 N N . SER B 1 64 ? 13.555 -8.82 16.453 1 92.06 64 SER B N 1
ATOM 3217 C CA . SER B 1 64 ? 13.734 -9.844 15.422 1 92.06 64 SER B CA 1
ATOM 3218 C C . SER B 1 64 ? 15.094 -10.523 15.555 1 92.06 64 SER B C 1
ATOM 3220 O O . SER B 1 64 ? 16.094 -9.883 15.906 1 92.06 64 SER B O 1
ATOM 3222 N N . PRO B 1 65 ? 15.109 -11.828 15.305 1 93.88 65 PRO B N 1
ATOM 3223 C CA . PRO B 1 65 ? 16.406 -12.523 15.359 1 93.88 65 PRO B CA 1
ATOM 3224 C C . PRO B 1 65 ? 17.406 -11.961 14.367 1 93.88 65 PRO B C 1
ATOM 3226 O O . PRO B 1 65 ? 18.625 -12.102 14.562 1 93.88 65 PRO B O 1
ATOM 3229 N N . LEU B 1 66 ? 16.938 -11.375 13.297 1 94.31 66 LEU B N 1
ATOM 3230 C CA . LEU B 1 66 ? 17.812 -10.742 12.32 1 94.31 66 LEU B CA 1
ATOM 3231 C C . LEU B 1 66 ? 18.297 -9.383 12.828 1 94.31 66 LEU B C 1
ATOM 3233 O O . LEU B 1 66 ? 17.484 -8.484 13.078 1 94.31 66 LEU B O 1
ATOM 3237 N N . LYS B 1 67 ? 19.625 -9.273 12.914 1 92.62 67 LYS B N 1
ATOM 3238 C CA . LYS B 1 67 ? 20.172 -8.062 13.508 1 92.62 67 LYS B CA 1
ATOM 3239 C C . LYS B 1 67 ? 21.062 -7.324 12.508 1 92.62 67 LYS B C 1
ATOM 3241 O O . LYS B 1 67 ? 21.719 -7.945 11.664 1 92.62 67 LYS B O 1
ATOM 3246 N N . HIS B 1 68 ? 21 -6.062 12.578 1 91.44 68 HIS B N 1
ATOM 3247 C CA . HIS B 1 68 ? 21.875 -5.172 11.82 1 91.44 68 HIS B CA 1
ATOM 3248 C C . HIS B 1 68 ? 22.125 -3.871 12.578 1 91.44 68 HIS B C 1
ATOM 3250 O O . HIS B 1 68 ? 21.234 -3.352 13.242 1 91.44 68 HIS B O 1
ATOM 3256 N N . ASP B 1 69 ? 23.312 -3.326 12.484 1 87.88 69 ASP B N 1
ATOM 3257 C CA . ASP B 1 69 ? 23.688 -2.141 13.242 1 87.88 69 ASP B CA 1
ATOM 3258 C C . ASP B 1 69 ? 22.938 -0.905 12.75 1 87.88 69 ASP B C 1
ATOM 3260 O O . ASP B 1 69 ? 22.688 0.021 13.523 1 87.88 69 ASP B O 1
ATOM 3264 N N . ASP B 1 70 ? 22.672 -0.904 11.414 1 87.62 70 ASP B N 1
ATOM 3265 C CA . ASP B 1 70 ? 22 0.252 10.82 1 87.62 70 ASP B CA 1
ATOM 3266 C C . ASP B 1 70 ? 21.156 -0.156 9.617 1 87.62 70 ASP B C 1
ATOM 3268 O O . ASP B 1 70 ? 21.594 -0.028 8.477 1 87.62 70 ASP B O 1
ATOM 3272 N N . TRP B 1 71 ? 19.906 -0.512 9.875 1 88.62 71 TRP B N 1
ATOM 3273 C CA . TRP B 1 71 ? 19 -0.892 8.797 1 88.62 71 TRP B CA 1
ATOM 3274 C C . TRP B 1 71 ? 18.781 0.278 7.844 1 88.62 71 TRP B C 1
ATOM 3276 O O . TRP B 1 71 ? 18.516 0.079 6.652 1 88.62 71 TRP B O 1
ATOM 3286 N N . ASP B 1 72 ? 18.922 1.45 8.352 1 81.69 72 ASP B N 1
ATOM 3287 C CA . ASP B 1 72 ? 18.656 2.646 7.555 1 81.69 72 ASP B CA 1
ATOM 3288 C C . ASP B 1 72 ? 19.734 2.842 6.488 1 81.69 72 ASP B C 1
ATOM 3290 O O . ASP B 1 72 ? 19.562 3.641 5.566 1 81.69 72 ASP B O 1
ATOM 3294 N N . ALA B 1 73 ? 20.797 2.127 6.59 1 86.06 73 ALA B N 1
ATOM 3295 C CA . ALA B 1 73 ? 21.891 2.225 5.625 1 86.06 73 ALA B CA 1
ATOM 3296 C C . ALA B 1 73 ? 21.547 1.479 4.336 1 86.06 73 ALA B C 1
ATOM 3298 O O . ALA B 1 73 ? 22.203 1.667 3.311 1 86.06 73 ALA B O 1
ATOM 3299 N N . PHE B 1 74 ? 20.5 0.677 4.359 1 92.5 74 PHE B N 1
ATOM 3300 C CA . PHE B 1 74 ? 20.109 -0.055 3.158 1 92.5 74 PHE B CA 1
ATOM 3301 C C . PHE B 1 74 ? 19.656 0.902 2.062 1 92.5 74 PHE B C 1
ATOM 3303 O O . PHE B 1 74 ? 18.969 1.882 2.334 1 92.5 74 PHE B O 1
ATOM 3310 N N . ARG B 1 75 ? 20.094 0.577 0.784 1 87.88 75 ARG B N 1
ATOM 3311 C CA . ARG B 1 75 ? 19.656 1.327 -0.389 1 87.88 75 ARG B CA 1
ATOM 3312 C C . ARG B 1 75 ? 19.094 0.395 -1.461 1 87.88 75 ARG B C 1
ATOM 3314 O O . ARG B 1 75 ? 19.703 -0.63 -1.775 1 87.88 75 ARG B O 1
ATOM 3321 N N . ASP B 1 76 ? 17.938 0.7 -1.905 1 90.56 76 ASP B N 1
ATOM 3322 C CA . ASP B 1 76 ? 17.344 -0.006 -3.041 1 90.56 76 ASP B CA 1
ATOM 3323 C C . ASP B 1 76 ? 18.219 0.149 -4.289 1 90.56 76 ASP B C 1
ATOM 3325 O O . ASP B 1 76 ? 18.469 1.268 -4.742 1 90.56 76 ASP B O 1
ATOM 3329 N N . PRO B 1 77 ? 18.625 -0.996 -4.859 1 92.81 77 PRO B N 1
ATOM 3330 C CA . PRO B 1 77 ? 19.438 -0.887 -6.066 1 92.81 77 PRO B CA 1
ATOM 3331 C C . PRO B 1 77 ? 18.703 -0.223 -7.227 1 92.81 77 PRO B C 1
ATOM 3333 O O . PRO B 1 77 ? 19.344 0.353 -8.117 1 92.81 77 PRO B O 1
ATOM 3336 N N . GLU B 1 78 ? 17.375 -0.274 -7.227 1 91.19 78 GLU B N 1
ATOM 3337 C CA . GLU B 1 78 ? 16.562 0.354 -8.266 1 91.19 78 GLU B CA 1
ATOM 3338 C C . GLU B 1 78 ? 16.297 1.819 -7.941 1 91.19 78 GLU B C 1
ATOM 3340 O O . GLU B 1 78 ? 15.859 2.584 -8.805 1 91.19 78 GLU B O 1
ATOM 3345 N N . GLN B 1 79 ? 16.5 2.277 -6.719 1 87.25 79 GLN B N 1
ATOM 3346 C CA . GLN B 1 79 ? 16.281 3.633 -6.223 1 87.25 79 GLN B CA 1
ATOM 3347 C C . GLN B 1 79 ? 14.906 4.148 -6.625 1 87.25 79 GLN B C 1
ATOM 3349 O O . GLN B 1 79 ? 14.781 5.258 -7.145 1 87.25 79 GLN B O 1
ATOM 3354 N N . LEU B 1 80 ? 13.961 3.322 -6.398 1 85.75 80 LEU B N 1
ATOM 3355 C CA . LEU B 1 80 ? 12.602 3.672 -6.793 1 85.75 80 LEU B CA 1
ATOM 3356 C C . LEU B 1 80 ? 12 4.684 -5.828 1 85.75 80 LEU B C 1
ATOM 3358 O O . LEU B 1 80 ? 12.125 4.539 -4.609 1 85.75 80 LEU B O 1
ATOM 3362 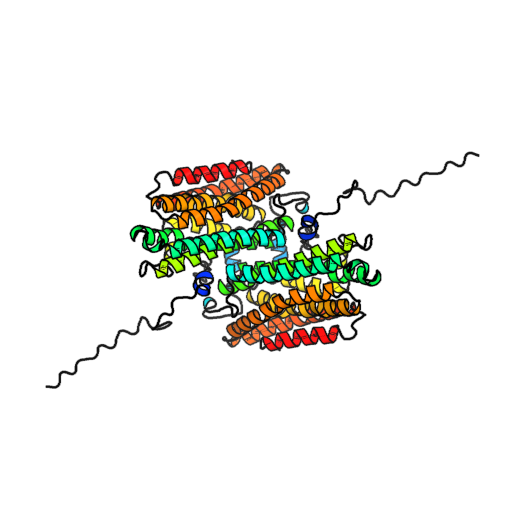N N . VAL B 1 81 ? 11.492 5.703 -6.355 1 81.25 81 VAL B N 1
ATOM 3363 C CA . VAL B 1 81 ? 10.625 6.641 -5.652 1 81.25 81 VAL B CA 1
ATOM 3364 C C . VAL B 1 81 ? 9.266 6.699 -6.344 1 81.25 81 VAL B C 1
ATOM 3366 O O . VAL B 1 81 ? 9.086 6.141 -7.426 1 81.25 81 VAL B O 1
ATOM 3369 N N . TYR B 1 82 ? 8.297 7.297 -5.789 1 80.19 82 TYR B N 1
ATOM 3370 C CA . TYR B 1 82 ? 6.941 7.266 -6.32 1 80.19 82 TYR B CA 1
ATOM 3371 C C . TYR B 1 82 ? 6.914 7.719 -7.777 1 80.19 82 TYR B C 1
ATOM 3373 O O . TYR B 1 82 ? 6.266 7.09 -8.617 1 80.19 82 TYR B O 1
ATOM 3381 N N . ARG B 1 83 ? 7.562 8.773 -8.055 1 77.06 83 ARG B N 1
ATOM 3382 C CA . ARG B 1 83 ? 7.527 9.336 -9.398 1 77.06 83 ARG B CA 1
ATOM 3383 C C . ARG B 1 83 ? 8.055 8.344 -10.43 1 77.06 83 ARG B C 1
ATOM 3385 O O . ARG B 1 83 ? 7.398 8.078 -11.438 1 77.06 83 ARG B O 1
ATOM 3392 N N . THR B 1 84 ? 9.211 7.855 -10.172 1 82.12 84 THR B N 1
ATOM 3393 C CA . THR B 1 84 ? 9.805 6.93 -11.133 1 82.12 84 THR B CA 1
ATOM 3394 C C . THR B 1 84 ? 9.023 5.621 -11.18 1 82.12 84 THR B C 1
ATOM 3396 O O . THR B 1 84 ? 8.93 4.988 -12.234 1 82.12 84 THR B O 1
ATOM 3399 N N . TYR B 1 85 ? 8.461 5.156 -10.047 1 89.88 85 TYR B N 1
ATOM 3400 C CA . TYR B 1 85 ? 7.582 3.99 -10.039 1 89.88 85 TYR B CA 1
ATOM 3401 C C . TYR B 1 85 ? 6.371 4.219 -10.938 1 89.88 85 TYR B C 1
ATOM 3403 O O . TYR B 1 85 ? 5.977 3.33 -11.695 1 89.88 85 TYR B O 1
ATOM 3411 N N . ASN B 1 86 ? 5.754 5.371 -10.812 1 81.94 86 ASN B N 1
ATOM 3412 C CA . ASN B 1 86 ? 4.578 5.684 -11.609 1 81.94 86 ASN B CA 1
ATOM 3413 C C . ASN B 1 86 ? 4.895 5.676 -13.102 1 81.94 86 ASN B C 1
ATOM 3415 O O . ASN B 1 86 ? 4.09 5.203 -13.914 1 81.94 86 ASN B O 1
ATOM 3419 N N . ILE B 1 87 ? 6.074 6.215 -13.453 1 82.31 87 ILE B N 1
ATOM 3420 C CA . ILE B 1 87 ? 6.496 6.219 -14.852 1 82.31 87 ILE B CA 1
ATOM 3421 C C . ILE B 1 87 ? 6.688 4.785 -15.336 1 82.31 87 ILE B C 1
ATOM 3423 O O . ILE B 1 87 ? 6.195 4.414 -16.406 1 82.31 87 ILE B O 1
ATOM 3427 N N . LEU B 1 88 ? 7.367 4.004 -14.516 1 88.44 88 LEU B N 1
ATOM 3428 C CA . LEU B 1 88 ? 7.613 2.604 -14.844 1 88.44 88 LEU B CA 1
ATOM 3429 C C . LEU B 1 88 ? 6.301 1.859 -15.062 1 88.44 88 LEU B C 1
ATOM 3431 O O . LEU B 1 88 ? 6.148 1.146 -16.062 1 88.44 88 LEU B O 1
ATOM 3435 N N . GLN B 1 89 ? 5.34 2.047 -14.164 1 89.12 89 GLN B N 1
ATOM 3436 C CA . GLN B 1 89 ? 4.105 1.275 -14.211 1 89.12 89 GLN B CA 1
ATOM 3437 C C . GLN B 1 89 ? 3.16 1.812 -15.281 1 89.12 89 GLN B C 1
ATOM 3439 O O . GLN B 1 89 ? 2.34 1.067 -15.828 1 89.12 89 GLN B O 1
ATOM 3444 N N . GLU B 1 90 ? 3.279 3.076 -15.594 1 83.38 90 GLU B N 1
ATOM 3445 C CA . GLU B 1 90 ? 2.533 3.596 -16.734 1 83.38 90 GLU B CA 1
ATOM 3446 C C . GLU B 1 90 ? 2.932 2.883 -18.016 1 83.38 90 GLU B C 1
ATOM 3448 O O . GLU B 1 90 ? 2.072 2.52 -18.828 1 83.38 90 GLU B O 1
ATOM 3453 N N . GLY B 1 91 ? 4.266 2.82 -18.188 1 87.25 91 GLY B N 1
ATOM 3454 C CA . GLY B 1 91 ? 4.734 2.082 -19.344 1 87.25 91 GLY B CA 1
ATOM 3455 C C . GLY B 1 91 ? 4.242 0.647 -19.391 1 87.25 91 GLY B C 1
ATOM 3456 O O . GLY B 1 91 ? 3.807 0.159 -20.422 1 87.25 91 GLY B O 1
ATOM 3457 N N . GLN B 1 92 ? 4.277 -0.024 -18.281 1 89.75 92 GLN B N 1
ATOM 3458 C CA . GLN B 1 92 ? 3.836 -1.412 -18.188 1 89.75 92 GLN B CA 1
ATOM 3459 C C . GLN B 1 92 ? 2.33 -1.525 -18.422 1 89.75 92 GLN B C 1
ATOM 3461 O O . GLN B 1 92 ? 1.867 -2.445 -19.094 1 89.75 92 GLN B O 1
ATOM 3466 N N . GLU B 1 93 ? 1.579 -0.592 -17.859 1 88.12 93 GLU B N 1
ATOM 3467 C CA . GLU B 1 93 ? 0.13 -0.613 -18.031 1 88.12 93 GLU B CA 1
ATOM 3468 C C . GLU B 1 93 ? -0.258 -0.338 -19.484 1 88.12 93 GLU B C 1
ATOM 3470 O O . GLU B 1 93 ? -1.209 -0.929 -20 1 88.12 93 GLU B O 1
ATOM 3475 N N . ALA B 1 94 ? 0.44 0.598 -20.094 1 86.88 94 ALA B N 1
ATOM 3476 C CA . ALA B 1 94 ? 0.2 0.854 -21.5 1 86.88 94 ALA B CA 1
ATOM 3477 C C . ALA B 1 94 ? 0.449 -0.4 -22.344 1 86.88 94 ALA B C 1
ATOM 3479 O O . ALA B 1 94 ? -0.32 -0.71 -23.25 1 86.88 94 ALA B O 1
ATOM 3480 N N . TYR B 1 95 ? 1.51 -1.062 -22.031 1 90.5 95 TYR B N 1
ATOM 3481 C CA . TYR B 1 95 ? 1.845 -2.301 -22.719 1 90.5 95 TYR B CA 1
ATOM 3482 C C . TYR B 1 95 ? 0.753 -3.346 -22.531 1 90.5 95 TYR B C 1
ATOM 3484 O O . TYR B 1 95 ? 0.26 -3.924 -23.5 1 90.5 95 TYR B O 1
ATOM 3492 N N . VAL B 1 96 ? 0.332 -3.596 -21.312 1 91.75 96 VAL B N 1
ATOM 3493 C CA . VAL B 1 96 ? -0.655 -4.621 -20.984 1 91.75 96 VAL B CA 1
ATOM 3494 C C . VAL B 1 96 ? -1.999 -4.262 -21.625 1 91.75 96 VAL B C 1
ATOM 3496 O O . VAL B 1 96 ? -2.664 -5.121 -22.203 1 91.75 96 VAL B O 1
ATOM 3499 N N . THR B 1 97 ? -2.373 -3.012 -21.5 1 87.19 97 THR B N 1
ATOM 3500 C CA . THR B 1 97 ? -3.621 -2.562 -22.109 1 87.19 97 THR B CA 1
ATOM 3501 C C . THR B 1 97 ? -3.564 -2.713 -23.641 1 87.19 97 THR B C 1
ATOM 3503 O O . THR B 1 97 ? -4.551 -3.102 -24.266 1 87.19 97 THR B O 1
ATOM 3506 N N . GLY B 1 98 ? -2.428 -2.334 -24.172 1 88.5 98 GLY B N 1
ATOM 3507 C CA . GLY B 1 98 ? -2.24 -2.539 -25.609 1 88.5 98 GLY B CA 1
ATOM 3508 C C . GLY B 1 98 ? -2.41 -3.984 -26.031 1 88.5 98 GLY B C 1
ATOM 3509 O O . GLY B 1 98 ? -3.041 -4.27 -27.047 1 88.5 98 GLY B O 1
ATOM 3510 N N . LEU B 1 99 ? -1.83 -4.902 -25.25 1 90.88 99 LEU B N 1
ATOM 3511 C CA . LEU B 1 99 ? -1.981 -6.328 -25.531 1 90.88 99 LEU B CA 1
ATOM 3512 C C . LEU B 1 99 ? -3.451 -6.738 -25.484 1 90.88 99 LEU B C 1
ATOM 3514 O O . LEU B 1 99 ? -3.941 -7.391 -26.406 1 90.88 99 LEU B O 1
ATOM 3518 N N . LEU B 1 100 ? -4.164 -6.352 -24.438 1 89.38 100 LEU B N 1
ATOM 3519 C CA . LEU B 1 100 ? -5.559 -6.727 -24.25 1 89.38 100 LEU B CA 1
ATOM 3520 C C . LEU B 1 100 ? -6.422 -6.195 -25.391 1 89.38 100 LEU B C 1
ATOM 3522 O O . LEU B 1 100 ? -7.25 -6.926 -25.938 1 89.38 100 LEU B O 1
ATOM 3526 N N . ASN B 1 101 ? -6.168 -5.016 -25.797 1 88.06 101 ASN B N 1
ATOM 3527 C CA . ASN B 1 101 ? -6.934 -4.41 -26.891 1 88.06 101 ASN B CA 1
ATOM 3528 C C . ASN B 1 101 ? -6.645 -5.094 -28.219 1 88.06 101 ASN B C 1
ATOM 3530 O O . ASN B 1 101 ? -7.566 -5.434 -28.969 1 88.06 101 ASN B O 1
ATOM 3534 N N . GLN B 1 102 ? -5.414 -5.25 -28.516 1 90.44 102 GLN B N 1
ATOM 3535 C CA . GLN B 1 102 ? -5.012 -5.836 -29.781 1 90.44 102 GLN B CA 1
ATOM 3536 C C . GLN B 1 102 ? -5.543 -7.258 -29.922 1 90.44 102 GLN B C 1
ATOM 3538 O O . GLN B 1 102 ? -6.062 -7.629 -30.984 1 90.44 102 GLN B O 1
ATOM 3543 N N . PHE B 1 103 ? -5.41 -8.031 -28.938 1 91.31 103 PHE B N 1
ATOM 3544 C CA . PHE B 1 103 ? -5.84 -9.422 -29 1 91.31 103 PHE B CA 1
ATOM 3545 C C . PHE B 1 103 ? -7.359 -9.523 -29 1 91.31 103 PHE B C 1
ATOM 3547 O O . PHE B 1 103 ? -7.934 -10.43 -29.594 1 91.31 103 PHE B O 1
ATOM 3554 N N . SER B 1 104 ? -8.008 -8.609 -28.266 1 87.31 104 SER B N 1
ATOM 3555 C CA . SER B 1 104 ? -9.461 -8.555 -28.328 1 87.31 104 SER B CA 1
ATOM 3556 C C . SER B 1 104 ? -9.953 -8.25 -29.734 1 87.31 104 SER B C 1
ATOM 3558 O O . SER B 1 104 ? -10.891 -8.891 -30.219 1 87.31 104 SER B O 1
ATOM 3560 N N . GLU B 1 105 ? -9.344 -7.332 -30.359 1 88.69 105 GLU B N 1
ATOM 3561 C CA . GLU B 1 105 ? -9.703 -6.949 -31.719 1 88.69 105 GLU B CA 1
ATOM 3562 C C . GLU B 1 105 ? -9.484 -8.102 -32.688 1 88.69 105 GLU B C 1
ATOM 3564 O O . GLU B 1 105 ? -10.219 -8.242 -33.688 1 88.69 105 GLU B O 1
ATOM 3569 N N . ARG B 1 106 ? -8.586 -8.922 -32.406 1 89.12 106 ARG B N 1
ATOM 3570 C CA . ARG B 1 106 ? -8.242 -10.031 -33.281 1 89.12 106 ARG B CA 1
ATOM 3571 C C . ARG B 1 106 ? -9.086 -11.266 -32.969 1 89.12 106 ARG B C 1
ATOM 3573 O O . ARG B 1 106 ? -8.992 -12.281 -33.656 1 89.12 106 ARG B O 1
ATOM 3580 N N . GLY B 1 107 ? -9.875 -11.203 -31.984 1 88.69 107 GLY B N 1
ATOM 3581 C CA . GLY B 1 107 ? -10.758 -12.297 -31.609 1 88.69 107 GLY B CA 1
ATOM 3582 C C . GLY B 1 107 ? -10.023 -13.469 -30.984 1 88.69 107 GLY B C 1
ATOM 3583 O O . GLY B 1 107 ? -10.344 -14.625 -31.25 1 88.69 107 GLY B O 1
ATOM 3584 N N . ASN B 1 108 ? -8.977 -13.148 -30.219 1 88.62 108 ASN B N 1
ATOM 3585 C CA . ASN B 1 108 ? -8.141 -14.164 -29.594 1 88.62 108 ASN B CA 1
ATOM 3586 C C . ASN B 1 108 ? -8.961 -15.133 -28.75 1 88.62 108 ASN B C 1
ATOM 3588 O O . ASN B 1 108 ? -8.734 -16.344 -28.781 1 88.62 108 ASN B O 1
ATOM 3592 N N . ASP B 1 109 ? -9.898 -14.648 -27.969 1 90.62 109 ASP B N 1
ATOM 3593 C CA . ASP B 1 109 ? -10.648 -15.461 -27.016 1 90.62 109 ASP B CA 1
ATOM 3594 C C . ASP B 1 109 ? -11.547 -16.469 -27.734 1 90.62 109 ASP B C 1
ATOM 3596 O O . ASP B 1 109 ? -11.781 -17.562 -27.234 1 90.62 109 ASP B O 1
ATOM 3600 N N . GLN B 1 110 ? -11.953 -16.094 -28.906 1 91 110 GLN B N 1
ATOM 3601 C CA . GLN B 1 110 ? -12.781 -17 -29.703 1 91 110 GLN B CA 1
ATOM 3602 C C . GLN B 1 110 ? -11.938 -18.109 -30.344 1 91 110 GLN B C 1
ATOM 3604 O O . GLN B 1 110 ? -12.469 -19.141 -30.75 1 91 110 GLN B O 1
ATOM 3609 N N . MET B 1 111 ? -10.695 -17.844 -30.375 1 91.94 111 MET B N 1
ATOM 3610 C CA . MET B 1 111 ? -9.82 -18.781 -31.094 1 91.94 111 MET B CA 1
ATOM 3611 C C . MET B 1 111 ? -9.289 -19.859 -30.156 1 91.94 111 MET B C 1
ATOM 3613 O O . MET B 1 111 ? -8.789 -20.891 -30.609 1 91.94 111 MET B O 1
ATOM 3617 N N . ILE B 1 112 ? -9.438 -19.656 -28.844 1 93.06 112 ILE B N 1
ATOM 3618 C CA . ILE B 1 112 ? -8.953 -20.703 -27.953 1 93.06 112 ILE B CA 1
ATOM 3619 C C . ILE B 1 112 ? -10.016 -21.781 -27.797 1 93.06 112 ILE B C 1
ATOM 3621 O O . ILE B 1 112 ? -11.203 -21.531 -28.031 1 93.06 112 ILE B O 1
ATOM 3625 N N . THR B 1 113 ? -9.578 -23.016 -27.484 1 94.62 113 THR B N 1
ATOM 3626 C CA . THR B 1 113 ? -10.5 -24.141 -27.359 1 94.62 113 THR B CA 1
ATOM 3627 C C . THR B 1 113 ? -11.305 -24.047 -26.062 1 94.62 113 THR B C 1
ATOM 3629 O O . THR B 1 113 ? -10.883 -23.391 -25.109 1 94.62 113 THR B O 1
ATOM 3632 N N . LYS B 1 114 ? -12.43 -24.688 -26.031 1 94.44 114 LYS B N 1
ATOM 3633 C CA . LYS B 1 114 ? -13.266 -24.734 -24.828 1 94.44 114 LYS B CA 1
ATOM 3634 C C . LYS B 1 114 ? -12.539 -25.422 -23.672 1 94.44 114 LYS B C 1
ATOM 3636 O O . LYS B 1 114 ? -12.688 -25.016 -22.516 1 94.44 114 LYS B O 1
ATOM 3641 N N . GLN B 1 115 ? -11.812 -26.422 -24.047 1 94.94 115 GLN B N 1
ATOM 3642 C CA . GLN B 1 115 ? -11.047 -27.125 -23.031 1 94.94 115 GLN B CA 1
ATOM 3643 C C . GLN B 1 115 ? -10.047 -26.188 -22.344 1 94.94 115 GLN B C 1
ATOM 3645 O O . GLN B 1 115 ? -9.945 -26.172 -21.125 1 94.94 115 GLN B O 1
ATOM 3650 N N . TRP B 1 116 ? -9.336 -25.422 -23.109 1 96.19 116 TRP B N 1
ATOM 3651 C CA . TRP B 1 116 ? -8.367 -24.5 -22.531 1 96.19 116 TRP B CA 1
ATOM 3652 C C . TRP B 1 116 ? -9.062 -23.406 -21.734 1 96.19 116 TRP B C 1
ATOM 3654 O O . TRP B 1 116 ? -8.586 -23.031 -20.656 1 96.19 116 TRP B O 1
ATOM 3664 N N . ALA B 1 117 ? -10.18 -22.906 -22.266 1 95.94 117 ALA B N 1
ATOM 3665 C CA . ALA B 1 117 ? -10.953 -21.906 -21.531 1 95.94 117 ALA B CA 1
ATOM 3666 C C . ALA B 1 117 ? -11.359 -22.453 -20.156 1 95.94 117 ALA B C 1
ATOM 3668 O O . ALA B 1 117 ? -11.312 -21.719 -19.156 1 95.94 117 ALA B O 1
ATOM 3669 N N . THR B 1 118 ? -11.719 -23.672 -20.125 1 95.69 118 THR B N 1
ATOM 3670 C CA . THR B 1 118 ? -12.094 -24.312 -18.875 1 95.69 118 THR B CA 1
ATOM 3671 C C . THR B 1 118 ? -10.883 -24.453 -17.953 1 95.69 118 THR B C 1
ATOM 3673 O O . THR B 1 118 ? -10.992 -24.266 -16.734 1 95.69 118 THR B O 1
ATOM 3676 N N . ASP B 1 119 ? -9.742 -24.734 -18.531 1 96.19 119 ASP B N 1
ATOM 3677 C CA . ASP B 1 119 ? -8.508 -24.812 -17.766 1 96.19 119 ASP B CA 1
ATOM 3678 C C . ASP B 1 119 ? -8.148 -23.453 -17.172 1 96.19 119 ASP B C 1
ATOM 3680 O O . ASP B 1 119 ? -7.648 -23.375 -16.047 1 96.19 119 ASP B O 1
ATOM 3684 N N . LEU B 1 120 ? -8.367 -22.422 -17.938 1 96.81 120 LEU B N 1
ATOM 3685 C CA . LEU B 1 120 ? -8.086 -21.078 -17.453 1 96.81 120 LEU B CA 1
ATOM 3686 C C . LEU B 1 120 ? -8.984 -20.734 -16.266 1 96.81 120 LEU B C 1
ATOM 3688 O O . LEU B 1 120 ? -8.539 -20.109 -15.312 1 96.81 120 LEU B O 1
ATOM 3692 N N . ALA B 1 121 ? -10.266 -21.141 -16.328 1 95.75 121 ALA B N 1
ATOM 3693 C CA . ALA B 1 121 ? -11.188 -20.906 -15.227 1 95.75 121 ALA B CA 1
ATOM 3694 C C . ALA B 1 121 ? -10.695 -21.562 -13.945 1 95.75 121 ALA B C 1
ATOM 3696 O O . ALA B 1 121 ? -10.867 -21.016 -12.852 1 95.75 121 ALA B O 1
ATOM 3697 N N . ARG B 1 122 ? -10.008 -22.625 -14.141 1 96.69 122 ARG B N 1
ATOM 3698 C CA . ARG B 1 122 ? -9.578 -23.453 -13.016 1 96.69 122 ARG B CA 1
ATOM 3699 C C . ARG B 1 122 ? -8.18 -23.062 -12.555 1 96.69 122 ARG B C 1
ATOM 3701 O O . ARG B 1 122 ? -7.914 -22.984 -11.352 1 96.69 122 ARG B O 1
ATOM 3708 N N . LEU B 1 123 ? -7.273 -22.719 -13.477 1 97.69 123 LEU B N 1
ATOM 3709 C CA . LEU B 1 123 ? -5.852 -22.656 -13.148 1 97.69 123 LEU B CA 1
ATOM 3710 C C . LEU B 1 123 ? -5.332 -21.234 -13.258 1 97.69 123 LEU B C 1
ATOM 3712 O O . LEU B 1 123 ? -4.246 -20.922 -12.758 1 97.69 123 LEU B O 1
ATOM 3716 N N . TYR B 1 124 ? -6.07 -20.344 -13.844 1 97.75 124 TYR B N 1
ATOM 3717 C CA . TYR B 1 124 ? -5.613 -18.969 -14.008 1 97.75 124 TYR B CA 1
ATOM 3718 C C . TYR B 1 124 ? -6.418 -18.016 -13.141 1 97.75 124 TYR B C 1
ATOM 3720 O O . TYR B 1 124 ? -5.855 -17.266 -12.344 1 97.75 124 TYR B O 1
ATOM 3728 N N . THR B 1 125 ? -7.73 -18.078 -13.188 1 94.25 125 THR B N 1
ATOM 3729 C CA . THR B 1 125 ? -8.594 -17.031 -12.641 1 94.25 125 THR B CA 1
ATOM 3730 C C . THR B 1 125 ? -8.516 -17 -11.117 1 94.25 125 THR B C 1
ATOM 3732 O O . THR B 1 125 ? -8.562 -15.938 -10.508 1 94.25 125 THR B O 1
ATOM 3735 N N . PRO B 1 126 ? -8.234 -18.156 -10.422 1 94.69 126 PRO B N 1
ATOM 3736 C CA . PRO B 1 126 ? -8.117 -18.109 -8.961 1 94.69 126 PRO B CA 1
ATOM 3737 C C . PRO B 1 126 ? -6.84 -17.406 -8.5 1 94.69 126 PRO B C 1
ATOM 3739 O O . PRO B 1 126 ? -6.68 -17.125 -7.312 1 94.69 126 PRO B O 1
ATOM 3742 N N . SER B 1 127 ? -5.902 -17.047 -9.461 1 96.25 127 SER B N 1
ATOM 3743 C CA . SER B 1 127 ? -4.641 -16.406 -9.094 1 96.25 127 SER B CA 1
ATOM 3744 C C . SER B 1 127 ? -4.883 -15.086 -8.383 1 96.25 127 SER B C 1
ATOM 3746 O O . SER B 1 127 ? -4.016 -14.602 -7.648 1 96.25 127 SER B O 1
ATOM 3748 N N . ARG B 1 128 ? -6.078 -14.477 -8.594 1 91.06 128 ARG B N 1
ATOM 3749 C CA . ARG B 1 128 ? -6.391 -13.203 -7.961 1 91.06 128 ARG B CA 1
ATOM 3750 C C . ARG B 1 128 ? -6.297 -13.312 -6.441 1 91.06 128 ARG B C 1
ATOM 3752 O O . ARG B 1 128 ? -5.871 -12.367 -5.773 1 91.06 128 ARG B O 1
ATOM 3759 N N . TYR B 1 129 ? -6.633 -14.492 -5.848 1 89.81 129 TYR B N 1
ATOM 3760 C CA . TYR B 1 129 ? -6.562 -14.688 -4.406 1 89.81 129 TYR B CA 1
ATOM 3761 C C . TYR B 1 129 ? -5.113 -14.797 -3.941 1 89.81 129 TYR B C 1
ATOM 3763 O O . TYR B 1 129 ? -4.758 -14.281 -2.877 1 89.81 129 TYR B O 1
ATOM 3771 N N . LEU B 1 130 ? -4.352 -15.461 -4.723 1 95.31 130 LEU B N 1
ATOM 3772 C CA . LEU B 1 130 ? -2.93 -15.594 -4.414 1 95.31 130 LEU B CA 1
ATOM 3773 C C . LEU B 1 130 ? -2.232 -14.242 -4.488 1 95.31 130 LEU B C 1
ATOM 3775 O O . LEU B 1 130 ? -1.436 -13.898 -3.609 1 95.31 130 LEU B O 1
ATOM 3779 N N . TYR B 1 131 ? -2.539 -13.469 -5.543 1 94.94 131 TYR B N 1
ATOM 3780 C CA . TYR B 1 131 ? -1.957 -12.141 -5.695 1 94.94 131 TYR B CA 1
ATOM 3781 C C . TYR B 1 131 ? -2.412 -11.219 -4.574 1 94.94 131 TYR B C 1
ATOM 3783 O O . TYR B 1 131 ? -1.649 -10.359 -4.117 1 94.94 131 TYR B O 1
ATOM 3791 N N . HIS B 1 132 ? -3.602 -11.398 -4.141 1 88.81 132 HIS B N 1
ATOM 3792 C CA . HIS B 1 132 ? -4.09 -10.617 -3.006 1 88.81 132 HIS B CA 1
ATOM 3793 C C . HIS B 1 132 ? -3.314 -10.953 -1.735 1 88.81 132 HIS B C 1
ATOM 3795 O O . HIS B 1 132 ? -3.008 -10.062 -0.939 1 88.81 132 HIS B O 1
ATOM 3801 N N . ALA B 1 133 ? -3.078 -12.195 -1.522 1 90.25 133 ALA B N 1
ATOM 3802 C CA . ALA B 1 133 ? -2.291 -12.602 -0.361 1 90.25 133 ALA B CA 1
ATOM 3803 C C . ALA B 1 133 ? -0.9 -11.977 -0.396 1 90.25 133 ALA B C 1
ATOM 3805 O O . ALA B 1 133 ? -0.395 -11.516 0.631 1 90.25 133 ALA B O 1
ATOM 3806 N N . LEU B 1 134 ? -0.301 -11.992 -1.61 1 95.94 134 LEU B N 1
ATOM 3807 C CA . LEU B 1 134 ? 0.993 -11.336 -1.763 1 95.94 134 LEU B CA 1
ATOM 3808 C C . LEU B 1 134 ? 0.897 -9.852 -1.399 1 95.94 134 LEU B C 1
ATOM 3810 O O . LEU B 1 134 ? 1.78 -9.32 -0.726 1 95.94 134 LEU B O 1
ATOM 3814 N N . GLN B 1 135 ? -0.171 -9.234 -1.829 1 91.12 135 GLN B N 1
ATOM 3815 C CA . GLN B 1 135 ? -0.401 -7.82 -1.555 1 91.12 135 GLN B CA 1
ATOM 3816 C C . GLN B 1 135 ? -0.529 -7.566 -0.056 1 91.12 135 GLN B C 1
ATOM 3818 O O . GLN B 1 135 ? 0.071 -6.625 0.472 1 91.12 135 GLN B O 1
ATOM 3823 N N . MET B 1 136 ? -1.284 -8.375 0.604 1 86.75 136 MET B N 1
ATOM 3824 C CA . MET B 1 136 ? -1.506 -8.219 2.039 1 86.75 136 MET B CA 1
ATOM 3825 C C . MET B 1 136 ? -0.201 -8.375 2.812 1 86.75 136 MET B C 1
ATOM 3827 O O . MET B 1 136 ? 0.075 -7.605 3.736 1 86.75 136 MET B O 1
ATOM 3831 N N . LEU B 1 137 ? 0.517 -9.344 2.428 1 91.62 137 LEU B N 1
ATOM 3832 C CA . LEU B 1 137 ? 1.789 -9.586 3.098 1 91.62 137 LEU B CA 1
ATOM 3833 C C . LEU B 1 137 ? 2.746 -8.422 2.891 1 91.62 137 LEU B C 1
ATOM 3835 O O . LEU B 1 137 ? 3.441 -8.008 3.822 1 91.62 137 LEU B O 1
ATOM 3839 N N . ALA B 1 138 ? 2.791 -7.914 1.675 1 94.19 138 ALA B N 1
ATOM 3840 C CA . ALA B 1 138 ? 3.633 -6.754 1.386 1 94.19 138 ALA B CA 1
ATOM 3841 C C . ALA B 1 138 ? 3.176 -5.531 2.178 1 94.19 138 ALA B C 1
ATOM 3843 O O . ALA B 1 138 ? 4 -4.746 2.645 1 94.19 138 ALA B O 1
ATOM 3844 N N . SER B 1 139 ? 1.894 -5.406 2.307 1 87.56 139 SER B N 1
ATOM 3845 C CA . SER B 1 139 ? 1.353 -4.301 3.088 1 87.56 139 SER B CA 1
ATOM 3846 C C . SER B 1 139 ? 1.754 -4.414 4.555 1 87.56 139 SER B C 1
ATOM 3848 O O . SER B 1 139 ? 2.061 -3.406 5.199 1 87.56 139 SER B O 1
ATOM 3850 N N . TYR B 1 140 ? 1.726 -5.582 5.055 1 86.12 140 TYR B N 1
ATOM 3851 C CA . TYR B 1 140 ? 2.174 -5.816 6.422 1 86.12 140 TYR B CA 1
ATOM 3852 C C . TYR B 1 140 ? 3.641 -5.438 6.59 1 86.12 140 TYR B C 1
ATOM 3854 O O . TYR B 1 140 ? 4.012 -4.781 7.566 1 86.12 140 TYR B O 1
ATOM 3862 N N . LEU B 1 141 ? 4.379 -5.785 5.645 1 91.44 141 LEU B N 1
ATOM 3863 C CA . LEU B 1 141 ? 5.812 -5.516 5.703 1 91.44 141 LEU B CA 1
ATOM 3864 C C . LEU B 1 141 ? 6.09 -4.02 5.633 1 91.44 141 LEU B C 1
ATOM 3866 O O . LEU B 1 141 ? 7.043 -3.529 6.246 1 91.44 141 LEU B O 1
ATOM 3870 N N . HIS B 1 142 ? 5.297 -3.334 4.898 1 87.88 142 HIS B N 1
ATOM 3871 C CA . HIS B 1 142 ? 5.426 -1.882 4.875 1 87.88 142 HIS B CA 1
ATOM 3872 C C . HIS B 1 142 ? 5.328 -1.296 6.281 1 87.88 142 HIS B C 1
ATOM 3874 O O . HIS B 1 142 ? 6.094 -0.398 6.637 1 87.88 142 HIS B O 1
ATOM 3880 N N . GLN B 1 143 ? 4.473 -1.834 7.02 1 80.12 143 GLN B N 1
ATOM 3881 C CA . GLN B 1 143 ? 4.238 -1.319 8.367 1 80.12 143 GLN B CA 1
ATOM 3882 C C . GLN B 1 143 ? 5.348 -1.758 9.32 1 80.12 143 GLN B C 1
ATOM 3884 O O . GLN B 1 143 ? 5.758 -0.992 10.195 1 80.12 143 GLN B O 1
ATOM 3889 N N . MET B 1 144 ? 5.902 -2.93 9.117 1 83.94 144 MET B N 1
ATOM 3890 C CA . MET B 1 144 ? 6.703 -3.568 10.156 1 83.94 144 MET B CA 1
ATOM 3891 C C . MET B 1 144 ? 8.195 -3.443 9.852 1 83.94 144 MET B C 1
ATOM 3893 O O . MET B 1 144 ? 9.031 -3.758 10.695 1 83.94 144 MET B O 1
ATOM 3897 N N . SER B 1 145 ? 8.539 -2.934 8.711 1 87.81 145 SER B N 1
ATOM 3898 C CA . SER B 1 145 ? 9.945 -2.875 8.32 1 87.81 145 SER B CA 1
ATOM 3899 C C . SER B 1 145 ? 10.734 -1.93 9.227 1 87.81 145 SER B C 1
ATOM 3901 O O . SER B 1 145 ? 10.203 -0.906 9.664 1 87.81 145 SER B O 1
ATOM 3903 N N . PRO B 1 146 ? 11.961 -2.213 9.484 1 86.62 146 PRO B N 1
ATOM 3904 C CA . PRO B 1 146 ? 12.758 -1.444 10.445 1 86.62 146 PRO B CA 1
ATOM 3905 C C . PRO B 1 146 ? 13.289 -0.139 9.859 1 86.62 146 PRO B C 1
ATOM 3907 O O . PRO B 1 146 ? 13.789 0.715 10.602 1 86.62 146 PRO B O 1
ATOM 3910 N N . ALA B 1 147 ? 13.219 -0.03 8.578 1 85.25 147 ALA B N 1
ATOM 3911 C CA . ALA B 1 147 ? 13.719 1.166 7.902 1 85.25 147 ALA B CA 1
ATOM 3912 C C . ALA B 1 147 ? 12.789 1.584 6.77 1 85.25 147 ALA B C 1
ATOM 3914 O O . ALA B 1 147 ? 12.18 0.736 6.113 1 85.25 147 ALA B O 1
ATOM 3915 N N . SER B 1 148 ? 12.773 2.861 6.539 1 82 148 SER B N 1
ATOM 3916 C CA . SER B 1 148 ? 11.867 3.389 5.523 1 82 148 SER B CA 1
ATOM 3917 C C . SER B 1 148 ? 12.234 2.867 4.137 1 82 148 SER B C 1
ATOM 3919 O O . SER B 1 148 ? 11.352 2.611 3.312 1 82 148 SER B O 1
ATOM 3921 N N . THR B 1 149 ? 13.531 2.748 3.834 1 85.5 149 THR B N 1
ATOM 3922 C CA . THR B 1 149 ? 13.961 2.252 2.533 1 85.5 149 THR B CA 1
ATOM 3923 C C . THR B 1 149 ? 13.484 0.822 2.311 1 85.5 149 THR B C 1
ATOM 3925 O O . THR B 1 149 ? 13.148 0.441 1.188 1 85.5 149 THR B O 1
ATOM 3928 N N . ILE B 1 150 ? 13.406 0.065 3.355 1 90.38 150 ILE B N 1
ATOM 3929 C CA . ILE B 1 150 ? 12.906 -1.305 3.271 1 90.38 150 ILE B CA 1
ATOM 3930 C C . ILE B 1 150 ? 11.383 -1.296 3.174 1 90.38 150 ILE B C 1
ATOM 3932 O O . ILE B 1 150 ? 10.797 -2.055 2.396 1 90.38 150 ILE B O 1
ATOM 3936 N N . SER B 1 151 ? 10.773 -0.395 3.928 1 87.62 151 SER B N 1
ATOM 3937 C CA . SER B 1 151 ? 9.328 -0.211 3.848 1 87.62 151 SER B CA 1
ATOM 3938 C C . SER B 1 151 ? 8.891 0.151 2.432 1 87.62 151 SER B C 1
ATOM 3940 O O . SER B 1 151 ? 7.848 -0.302 1.963 1 87.62 151 SER B O 1
ATOM 3942 N N . ASN B 1 152 ? 9.664 0.926 1.791 1 86.31 152 ASN B N 1
ATOM 3943 C CA . ASN B 1 152 ? 9.328 1.362 0.44 1 86.31 152 ASN B CA 1
ATOM 3944 C C . ASN B 1 152 ? 9.367 0.202 -0.549 1 86.31 152 ASN B C 1
ATOM 3946 O O . ASN B 1 152 ? 8.578 0.162 -1.496 1 86.31 152 ASN B O 1
ATOM 3950 N N . LEU B 1 153 ? 10.312 -0.74 -0.352 1 92.62 153 LEU B N 1
ATOM 3951 C CA . LEU B 1 153 ? 10.305 -1.934 -1.191 1 92.62 153 LEU B CA 1
ATOM 3952 C C . LEU B 1 153 ? 8.961 -2.645 -1.12 1 92.62 153 LEU B C 1
ATOM 3954 O O . LEU B 1 153 ? 8.391 -3.004 -2.152 1 92.62 153 LEU B O 1
ATOM 3958 N N . ALA B 1 154 ? 8.5 -2.77 0.12 1 93.44 154 ALA B N 1
ATOM 3959 C CA . ALA B 1 154 ? 7.238 -3.473 0.352 1 93.44 154 ALA B CA 1
ATOM 3960 C C . ALA B 1 154 ? 6.059 -2.689 -0.219 1 93.44 154 ALA B C 1
ATOM 3962 O O . ALA B 1 154 ? 5.105 -3.277 -0.735 1 93.44 154 ALA B O 1
ATOM 3963 N N . THR B 1 155 ? 6.168 -1.447 -0.148 1 89.94 155 THR B N 1
ATOM 3964 C CA . THR B 1 155 ? 5.102 -0.59 -0.655 1 89.94 155 THR B CA 1
ATOM 3965 C C . THR B 1 155 ? 4.922 -0.783 -2.158 1 89.94 155 THR B C 1
ATOM 3967 O O . THR B 1 155 ? 3.809 -1.021 -2.631 1 89.94 155 THR B O 1
ATOM 3970 N N . TYR B 1 156 ? 5.973 -0.67 -2.893 1 92.75 156 TYR B N 1
ATOM 3971 C CA . TYR B 1 156 ? 5.879 -0.783 -4.344 1 92.75 156 TYR B CA 1
ATOM 3972 C C . TYR B 1 156 ? 5.539 -2.209 -4.758 1 92.75 156 TYR B C 1
ATOM 3974 O O . TYR B 1 156 ? 4.844 -2.424 -5.758 1 92.75 156 TYR B O 1
ATOM 3982 N N . GLN B 1 157 ? 6.004 -3.17 -3.988 1 95.88 157 GLN B N 1
ATOM 3983 C CA . GLN B 1 157 ? 5.605 -4.547 -4.266 1 95.88 157 GLN B CA 1
ATOM 3984 C C . GLN B 1 157 ? 4.102 -4.734 -4.062 1 95.88 157 GLN B C 1
ATOM 3986 O O . GLN B 1 157 ? 3.449 -5.43 -4.844 1 95.88 157 GLN B O 1
ATOM 3991 N N . SER B 1 158 ? 3.619 -4.176 -2.986 1 92.81 158 SER B N 1
ATOM 3992 C CA . SER B 1 158 ? 2.182 -4.258 -2.746 1 92.81 158 SER B CA 1
ATOM 3993 C C . SER B 1 158 ? 1.392 -3.703 -3.928 1 92.81 158 SER B C 1
ATOM 3995 O O . SER B 1 158 ? 0.391 -4.293 -4.34 1 92.81 158 SER B O 1
ATOM 3997 N N . ALA B 1 159 ? 1.838 -2.633 -4.461 1 90.81 159 ALA B N 1
ATOM 3998 C CA . ALA B 1 159 ? 1.186 -2.025 -5.621 1 90.81 159 ALA B CA 1
ATOM 3999 C C . ALA B 1 159 ? 1.288 -2.932 -6.844 1 90.81 159 ALA B C 1
ATOM 4001 O O . ALA B 1 159 ? 0.332 -3.059 -7.613 1 90.81 159 ALA B O 1
ATOM 4002 N N . ASP B 1 160 ? 2.428 -3.506 -7.023 1 95.25 160 ASP B N 1
ATOM 4003 C CA . ASP B 1 160 ? 2.619 -4.418 -8.148 1 95.25 160 ASP B CA 1
ATOM 4004 C C . ASP B 1 160 ? 1.688 -5.625 -8.039 1 95.25 160 ASP B C 1
ATOM 4006 O O . ASP B 1 160 ? 1.123 -6.07 -9.039 1 95.25 160 ASP B O 1
ATOM 4010 N N . HIS B 1 161 ? 1.561 -6.125 -6.852 1 95.31 161 HIS B N 1
ATOM 4011 C CA . HIS B 1 161 ? 0.685 -7.273 -6.652 1 95.31 161 HIS B CA 1
ATOM 4012 C C . HIS B 1 161 ? -0.774 -6.906 -6.902 1 95.31 161 HIS B C 1
ATOM 4014 O O . HIS B 1 161 ? -1.543 -7.715 -7.426 1 95.31 161 HIS B O 1
ATOM 4020 N N . LEU B 1 162 ? -1.1 -5.711 -6.516 1 88.62 162 LEU B N 1
ATOM 4021 C CA . LEU B 1 162 ? -2.436 -5.227 -6.844 1 88.62 162 LEU B CA 1
ATOM 4022 C C . LEU B 1 162 ? -2.637 -5.172 -8.359 1 88.62 162 LEU B C 1
ATOM 4024 O O . LEU B 1 162 ? -3.715 -5.508 -8.852 1 88.62 162 LEU B O 1
ATOM 4028 N N . ARG B 1 163 ? -1.64 -4.695 -9.047 1 91.88 163 ARG B N 1
ATOM 4029 C CA . ARG B 1 163 ? -1.71 -4.645 -10.508 1 91.88 163 ARG B CA 1
ATOM 4030 C C . ARG B 1 163 ? -1.89 -6.043 -11.094 1 91.88 163 ARG B C 1
ATOM 4032 O O . ARG B 1 163 ? -2.701 -6.238 -12 1 91.88 163 ARG B O 1
ATOM 4039 N N . TRP B 1 164 ? -1.142 -7.051 -10.57 1 94.62 164 TRP B N 1
ATOM 4040 C CA . TRP B 1 164 ? -1.281 -8.43 -11.023 1 94.62 164 TRP B CA 1
ATOM 4041 C C . TRP B 1 164 ? -2.713 -8.922 -10.836 1 94.62 164 TRP B C 1
ATOM 4043 O O . TRP B 1 164 ? -3.293 -9.531 -11.734 1 94.62 164 TRP B O 1
ATOM 4053 N N . LEU B 1 165 ? -3.199 -8.641 -9.625 1 90.44 165 LEU B N 1
ATOM 4054 C CA . LEU B 1 165 ? -4.559 -9.031 -9.273 1 90.44 165 LEU B CA 1
ATOM 4055 C C . LEU B 1 165 ? -5.57 -8.406 -10.227 1 90.44 165 LEU B C 1
ATOM 4057 O O . LEU B 1 165 ? -6.461 -9.086 -10.734 1 90.44 165 LEU B O 1
ATOM 4061 N N . THR B 1 166 ? -5.379 -7.176 -10.531 1 86 166 THR B N 1
ATOM 4062 C CA . THR B 1 166 ? -6.297 -6.445 -11.391 1 86 166 THR B CA 1
ATOM 4063 C C . THR B 1 166 ? -6.273 -7.012 -12.812 1 86 166 THR B C 1
ATOM 4065 O O . THR B 1 166 ? -7.32 -7.156 -13.445 1 86 166 THR B O 1
ATOM 4068 N N . HIS B 1 167 ? -5.109 -7.316 -13.289 1 91.69 167 HIS B N 1
ATOM 4069 C CA . HIS B 1 167 ? -4.973 -7.887 -14.617 1 91.69 167 HIS B CA 1
ATOM 4070 C C . HIS B 1 167 ? -5.691 -9.227 -14.719 1 91.69 167 HIS B C 1
ATOM 4072 O O . HIS B 1 167 ? -6.383 -9.492 -15.703 1 91.69 167 HIS B O 1
ATOM 4078 N N . SER B 1 168 ? -5.508 -10.039 -13.719 1 91.81 168 SER B N 1
ATOM 4079 C CA . SER B 1 168 ? -6.148 -11.352 -13.734 1 91.81 168 SER B CA 1
ATOM 4080 C C . SER B 1 168 ? -7.668 -11.227 -13.672 1 91.81 168 SER B C 1
ATOM 4082 O O . SER B 1 168 ? -8.383 -11.977 -14.344 1 91.81 168 SER B O 1
ATOM 4084 N N . ALA B 1 169 ? -8.125 -10.305 -12.875 1 84.94 169 ALA B N 1
ATOM 4085 C CA . ALA B 1 169 ? -9.562 -10.086 -12.758 1 84.94 169 ALA B CA 1
ATOM 4086 C C . ALA B 1 169 ? -10.141 -9.547 -14.062 1 84.94 169 ALA B C 1
ATOM 4088 O O . ALA B 1 169 ? -11.211 -9.984 -14.5 1 84.94 169 ALA B O 1
ATOM 4089 N N . TYR B 1 170 ? -9.422 -8.633 -14.672 1 84.19 170 TYR B N 1
ATOM 4090 C CA . TYR B 1 170 ? -9.875 -8.078 -15.945 1 84.19 170 TYR B CA 1
ATOM 4091 C C . TYR B 1 170 ? -9.914 -9.156 -17.016 1 84.19 170 TYR B C 1
ATOM 4093 O O . TYR B 1 170 ? -10.867 -9.227 -17.797 1 84.19 170 TYR B O 1
ATOM 4101 N N . ARG B 1 171 ? -8.867 -9.883 -17.078 1 91.31 171 ARG B N 1
ATOM 4102 C CA . ARG B 1 171 ? -8.789 -10.961 -18.062 1 91.31 171 ARG B CA 1
ATOM 4103 C C . ARG B 1 171 ? -9.906 -11.977 -17.844 1 91.31 171 ARG B C 1
ATOM 4105 O O . ARG B 1 171 ? -10.469 -12.492 -18.812 1 91.31 171 ARG B O 1
ATOM 4112 N N . THR B 1 172 ? -10.203 -12.25 -16.609 1 89.38 172 THR B N 1
ATOM 4113 C CA . THR B 1 172 ? -11.305 -13.141 -16.281 1 89.38 172 THR B CA 1
ATOM 4114 C C . THR B 1 172 ? -12.625 -12.602 -16.828 1 89.38 172 THR B C 1
ATOM 4116 O O . THR B 1 172 ? -13.414 -13.352 -17.391 1 89.38 172 THR B O 1
ATOM 4119 N N . CYS B 1 173 ? -12.82 -11.336 -16.703 1 83.12 173 CYS B N 1
ATOM 4120 C CA . CYS B 1 173 ? -14.031 -10.695 -17.203 1 83.12 173 CYS B CA 1
ATOM 4121 C C . CYS B 1 173 ? -14.117 -10.812 -18.719 1 83.12 173 CYS B C 1
ATOM 4123 O O . CYS B 1 173 ? -15.188 -11.086 -19.266 1 83.12 173 CYS B O 1
ATOM 4125 N N . GLU B 1 174 ? -13.023 -10.578 -19.344 1 86.69 174 GLU B N 1
ATOM 4126 C CA . GLU B 1 174 ? -12.992 -10.664 -20.812 1 86.69 174 GLU B CA 1
ATOM 4127 C C . GLU B 1 174 ? -13.32 -12.078 -21.281 1 86.69 174 GLU B C 1
ATOM 4129 O O . GLU B 1 174 ? -14.094 -12.258 -22.219 1 86.69 174 GLU B O 1
ATOM 4134 N N . LEU B 1 175 ? -12.711 -13.031 -20.656 1 91.62 175 LEU B N 1
ATOM 4135 C CA . LEU B 1 175 ? -12.945 -14.43 -21.016 1 91.62 175 LEU B CA 1
ATOM 4136 C C . LEU B 1 175 ? -14.398 -14.82 -20.797 1 91.62 175 LEU B C 1
ATOM 4138 O O . LEU B 1 175 ? -14.969 -15.586 -21.578 1 91.62 175 LEU B O 1
ATOM 4142 N N . ALA B 1 176 ? -14.984 -14.297 -19.75 1 87.75 176 ALA B N 1
ATOM 4143 C CA . ALA B 1 176 ? -16.359 -14.625 -19.391 1 87.75 176 ALA B CA 1
ATOM 4144 C C . ALA B 1 176 ? -17.344 -14.102 -20.438 1 87.75 176 ALA B C 1
ATOM 4146 O O . ALA B 1 176 ? -18.422 -14.672 -20.625 1 87.75 176 ALA B O 1
ATOM 4147 N N . LYS B 1 177 ? -16.984 -13.07 -21.125 1 85.81 177 LYS B N 1
ATOM 4148 C CA . LYS B 1 177 ? -17.828 -12.531 -22.188 1 85.81 177 LYS B CA 1
ATOM 4149 C C . LYS B 1 177 ? -17.922 -13.492 -23.359 1 85.81 177 LYS B C 1
ATOM 4151 O O . LYS B 1 177 ? -18.953 -13.57 -24.031 1 85.81 177 LYS B O 1
ATOM 4156 N N . THR B 1 178 ? -16.875 -14.188 -23.609 1 90.06 178 THR B N 1
ATOM 4157 C CA . THR B 1 178 ? -16.797 -15.102 -24.75 1 90.06 178 THR B CA 1
ATOM 4158 C C . THR B 1 178 ? -17.266 -16.5 -24.344 1 90.06 178 THR B C 1
ATOM 4160 O O . THR B 1 178 ? -17.953 -17.172 -25.109 1 90.06 178 THR B O 1
ATOM 4163 N N . TRP B 1 179 ? -16.797 -16.938 -23.219 1 91.56 179 TRP B N 1
ATOM 4164 C CA . TRP B 1 179 ? -17.078 -18.297 -22.75 1 91.56 179 TRP B CA 1
ATOM 4165 C C . TRP B 1 179 ? -17.984 -18.281 -21.531 1 91.56 179 TRP B C 1
ATOM 4167 O O . TRP B 1 179 ? -17.531 -18.156 -20.406 1 91.56 179 TRP B O 1
ATOM 4177 N N . ASP B 1 180 ? -19.219 -18.5 -21.828 1 84.62 180 ASP B N 1
ATOM 4178 C CA . ASP B 1 180 ? -20.219 -18.484 -20.766 1 84.62 180 ASP B CA 1
ATOM 4179 C C . ASP B 1 180 ? -20.406 -19.859 -20.156 1 84.62 180 ASP B C 1
ATOM 4181 O O . ASP B 1 180 ? -20.047 -20.875 -20.766 1 84.62 180 ASP B O 1
ATOM 4185 N N . ASN B 1 181 ? -20.75 -19.969 -18.891 1 85.31 181 ASN B N 1
ATOM 4186 C CA . ASN B 1 181 ? -21.219 -21.172 -18.203 1 85.31 181 ASN B CA 1
ATOM 4187 C C . ASN B 1 181 ? -20.062 -22.141 -17.906 1 85.31 181 ASN B C 1
ATOM 4189 O O . ASN B 1 181 ? -20.25 -23.359 -17.922 1 85.31 181 ASN B O 1
ATOM 4193 N N . ILE B 1 182 ? -18.875 -21.562 -17.875 1 89.38 182 ILE B N 1
ATOM 4194 C CA . ILE B 1 182 ? -17.781 -22.469 -17.516 1 89.38 182 ILE B CA 1
ATOM 4195 C C . ILE B 1 182 ? -17.172 -22.016 -16.188 1 89.38 182 ILE B C 1
ATOM 4197 O O . ILE B 1 182 ? -16.078 -22.469 -15.812 1 89.38 182 ILE B O 1
ATOM 4201 N N . GLY B 1 183 ? -17.875 -21.125 -15.57 1 87.56 183 GLY B N 1
ATOM 4202 C CA . GLY B 1 183 ? -17.516 -20.781 -14.203 1 87.56 183 GLY B CA 1
ATOM 4203 C C . GLY B 1 183 ? -16.672 -19.531 -14.102 1 87.56 183 GLY B C 1
ATOM 4204 O O . GLY B 1 183 ? -16.25 -19.141 -13.008 1 87.56 183 GLY B O 1
ATOM 4205 N N . LEU B 1 184 ? -16.344 -18.891 -15.227 1 87.75 184 LEU B N 1
ATOM 4206 C CA . LEU B 1 184 ? -15.562 -17.672 -15.219 1 87.75 184 LEU B CA 1
ATOM 4207 C C . LEU B 1 184 ? -16.312 -16.547 -14.516 1 87.75 184 LEU B C 1
ATOM 4209 O O . LEU B 1 184 ? -17.469 -16.25 -14.867 1 87.75 184 LEU B O 1
ATOM 4213 N N . GLY B 1 185 ? -15.727 -15.945 -13.469 1 79.25 185 GLY B N 1
ATOM 4214 C CA . GLY B 1 185 ? -16.344 -14.867 -12.711 1 79.25 185 GLY B CA 1
ATOM 4215 C C . GLY B 1 185 ? -17.203 -15.359 -11.57 1 79.25 185 GLY B C 1
ATOM 4216 O O . GLY B 1 185 ? -17.719 -14.562 -10.789 1 79.25 185 GLY B O 1
ATOM 4217 N N . ASP B 1 186 ? -17.266 -16.688 -11.391 1 80.94 186 ASP B N 1
ATOM 4218 C CA . ASP B 1 186 ? -18.219 -17.234 -10.422 1 80.94 186 ASP B CA 1
ATOM 4219 C C . ASP B 1 186 ? -17.547 -18.281 -9.523 1 80.94 186 ASP B C 1
ATOM 4221 O O . ASP B 1 186 ? -17.75 -18.266 -8.305 1 80.94 186 ASP B O 1
ATOM 4225 N N . LYS B 1 187 ? -16.75 -19.109 -10.07 1 88 187 LYS B N 1
ATOM 4226 C CA . LYS B 1 187 ? -16.297 -20.297 -9.359 1 88 187 LYS B CA 1
ATOM 4227 C C . LYS B 1 187 ? -14.867 -20.141 -8.859 1 88 187 LYS B C 1
ATOM 4229 O O . LYS B 1 187 ? -14.281 -21.062 -8.305 1 88 187 LYS B O 1
ATOM 4234 N N . GLU B 1 188 ? -14.258 -18.984 -9.039 1 89.06 188 GLU B N 1
ATOM 4235 C CA . GLU B 1 188 ? -12.852 -18.781 -8.695 1 89.06 188 GLU B CA 1
ATOM 4236 C C . GLU B 1 188 ? -12.594 -19.125 -7.227 1 89.06 188 GLU B C 1
ATOM 4238 O O . GLU B 1 188 ? -11.578 -19.734 -6.898 1 89.06 188 GLU B O 1
ATOM 4243 N N . ARG B 1 189 ? -13.508 -18.734 -6.402 1 85.69 189 ARG B N 1
ATOM 4244 C CA . ARG B 1 189 ? -13.328 -18.984 -4.977 1 85.69 189 ARG B CA 1
ATOM 4245 C C . ARG B 1 189 ? -13.391 -20.469 -4.656 1 85.69 189 ARG B C 1
ATOM 4247 O O . ARG B 1 189 ? -12.609 -20.969 -3.84 1 85.69 189 ARG B O 1
ATOM 4254 N N . GLU B 1 190 ? -14.336 -21.109 -5.246 1 90.19 190 GLU B N 1
ATOM 4255 C CA . GLU B 1 190 ? -14.461 -22.547 -5.051 1 90.19 190 GLU B CA 1
ATOM 4256 C C . GLU B 1 190 ? -13.188 -23.266 -5.477 1 90.19 190 GLU B C 1
ATOM 4258 O O . GLU B 1 190 ? -12.695 -24.156 -4.77 1 90.19 190 GLU B O 1
ATOM 4263 N N . TYR B 1 191 ? -12.641 -22.891 -6.625 1 93.94 191 TYR B N 1
ATOM 4264 C CA . TYR B 1 191 ? -11.398 -23.5 -7.102 1 93.94 191 TYR B CA 1
ATOM 4265 C C . TYR B 1 191 ? -10.25 -23.219 -6.141 1 93.94 191 TYR B C 1
ATOM 4267 O O . TYR B 1 191 ? -9.477 -24.109 -5.809 1 93.94 191 TYR B O 1
ATOM 4275 N N . TRP B 1 192 ? -10.172 -21.984 -5.676 1 92.31 192 TRP B N 1
ATOM 4276 C CA . TRP B 1 192 ? -9.117 -21.578 -4.75 1 92.31 192 TRP B CA 1
ATOM 4277 C C . TRP B 1 192 ? -9.18 -22.406 -3.467 1 92.31 192 TRP B C 1
ATOM 4279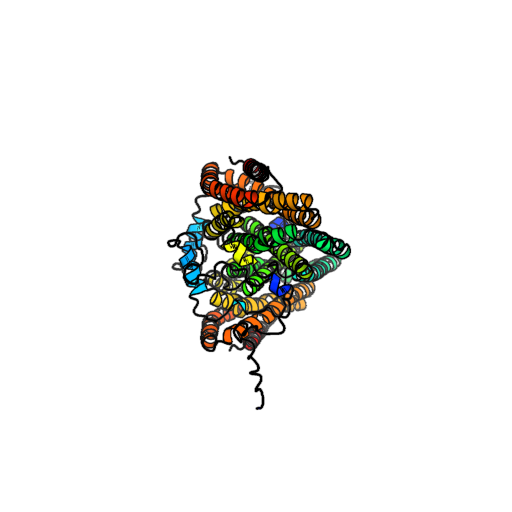 O O . TRP B 1 192 ? -8.148 -22.859 -2.965 1 92.31 192 TRP B O 1
ATOM 4289 N N . GLU B 1 193 ? -10.352 -22.688 -2.988 1 89.44 193 GLU B N 1
ATOM 4290 C CA . GLU B 1 193 ? -10.539 -23.297 -1.676 1 89.44 193 GLU B CA 1
ATOM 4291 C C . GLU B 1 193 ? -10.492 -24.812 -1.765 1 89.44 193 GLU B C 1
ATOM 4293 O O . GLU B 1 193 ? -10.102 -25.484 -0.81 1 89.44 193 GLU B O 1
ATOM 4298 N N . LYS B 1 194 ? -10.852 -25.375 -2.986 1 93.25 194 LYS B N 1
ATOM 4299 C CA . LYS B 1 194 ? -11.086 -26.812 -2.986 1 93.25 194 LYS B CA 1
ATOM 4300 C C . LYS B 1 194 ? -10.227 -27.516 -4.039 1 93.25 194 LYS B C 1
ATOM 4302 O O . LYS B 1 194 ? -9.953 -28.719 -3.939 1 93.25 194 LYS B O 1
ATOM 4307 N N . ASP B 1 195 ? -9.852 -26.828 -5.113 1 96.31 195 ASP B N 1
ATOM 4308 C CA . ASP B 1 195 ? -9.109 -27.469 -6.199 1 96.31 195 ASP B CA 1
ATOM 4309 C C . ASP B 1 195 ? -7.723 -27.906 -5.738 1 96.31 195 ASP B C 1
ATOM 4311 O O . ASP B 1 195 ? -6.98 -27.109 -5.156 1 96.31 195 ASP B O 1
ATOM 4315 N N . PRO B 1 196 ? -7.324 -29.109 -6.031 1 96.94 196 PRO B N 1
ATOM 4316 C CA . PRO B 1 196 ? -6.023 -29.625 -5.598 1 96.94 196 PRO B CA 1
ATOM 4317 C C . PRO B 1 196 ? -4.855 -28.797 -6.117 1 96.94 196 PRO B C 1
ATOM 4319 O O . PRO B 1 196 ? -3.822 -28.688 -5.449 1 96.94 196 PRO B O 1
ATOM 4322 N N . ALA B 1 197 ? -4.996 -28.188 -7.234 1 97.81 197 ALA B N 1
ATOM 4323 C CA . ALA B 1 197 ? -3.914 -27.406 -7.828 1 97.81 197 ALA B CA 1
ATOM 4324 C C . ALA B 1 197 ? -3.512 -26.25 -6.918 1 97.81 197 ALA B C 1
ATOM 4326 O O . ALA B 1 197 ? -2.34 -25.875 -6.871 1 97.81 197 ALA B O 1
ATOM 4327 N N . TRP B 1 198 ? -4.492 -25.703 -6.191 1 97.62 198 TRP B N 1
ATOM 4328 C CA . TRP B 1 198 ? -4.258 -24.453 -5.492 1 97.62 198 TRP B CA 1
ATOM 4329 C C . TRP B 1 198 ? -4.004 -24.688 -4.008 1 97.62 198 TRP B C 1
ATOM 4331 O O . TRP B 1 198 ? -3.582 -23.781 -3.289 1 97.62 198 TRP B O 1
ATOM 4341 N N . GLN B 1 199 ? -4.148 -25.953 -3.51 1 96.69 199 GLN B N 1
ATOM 4342 C CA . GLN B 1 199 ? -4.121 -26.203 -2.072 1 96.69 199 GLN B CA 1
ATOM 4343 C C . GLN B 1 199 ? -2.725 -25.984 -1.501 1 96.69 199 GLN B C 1
ATOM 4345 O O . GLN B 1 199 ? -2.578 -25.531 -0.363 1 96.69 199 GLN B O 1
ATOM 4350 N N . GLY B 1 200 ? -1.715 -26.375 -2.277 1 97.5 200 GLY B N 1
ATOM 4351 C CA . GLY B 1 200 ? -0.362 -26.078 -1.834 1 97.5 200 GLY B CA 1
ATOM 4352 C C . GLY B 1 200 ? -0.105 -24.594 -1.668 1 97.5 200 GLY B C 1
ATOM 4353 O O . GLY B 1 200 ? 0.391 -24.156 -0.627 1 97.5 200 GLY B O 1
ATOM 4354 N N . PHE B 1 201 ? -0.468 -23.781 -2.668 1 97.81 201 PHE B N 1
ATOM 4355 C CA . PHE B 1 201 ? -0.282 -22.344 -2.611 1 97.81 201 PHE B CA 1
ATOM 4356 C C . PHE B 1 201 ? -1.187 -21.719 -1.552 1 97.81 201 PHE B C 1
ATOM 4358 O O . PHE B 1 201 ? -0.813 -20.734 -0.908 1 97.81 201 PHE B O 1
ATOM 4365 N N . ARG B 1 202 ? -2.379 -22.25 -1.388 1 94.19 202 ARG B N 1
ATOM 4366 C CA . ARG B 1 202 ? -3.277 -21.75 -0.355 1 94.19 202 ARG B CA 1
ATOM 4367 C C . ARG B 1 202 ? -2.67 -21.922 1.032 1 94.19 202 ARG B C 1
ATOM 4369 O O . ARG B 1 202 ? -2.643 -20.969 1.823 1 94.19 202 ARG B O 1
ATOM 4376 N N . GLU B 1 203 ? -2.139 -23.094 1.338 1 94.06 203 GLU B N 1
ATOM 4377 C CA . GLU B 1 203 ? -1.498 -23.344 2.625 1 94.06 203 GLU B CA 1
ATOM 4378 C C . GLU B 1 203 ? -0.295 -22.438 2.834 1 94.06 203 GLU B C 1
ATOM 4380 O O . GLU B 1 203 ? -0.141 -21.828 3.902 1 94.06 203 GLU B O 1
ATOM 4385 N N . LEU B 1 204 ? 0.519 -22.359 1.811 1 96.5 204 LEU B N 1
ATOM 4386 C CA . LEU B 1 204 ? 1.715 -21.516 1.886 1 96.5 204 LEU B CA 1
ATOM 4387 C C . LEU B 1 204 ? 1.348 -20.062 2.143 1 96.5 204 LEU B C 1
ATOM 4389 O O . LEU B 1 204 ? 1.947 -19.406 2.998 1 96.5 204 LEU B O 1
ATOM 4393 N N . ALA B 1 205 ? 0.36 -19.547 1.396 1 93.56 205 ALA B N 1
ATOM 4394 C CA . ALA B 1 205 ? -0.056 -18.141 1.511 1 93.56 205 ALA B CA 1
ATOM 4395 C C . ALA B 1 205 ? -0.669 -17.875 2.879 1 93.56 205 ALA B C 1
ATOM 4397 O O . ALA B 1 205 ? -0.373 -16.844 3.504 1 93.56 2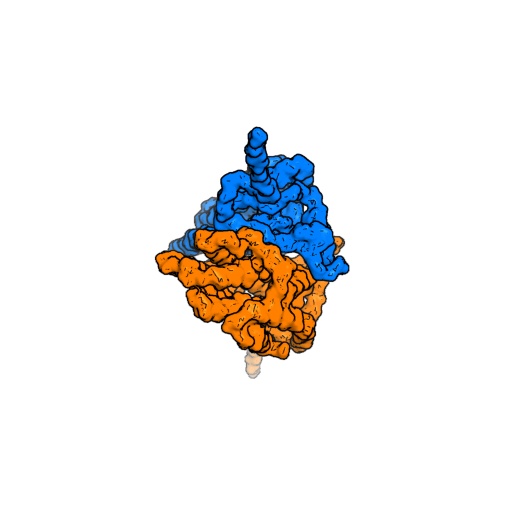05 ALA B O 1
ATOM 4398 N N . GLU B 1 206 ? -1.48 -18.75 3.369 1 87.31 206 GLU B N 1
ATOM 4399 C CA . GLU B 1 206 ? -2.137 -18.562 4.66 1 87.31 206 GLU B CA 1
ATOM 4400 C C . GLU B 1 206 ? -1.123 -18.562 5.801 1 87.31 206 GLU B C 1
ATOM 4402 O O . GLU B 1 206 ? -1.21 -17.734 6.711 1 87.31 206 GLU B O 1
ATOM 4407 N N . LYS B 1 207 ? -0.208 -19.438 5.742 1 90.75 207 LYS B N 1
ATOM 4408 C CA . LYS B 1 207 ? 0.837 -19.469 6.758 1 90.75 207 LYS B CA 1
ATOM 4409 C C . LYS B 1 207 ? 1.725 -18.234 6.676 1 90.75 207 LYS B C 1
ATOM 4411 O O . LYS B 1 207 ? 2.15 -17.703 7.703 1 90.75 207 LYS B O 1
ATOM 4416 N N . ALA B 1 208 ? 1.995 -17.828 5.445 1 93 208 ALA B N 1
ATOM 4417 C CA . ALA B 1 208 ? 2.811 -16.625 5.254 1 93 208 ALA B CA 1
ATOM 4418 C C . ALA B 1 208 ? 2.135 -15.398 5.859 1 93 208 ALA B C 1
ATOM 4420 O O . ALA B 1 208 ? 2.801 -14.547 6.441 1 93 208 ALA B O 1
ATOM 4421 N N . LEU B 1 209 ? 0.829 -15.32 5.762 1 86.19 209 LEU B N 1
ATOM 4422 C CA . LEU B 1 209 ? 0.07 -14.148 6.184 1 86.19 209 LEU B CA 1
ATOM 4423 C C . LEU B 1 209 ? 0.055 -14.023 7.703 1 86.19 209 LEU B C 1
ATOM 4425 O O . LEU B 1 209 ? -0.279 -12.969 8.242 1 86.19 209 LEU B O 1
ATOM 4429 N N . VAL B 1 210 ? 0.539 -15.148 8.406 1 82.69 210 VAL B N 1
ATOM 4430 C CA . VAL B 1 210 ? 0.545 -15.078 9.867 1 82.69 210 VAL B CA 1
ATOM 4431 C C . VAL B 1 210 ? 1.982 -15.117 10.375 1 82.69 210 VAL B C 1
ATOM 4433 O O . VAL B 1 210 ? 2.23 -15.516 11.523 1 82.69 210 VAL B O 1
ATOM 4436 N N . THR B 1 211 ? 2.855 -14.883 9.523 1 89.5 211 THR B N 1
ATOM 4437 C CA . THR B 1 211 ? 4.242 -14.688 9.93 1 89.5 211 THR B CA 1
ATOM 4438 C C . THR B 1 211 ? 4.48 -13.242 10.367 1 89.5 211 THR B C 1
ATOM 4440 O O . THR B 1 211 ? 4.461 -12.328 9.539 1 89.5 211 THR B O 1
ATOM 4443 N N . TRP B 1 212 ? 4.891 -13.031 11.664 1 86.19 212 TRP B N 1
ATOM 4444 C CA . TRP B 1 212 ? 4.805 -11.68 12.211 1 86.19 212 TRP B CA 1
ATOM 4445 C C . TRP B 1 212 ? 6.184 -11.031 12.258 1 86.19 212 TRP B C 1
ATOM 4447 O O . TRP B 1 212 ? 6.297 -9.805 12.195 1 86.19 212 TRP B O 1
ATOM 4457 N N . ASP B 1 213 ? 7.152 -11.898 12.492 1 92.81 213 ASP B N 1
ATOM 4458 C CA . ASP B 1 213 ? 8.484 -11.297 12.461 1 92.81 213 ASP B CA 1
ATOM 4459 C C . ASP B 1 213 ? 8.773 -10.688 11.086 1 92.81 213 ASP B C 1
ATOM 4461 O O . ASP B 1 213 ? 8.648 -11.367 10.062 1 92.81 213 ASP B O 1
ATOM 4465 N N . TRP B 1 214 ? 9.125 -9.438 11.07 1 93.75 214 TRP B N 1
ATOM 4466 C CA . TRP B 1 214 ? 9.25 -8.719 9.805 1 93.75 214 TRP B CA 1
ATOM 4467 C C . TRP B 1 214 ? 10.281 -9.391 8.898 1 93.75 214 TRP B C 1
ATOM 4469 O O . TRP B 1 214 ? 10.094 -9.469 7.68 1 93.75 214 TRP B O 1
ATOM 4479 N N . ALA B 1 215 ? 11.344 -9.859 9.484 1 96.62 215 ALA B N 1
ATOM 4480 C CA . ALA B 1 215 ? 12.43 -10.43 8.695 1 96.62 215 ALA B CA 1
ATOM 4481 C C . ALA B 1 215 ? 12.039 -11.797 8.141 1 96.62 215 ALA B C 1
ATOM 4483 O O . ALA B 1 215 ? 12.281 -12.086 6.965 1 96.62 215 ALA B O 1
ATOM 4484 N N . GLU B 1 216 ? 11.445 -12.609 8.977 1 97.31 216 GLU B N 1
ATOM 4485 C CA . GLU B 1 216 ? 10.961 -13.891 8.477 1 97.31 216 GLU B CA 1
ATOM 4486 C C . GLU B 1 216 ? 9.906 -13.688 7.387 1 97.31 216 GLU B C 1
ATOM 4488 O O . GLU B 1 216 ? 9.922 -14.383 6.367 1 97.31 216 GLU B O 1
ATOM 4493 N N . ALA B 1 217 ? 9.023 -12.734 7.641 1 96.19 217 ALA B N 1
ATOM 4494 C CA . ALA B 1 217 ? 7.98 -12.445 6.66 1 96.19 217 ALA B CA 1
ATOM 4495 C C . ALA B 1 217 ? 8.586 -12 5.332 1 96.19 217 ALA B C 1
ATOM 4497 O O . ALA B 1 217 ? 8.07 -12.336 4.266 1 96.19 217 ALA B O 1
ATOM 4498 N N . THR B 1 218 ? 9.648 -11.227 5.398 1 97.81 218 THR B N 1
ATOM 4499 C CA . THR B 1 218 ? 10.336 -10.781 4.191 1 97.81 218 THR B CA 1
ATOM 4500 C C . THR B 1 218 ? 10.922 -11.977 3.438 1 97.81 218 THR B C 1
ATOM 4502 O O . THR B 1 218 ? 10.789 -12.062 2.215 1 97.81 218 THR B O 1
ATOM 4505 N N . VAL B 1 219 ? 11.523 -12.859 4.164 1 98 219 VAL B N 1
ATOM 4506 C CA . VAL B 1 219 ? 12.102 -14.055 3.555 1 98 219 VAL B CA 1
ATOM 4507 C C . VAL B 1 219 ? 11 -14.906 2.945 1 98 219 VAL B C 1
ATOM 4509 O O . VAL B 1 219 ? 11.125 -15.391 1.816 1 98 219 VAL B O 1
ATOM 4512 N N . VAL B 1 220 ? 9.938 -15.062 3.633 1 98 220 VAL B N 1
ATOM 4513 C CA . VAL B 1 220 ? 8.828 -15.883 3.16 1 98 220 VAL B CA 1
ATOM 4514 C C . VAL B 1 220 ? 8.242 -15.281 1.887 1 98 220 VAL B C 1
ATOM 4516 O O . VAL B 1 220 ? 7.996 -15.992 0.909 1 98 220 VAL B O 1
ATOM 4519 N N . LEU B 1 221 ? 8.023 -13.961 1.867 1 98.06 221 LEU B N 1
ATOM 4520 C CA . LEU B 1 221 ? 7.406 -13.297 0.729 1 98.06 221 LEU B CA 1
ATOM 4521 C C . LEU B 1 221 ? 8.336 -13.297 -0.476 1 98.06 221 LEU B C 1
ATOM 4523 O O . LEU B 1 221 ? 7.969 -13.758 -1.555 1 98.06 221 LEU B O 1
ATOM 4527 N N . ASP B 1 222 ? 9.578 -12.883 -0.256 1 98.06 222 ASP B N 1
ATOM 4528 C CA . ASP B 1 222 ? 10.414 -12.477 -1.38 1 98.06 222 ASP B CA 1
ATOM 4529 C C . ASP B 1 222 ? 11.367 -13.594 -1.789 1 98.06 222 ASP B C 1
ATOM 4531 O O . ASP B 1 222 ? 11.852 -13.625 -2.922 1 98.06 222 ASP B O 1
ATOM 4535 N N . VAL B 1 223 ? 11.633 -14.539 -0.894 1 98 223 VAL B N 1
ATOM 4536 C CA . VAL B 1 223 ? 12.617 -15.578 -1.186 1 98 223 VAL B CA 1
ATOM 4537 C C . VAL B 1 223 ? 11.914 -16.891 -1.495 1 98 223 VAL B C 1
ATOM 4539 O O . VAL B 1 223 ? 12.414 -17.703 -2.271 1 98 223 VAL B O 1
ATOM 4542 N N . VAL B 1 224 ? 10.734 -17.094 -0.942 1 98.31 224 VAL B N 1
ATOM 4543 C CA . VAL B 1 224 ? 10.125 -18.422 -1.032 1 98.31 224 VAL B CA 1
ATOM 4544 C C . VAL B 1 224 ? 8.828 -18.344 -1.834 1 98.31 224 VAL B C 1
ATOM 4546 O O . VAL B 1 224 ? 8.742 -18.891 -2.936 1 98.31 224 VAL B O 1
ATOM 4549 N N . LEU B 1 225 ? 7.887 -17.594 -1.371 1 98.44 225 LEU B N 1
ATOM 4550 C CA . LEU B 1 225 ? 6.531 -17.594 -1.906 1 98.44 225 LEU B CA 1
ATOM 4551 C C . LEU B 1 225 ? 6.492 -16.969 -3.299 1 98.44 225 LEU B C 1
ATOM 4553 O O . LEU B 1 225 ? 6.004 -17.594 -4.246 1 98.44 225 LEU B O 1
ATOM 4557 N N . LYS B 1 226 ? 7.008 -15.766 -3.426 1 98.19 226 LYS B N 1
ATOM 4558 C CA . LYS B 1 226 ? 6.906 -15.062 -4.699 1 98.19 226 LYS B CA 1
ATOM 4559 C C . LYS B 1 226 ? 7.676 -15.789 -5.797 1 98.19 226 LYS B C 1
ATOM 4561 O O . LYS B 1 226 ? 7.176 -15.953 -6.91 1 98.19 226 LYS B O 1
ATOM 4566 N N . PRO B 1 227 ? 8.891 -16.281 -5.566 1 98.19 227 PRO B N 1
ATOM 4567 C CA . PRO B 1 227 ? 9.562 -17.062 -6.605 1 98.19 227 PRO B CA 1
ATOM 4568 C C . PRO B 1 227 ? 8.773 -18.312 -6.996 1 98.19 227 PRO B C 1
ATOM 4570 O O . PRO B 1 227 ? 8.75 -18.688 -8.172 1 98.19 227 PRO B O 1
ATOM 4573 N N . ALA B 1 228 ? 8.148 -18.953 -6.035 1 98.69 228 ALA B N 1
ATOM 4574 C CA . ALA B 1 228 ? 7.316 -20.125 -6.344 1 98.69 228 ALA B CA 1
ATOM 4575 C C . ALA B 1 228 ? 6.145 -19.734 -7.242 1 98.69 228 ALA B C 1
ATOM 4577 O O . ALA B 1 228 ? 5.832 -20.438 -8.203 1 98.69 228 ALA B O 1
ATOM 4578 N N . VAL B 1 229 ? 5.52 -18.609 -6.895 1 98.69 229 VAL B N 1
ATOM 4579 C CA . VAL B 1 229 ? 4.406 -18.094 -7.688 1 98.69 229 VAL B CA 1
ATOM 4580 C C . VAL B 1 229 ? 4.887 -17.766 -9.102 1 98.69 229 VAL B C 1
ATOM 4582 O O . VAL B 1 229 ? 4.242 -18.141 -10.086 1 98.69 229 VAL B O 1
ATOM 4585 N N . SER B 1 230 ? 6.02 -17.094 -9.211 1 98.25 230 SER B N 1
ATOM 4586 C CA . SER B 1 230 ? 6.57 -16.719 -10.508 1 98.25 230 SER B CA 1
ATOM 4587 C C . SER B 1 230 ? 6.91 -17.953 -11.336 1 98.25 230 SER B C 1
ATOM 4589 O O . SER B 1 230 ? 6.648 -18 -12.539 1 98.25 230 SER B O 1
ATOM 4591 N N . ALA B 1 231 ? 7.422 -18.938 -10.688 1 98.5 231 ALA B N 1
ATOM 4592 C CA . ALA B 1 231 ? 7.863 -20.156 -11.375 1 98.5 231 ALA B CA 1
ATOM 4593 C C . ALA B 1 231 ? 6.672 -20.953 -11.906 1 98.5 231 ALA B C 1
ATOM 4595 O O . ALA B 1 231 ? 6.676 -2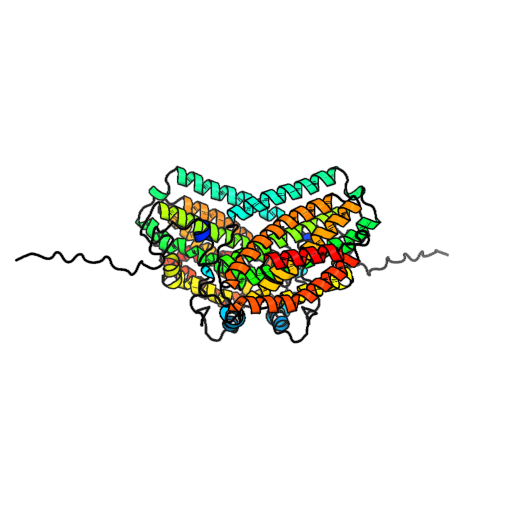1.406 -13.055 1 98.5 231 ALA B O 1
ATOM 4596 N N . ALA B 1 232 ? 5.672 -21.047 -11.102 1 98.62 232 ALA B N 1
ATOM 4597 C CA . ALA B 1 232 ? 4.566 -21.953 -11.438 1 98.62 232 ALA B CA 1
ATOM 4598 C C . ALA B 1 232 ? 3.432 -21.188 -12.117 1 98.62 232 ALA B C 1
ATOM 4600 O O . ALA B 1 232 ? 3.164 -21.391 -13.305 1 98.62 232 ALA B O 1
ATOM 4601 N N . VAL B 1 233 ? 2.881 -20.188 -11.469 1 98.31 233 VAL B N 1
ATOM 4602 C CA . VAL B 1 233 ? 1.637 -19.531 -11.867 1 98.31 233 VAL B CA 1
ATOM 4603 C C . VAL B 1 233 ? 1.906 -18.562 -13.016 1 98.31 233 VAL B C 1
ATOM 4605 O O . VAL B 1 233 ? 1.055 -18.375 -13.891 1 98.31 233 VAL B O 1
ATOM 4608 N N . GLN B 1 234 ? 3.082 -18 -13.031 1 98.25 234 GLN B N 1
ATOM 4609 C CA . GLN B 1 234 ? 3.367 -17.031 -14.094 1 98.25 234 GLN B CA 1
ATOM 4610 C C . GLN B 1 234 ? 4.133 -17.688 -15.234 1 98.25 234 GLN B C 1
ATOM 4612 O O . GLN B 1 234 ? 3.633 -17.766 -16.359 1 98.25 234 GLN B O 1
ATOM 4617 N N . LYS B 1 235 ? 5.211 -18.328 -14.961 1 98 235 LYS B N 1
ATOM 4618 C CA . LYS B 1 235 ? 6.066 -18.844 -16.031 1 98 235 LYS B CA 1
ATOM 4619 C C . LYS B 1 235 ? 5.48 -20.109 -16.641 1 98 235 LYS B C 1
ATOM 4621 O O . LYS B 1 235 ? 5.223 -20.156 -17.844 1 98 235 LYS B O 1
ATOM 4626 N N . GLN B 1 236 ? 5.281 -21.141 -15.836 1 98.44 236 GLN B N 1
ATOM 4627 C CA . GLN B 1 236 ? 4.832 -22.422 -16.391 1 98.44 236 GLN B CA 1
ATOM 4628 C C . GLN B 1 236 ? 3.434 -22.297 -16.984 1 98.44 236 GLN B C 1
ATOM 4630 O O . GLN B 1 236 ? 3.154 -22.859 -18.047 1 98.44 236 GLN B O 1
ATOM 4635 N N . LEU B 1 237 ? 2.533 -21.562 -16.328 1 98.19 237 LEU B N 1
ATOM 4636 C CA . LEU B 1 237 ? 1.21 -21.359 -16.906 1 98.19 237 LEU B CA 1
ATOM 4637 C C . LEU B 1 237 ? 1.305 -20.578 -18.203 1 98.19 237 LEU B C 1
ATOM 4639 O O . LEU B 1 237 ? 0.554 -20.828 -19.141 1 98.19 237 LEU B O 1
ATOM 4643 N N . GLY B 1 238 ? 2.164 -19.562 -18.234 1 96.81 238 GLY B N 1
ATOM 4644 C CA . GLY B 1 238 ? 2.383 -18.828 -19.484 1 96.81 238 GLY B CA 1
ATOM 4645 C C . GLY B 1 238 ? 2.828 -19.719 -20.625 1 96.81 238 GLY B C 1
ATOM 4646 O O . GLY B 1 238 ? 2.352 -19.578 -21.75 1 96.81 238 GLY B O 1
ATOM 4647 N N . LEU B 1 239 ? 3.727 -20.641 -20.344 1 97.06 239 LEU B N 1
ATOM 4648 C CA . LEU B 1 239 ? 4.199 -21.594 -21.344 1 97.06 239 LEU B CA 1
ATOM 4649 C C . LEU B 1 239 ? 3.072 -22.531 -21.781 1 97.06 239 LEU B C 1
ATOM 4651 O O . LEU B 1 239 ? 2.947 -22.828 -22.969 1 97.06 239 LEU B O 1
ATOM 4655 N N . ALA B 1 240 ? 2.258 -22.969 -20.828 1 97.06 240 ALA B N 1
ATOM 4656 C CA . ALA B 1 240 ? 1.095 -23.781 -21.172 1 97.06 240 ALA B CA 1
ATOM 4657 C C . ALA B 1 240 ? 0.138 -23.016 -22.078 1 97.06 240 ALA B C 1
ATOM 4659 O O . ALA B 1 240 ? -0.471 -23.609 -22.984 1 97.06 240 ALA B O 1
ATOM 4660 N N . GLY B 1 241 ? -0.047 -21.703 -21.781 1 96 241 GLY B N 1
ATOM 4661 C CA . GLY B 1 241 ? -0.86 -20.859 -22.656 1 96 241 GLY B CA 1
ATOM 4662 C C . GLY B 1 241 ? -0.358 -20.828 -24.094 1 96 241 GLY B C 1
ATOM 4663 O O . GLY B 1 241 ? -1.143 -20.969 -25.031 1 96 241 GLY B O 1
ATOM 4664 N N . ALA B 1 242 ? 0.917 -20.719 -24.25 1 93.81 242 ALA B N 1
ATOM 4665 C CA . ALA B 1 242 ? 1.516 -20.703 -25.578 1 93.81 242 ALA B CA 1
ATOM 4666 C C . ALA B 1 242 ? 1.282 -22.016 -26.297 1 93.81 242 ALA B C 1
ATOM 4668 O O . ALA B 1 242 ? 0.992 -22.047 -27.5 1 93.81 242 ALA B O 1
ATOM 4669 N N . GLU B 1 243 ? 1.398 -23.156 -25.609 1 94.75 243 GLU B N 1
ATOM 4670 C CA . GLU B 1 243 ? 1.182 -24.484 -26.172 1 94.75 243 GLU B CA 1
ATOM 4671 C C . GLU B 1 243 ? -0.266 -24.656 -26.625 1 94.75 243 GLU B C 1
ATOM 4673 O O . GLU B 1 243 ? -0.546 -25.438 -27.531 1 94.75 243 GLU B O 1
ATOM 4678 N N . ASN B 1 244 ? -1.152 -23.922 -26.031 1 95.19 244 ASN B N 1
ATOM 4679 C CA . ASN B 1 244 ? -2.574 -24.031 -26.344 1 95.19 244 ASN B CA 1
ATOM 4680 C C . ASN B 1 244 ? -3.053 -22.891 -27.234 1 95.19 244 ASN B C 1
ATOM 4682 O O . ASN B 1 244 ? -4.254 -22.625 -27.312 1 95.19 244 ASN B O 1
ATOM 4686 N N . GLY B 1 245 ? -2.092 -22.141 -27.812 1 93.06 245 GLY B N 1
ATOM 4687 C CA . GLY B 1 245 ? -2.428 -21.078 -28.734 1 93.06 245 GLY B CA 1
ATOM 4688 C C . GLY B 1 245 ? -2.859 -19.797 -28.047 1 93.06 245 GLY B C 1
ATOM 4689 O O . GLY B 1 245 ? -3.375 -18.875 -28.688 1 93.06 245 GLY B O 1
ATOM 4690 N N . ASP B 1 246 ? -2.783 -19.719 -26.75 1 95.44 246 ASP B N 1
ATOM 4691 C CA . ASP B 1 246 ? -3.117 -18.531 -25.984 1 95.44 246 ASP B CA 1
ATOM 4692 C C . ASP B 1 246 ? -1.887 -17.656 -25.766 1 95.44 246 ASP B C 1
ATOM 4694 O O . ASP B 1 246 ? -1.43 -17.484 -24.625 1 95.44 246 ASP B O 1
ATOM 4698 N N . THR B 1 247 ? -1.483 -16.984 -26.797 1 94.25 247 THR B N 1
ATOM 4699 C CA . THR B 1 247 ? -0.301 -16.141 -26.781 1 94.25 247 THR B CA 1
ATOM 4700 C C . THR B 1 247 ? -0.515 -14.945 -25.844 1 94.25 247 THR B C 1
ATOM 4702 O O . THR B 1 247 ? 0.423 -14.484 -25.188 1 94.25 247 THR B O 1
ATOM 4705 N N . LEU B 1 248 ? -1.744 -14.484 -25.734 1 96 248 LEU B N 1
ATOM 4706 C CA . LEU B 1 248 ? -2.059 -13.344 -24.875 1 96 248 LEU B CA 1
ATOM 4707 C C . LEU B 1 248 ? -1.678 -13.617 -23.422 1 96 248 LEU B C 1
ATOM 4709 O O . LEU B 1 248 ? -1.026 -12.797 -22.781 1 96 248 LEU B O 1
ATOM 4713 N N . LEU B 1 249 ? -2.059 -14.773 -22.906 1 96.31 249 LEU B N 1
ATOM 4714 C CA . LEU B 1 249 ? -1.731 -15.117 -21.531 1 96.31 249 LEU B CA 1
ATOM 4715 C C . LEU B 1 249 ? -0.221 -15.156 -21.312 1 96.31 249 LEU B C 1
ATOM 4717 O O . LEU B 1 249 ? 0.28 -14.68 -20.297 1 96.31 249 LEU B O 1
ATOM 4721 N N . SER B 1 250 ? 0.46 -15.734 -22.266 1 95.81 250 SER B N 1
ATOM 4722 C CA . SER B 1 250 ? 1.915 -15.812 -22.172 1 95.81 250 SER B CA 1
ATOM 4723 C C . SER B 1 250 ? 2.539 -14.43 -22.062 1 95.81 250 SER B C 1
ATOM 4725 O O . SER B 1 250 ? 3.418 -14.203 -21.234 1 95.81 250 SER B O 1
ATOM 4727 N N . LEU B 1 251 ? 2.061 -13.523 -22.891 1 95.56 251 LEU B N 1
ATOM 4728 C CA . LEU B 1 251 ? 2.607 -12.164 -22.922 1 95.56 251 LEU B CA 1
ATOM 4729 C C . LEU B 1 251 ? 2.234 -11.406 -21.641 1 95.56 251 LEU B C 1
ATOM 4731 O O . LEU B 1 251 ? 3.041 -10.641 -21.109 1 95.56 251 LEU B O 1
ATOM 4735 N N . LEU B 1 252 ? 1.023 -11.594 -21.125 1 95.94 252 LEU B N 1
ATOM 4736 C CA . LEU B 1 252 ? 0.596 -10.969 -19.875 1 95.94 252 LEU B CA 1
ATOM 4737 C C . LEU B 1 252 ? 1.443 -11.453 -18.703 1 95.94 252 LEU B C 1
ATOM 4739 O O . LEU B 1 252 ? 1.861 -10.656 -17.859 1 95.94 252 LEU B O 1
ATOM 4743 N N . ASN B 1 253 ? 1.689 -12.75 -18.641 1 97.31 253 ASN B N 1
ATOM 4744 C CA . ASN B 1 253 ? 2.502 -13.328 -17.562 1 97.31 253 ASN B CA 1
ATOM 4745 C C . ASN B 1 253 ? 3.949 -12.852 -17.656 1 97.31 253 ASN B C 1
ATOM 4747 O O . ASN B 1 253 ? 4.594 -12.633 -16.625 1 97.31 253 ASN B O 1
ATOM 4751 N N . ASP B 1 254 ? 4.418 -12.68 -18.891 1 95.12 254 ASP B N 1
ATOM 4752 C CA . ASP B 1 254 ? 5.766 -12.148 -19.062 1 95.12 254 ASP B CA 1
ATOM 4753 C C . ASP B 1 254 ? 5.867 -10.727 -18.5 1 95.12 254 ASP B C 1
ATOM 4755 O O . ASP B 1 254 ? 6.891 -10.352 -17.938 1 95.12 254 ASP B O 1
ATOM 4759 N N . ALA B 1 255 ? 4.844 -9.969 -18.766 1 94.5 255 ALA B N 1
ATOM 4760 C CA . ALA B 1 255 ? 4.809 -8.609 -18.234 1 94.5 255 ALA B CA 1
ATOM 4761 C C . ALA B 1 255 ? 4.859 -8.617 -16.703 1 94.5 255 ALA B C 1
ATOM 4763 O O . ALA B 1 255 ? 5.551 -7.793 -16.094 1 94.5 255 ALA B O 1
ATOM 4764 N N . GLN B 1 256 ? 4.125 -9.523 -16.062 1 96.25 256 GLN B N 1
ATOM 4765 C CA . GLN B 1 256 ? 4.145 -9.656 -14.602 1 96.25 256 GLN B CA 1
ATOM 4766 C C . GLN B 1 256 ? 5.516 -10.109 -14.109 1 96.25 256 GLN B C 1
ATOM 4768 O O . GLN B 1 256 ? 5.977 -9.672 -13.055 1 96.25 256 GLN B O 1
ATOM 4773 N N . MET B 1 257 ? 6.121 -10.945 -14.883 1 96.31 257 MET B N 1
ATOM 4774 C CA . MET B 1 257 ? 7.414 -11.492 -14.492 1 96.31 257 MET B CA 1
ATOM 4775 C C . MET B 1 257 ? 8.492 -10.414 -14.531 1 96.31 257 MET B C 1
ATOM 4777 O O . MET B 1 257 ? 9.508 -10.516 -13.836 1 96.31 257 MET B O 1
ATOM 4781 N N . ARG B 1 258 ? 8.289 -9.344 -15.297 1 95.38 258 ARG B N 1
ATOM 4782 C CA . ARG B 1 258 ? 9.219 -8.227 -15.273 1 95.38 258 ARG B CA 1
ATOM 4783 C C . ARG B 1 258 ? 9.25 -7.566 -13.898 1 95.38 258 ARG B C 1
ATOM 4785 O O . ARG B 1 258 ? 10.312 -7.18 -13.406 1 95.38 258 ARG B O 1
ATOM 4792 N N . ASP B 1 259 ? 8.055 -7.426 -13.289 1 96.62 259 ASP B N 1
ATOM 4793 C CA . ASP B 1 259 ? 7.992 -6.949 -11.914 1 96.62 259 ASP B CA 1
ATOM 4794 C C . ASP B 1 259 ? 8.734 -7.898 -10.969 1 96.62 259 ASP B C 1
ATOM 4796 O O . ASP B 1 259 ? 9.492 -7.457 -10.102 1 96.62 259 ASP B O 1
ATOM 4800 N N . ALA B 1 260 ? 8.477 -9.203 -11.164 1 96.69 260 ALA B N 1
ATOM 4801 C CA . ALA B 1 260 ? 9.07 -10.219 -10.305 1 96.69 260 ALA B CA 1
ATOM 4802 C C . ALA B 1 260 ? 10.594 -10.188 -10.391 1 96.69 260 ALA B C 1
ATOM 4804 O O . ALA B 1 260 ? 11.281 -10.383 -9.391 1 96.69 260 ALA B O 1
ATOM 4805 N N . GLU B 1 261 ? 11.094 -9.969 -11.57 1 96.38 261 GLU B N 1
ATOM 4806 C CA . GLU B 1 261 ? 12.539 -9.875 -11.766 1 96.38 261 GLU B CA 1
ATOM 4807 C C . GLU B 1 261 ? 13.117 -8.664 -11.031 1 96.38 261 GLU B C 1
ATOM 4809 O O . GLU B 1 261 ? 14.195 -8.75 -10.445 1 96.38 261 GLU B O 1
ATOM 4814 N N . ARG B 1 262 ? 12.391 -7.582 -11.117 1 96.62 262 ARG B N 1
ATOM 4815 C CA . ARG B 1 262 ? 12.812 -6.406 -10.367 1 96.62 262 ARG B CA 1
ATOM 4816 C C . ARG B 1 262 ? 12.812 -6.688 -8.867 1 96.62 262 ARG B C 1
ATOM 4818 O O . ARG B 1 262 ? 13.766 -6.336 -8.164 1 96.62 262 ARG B O 1
ATOM 4825 N N . HIS B 1 263 ? 11.734 -7.324 -8.375 1 97.44 263 HIS B N 1
ATOM 4826 C CA . HIS B 1 263 ? 11.664 -7.688 -6.965 1 97.44 263 HIS B CA 1
ATOM 4827 C C . HIS B 1 263 ? 12.836 -8.578 -6.566 1 97.44 263 HIS B C 1
ATOM 4829 O O . HIS B 1 263 ? 13.375 -8.445 -5.461 1 97.44 263 HIS B O 1
ATOM 4835 N N . GLN B 1 264 ? 13.211 -9.477 -7.48 1 96.75 264 GLN B N 1
ATOM 4836 C CA . GLN B 1 264 ? 14.312 -10.391 -7.195 1 96.75 264 GLN B CA 1
ATOM 4837 C C . GLN B 1 264 ? 15.625 -9.641 -7.043 1 96.75 264 GLN B C 1
ATOM 4839 O O . GLN B 1 264 ? 16.422 -9.945 -6.148 1 96.75 264 GLN B O 1
ATOM 4844 N N . ARG B 1 265 ? 15.891 -8.672 -7.918 1 96.88 265 ARG B N 1
ATOM 4845 C CA . ARG B 1 265 ? 17.109 -7.875 -7.809 1 96.88 265 ARG B CA 1
ATOM 4846 C C . ARG B 1 265 ? 17.125 -7.094 -6.5 1 96.88 265 ARG B C 1
ATOM 4848 O O . ARG B 1 265 ? 18.172 -7.004 -5.84 1 96.88 265 ARG B O 1
ATOM 4855 N N . GLN B 1 266 ? 16 -6.551 -6.109 1 97 266 GLN B N 1
ATOM 4856 C CA . GLN B 1 266 ? 15.891 -5.809 -4.859 1 97 266 GLN B CA 1
ATOM 4857 C C . GLN B 1 266 ? 16.094 -6.723 -3.654 1 97 266 GLN B C 1
ATOM 4859 O O . GLN B 1 266 ? 16.75 -6.348 -2.686 1 97 266 GLN B O 1
ATOM 4864 N N . THR B 1 267 ? 15.492 -7.895 -3.75 1 97.38 267 THR B N 1
ATOM 4865 C CA . THR B 1 267 ? 15.617 -8.875 -2.68 1 97.38 267 THR B CA 1
ATOM 4866 C C . THR B 1 267 ? 17.062 -9.352 -2.549 1 97.38 267 THR B C 1
ATOM 4868 O O . THR B 1 267 ? 17.562 -9.523 -1.437 1 97.38 267 THR B O 1
ATOM 4871 N N . GLN B 1 268 ? 17.719 -9.586 -3.682 1 97.31 268 GLN B N 1
ATOM 4872 C CA . GLN B 1 268 ? 19.125 -9.961 -3.668 1 97.31 268 GLN B CA 1
ATOM 4873 C C . GLN B 1 268 ? 19.953 -8.93 -2.92 1 97.31 268 GLN B C 1
ATOM 4875 O O . GLN B 1 268 ? 20.781 -9.289 -2.076 1 97.31 268 GLN B O 1
ATOM 4880 N N . SER B 1 269 ? 19.75 -7.695 -3.238 1 96.94 269 SER B N 1
ATOM 4881 C CA . SER B 1 269 ? 20.484 -6.617 -2.588 1 96.94 269 SER B CA 1
ATOM 4882 C C . SER B 1 269 ? 20.203 -6.582 -1.089 1 96.94 269 SER B C 1
ATOM 4884 O O . SER B 1 269 ? 21.109 -6.379 -0.288 1 96.94 269 SER B O 1
ATOM 4886 N N . LEU B 1 270 ? 18.938 -6.773 -0.659 1 96.81 270 LEU B N 1
ATOM 4887 C CA . LEU B 1 270 ? 18.562 -6.746 0.751 1 96.81 270 LEU B CA 1
ATOM 4888 C C . LEU B 1 270 ? 19.172 -7.926 1.499 1 96.81 270 LEU B C 1
ATOM 4890 O O . LEU B 1 270 ? 19.641 -7.773 2.631 1 96.81 270 LEU B O 1
ATOM 4894 N N . MET B 1 271 ? 19.141 -9.109 0.862 1 96.81 271 MET B N 1
ATOM 4895 C CA . MET B 1 271 ? 19.734 -10.297 1.476 1 96.81 271 MET B CA 1
ATOM 4896 C C . MET B 1 271 ? 21.234 -10.133 1.64 1 96.81 271 MET B C 1
ATOM 4898 O O . MET B 1 271 ? 21.797 -10.469 2.686 1 96.81 271 MET B O 1
ATOM 4902 N N . GLU B 1 272 ? 21.891 -9.586 0.602 1 96.25 272 GLU B N 1
ATOM 4903 C CA . GLU B 1 272 ? 23.312 -9.312 0.689 1 96.25 272 GLU B CA 1
ATOM 4904 C C . GLU B 1 272 ? 23.625 -8.336 1.815 1 96.25 272 GLU B C 1
ATOM 4906 O O . GLU B 1 272 ? 24.578 -8.531 2.572 1 96.25 272 GLU B O 1
ATOM 4911 N N . PHE B 1 273 ? 22.859 -7.305 1.937 1 96.25 273 PHE B N 1
ATOM 4912 C CA . PHE B 1 273 ? 23.016 -6.297 2.979 1 96.25 273 PHE B CA 1
ATOM 4913 C C . PHE B 1 273 ? 22.828 -6.914 4.359 1 96.25 273 PHE B C 1
ATOM 4915 O O . PHE B 1 273 ? 23.641 -6.695 5.258 1 96.25 273 PHE B O 1
ATOM 4922 N N . ALA B 1 274 ? 21.781 -7.73 4.535 1 96.31 274 ALA B N 1
ATOM 4923 C CA . ALA B 1 274 ? 21.484 -8.359 5.82 1 96.31 274 ALA B CA 1
ATOM 4924 C C . ALA B 1 274 ? 22.562 -9.359 6.211 1 96.31 274 ALA B C 1
ATOM 4926 O O . ALA B 1 274 ? 22.938 -9.453 7.387 1 96.31 274 ALA B O 1
ATOM 4927 N N . MET B 1 275 ? 23.094 -10.07 5.293 1 95.69 275 MET B N 1
ATOM 4928 C CA . MET B 1 275 ? 24.078 -11.117 5.559 1 95.69 275 MET B CA 1
ATOM 4929 C C . MET B 1 275 ? 25.469 -10.523 5.758 1 95.69 275 MET B C 1
ATOM 4931 O O . MET B 1 275 ? 26.422 -11.258 6.027 1 95.69 275 MET B O 1
ATOM 4935 N N . GLY B 1 276 ? 25.531 -9.203 5.559 1 93.62 276 GLY B N 1
ATOM 4936 C CA . GLY B 1 276 ? 26.75 -8.555 6.008 1 93.62 276 GLY B CA 1
ATOM 4937 C C . GLY B 1 276 ? 27.094 -8.859 7.453 1 93.62 276 GLY B C 1
ATOM 4938 O O . GLY B 1 276 ? 28.266 -8.867 7.828 1 93.62 276 GLY B O 1
ATOM 4939 N N . ASN B 1 277 ? 26.047 -8.977 8.25 1 92.94 277 ASN B N 1
ATOM 4940 C CA . ASN B 1 277 ? 26.203 -9.594 9.562 1 92.94 277 ASN B CA 1
ATOM 4941 C C . ASN B 1 277 ? 26.25 -11.117 9.469 1 92.94 277 ASN B C 1
ATOM 4943 O O . ASN B 1 277 ? 25.25 -11.75 9.125 1 92.94 277 ASN B O 1
ATOM 4947 N N . GLU B 1 278 ? 27.281 -11.68 9.844 1 92 278 GLU B N 1
ATOM 4948 C CA . GLU B 1 278 ? 27.547 -13.094 9.633 1 92 278 GLU B CA 1
ATOM 4949 C C . GLU B 1 278 ? 26.531 -13.961 10.375 1 92 278 GLU B C 1
ATOM 4951 O O . GLU B 1 278 ? 26.203 -15.062 9.922 1 92 278 GLU B O 1
ATOM 4956 N N . ASP B 1 279 ? 25.984 -13.484 11.43 1 93.56 279 ASP B N 1
ATOM 4957 C CA . ASP B 1 279 ? 25.031 -14.258 12.227 1 93.56 279 ASP B CA 1
ATOM 4958 C C . ASP B 1 279 ? 23.703 -14.414 11.484 1 93.56 279 ASP B C 1
ATOM 4960 O O . ASP B 1 279 ? 22.922 -15.312 11.797 1 93.56 279 ASP B O 1
ATOM 4964 N N . ASN B 1 280 ? 23.484 -13.555 10.539 1 96.69 280 ASN B N 1
ATOM 4965 C CA . ASN B 1 280 ? 22.188 -13.523 9.867 1 96.69 280 ASN B CA 1
ATOM 4966 C C . ASN B 1 280 ? 22.062 -14.633 8.836 1 96.69 280 ASN B C 1
ATOM 4968 O O . ASN B 1 280 ? 20.953 -15.102 8.547 1 96.69 280 ASN B O 1
ATOM 4972 N N . ALA B 1 281 ? 23.172 -15.07 8.234 1 95.75 281 ALA B N 1
ATOM 4973 C CA . ALA B 1 281 ? 23.125 -16.047 7.16 1 95.75 281 ALA B CA 1
ATOM 4974 C C . ALA B 1 281 ? 22.469 -17.344 7.625 1 95.75 281 ALA B C 1
ATOM 4976 O O . ALA B 1 281 ? 21.641 -17.922 6.922 1 95.75 281 ALA B O 1
ATOM 4977 N N . GLY B 1 282 ? 22.906 -17.797 8.766 1 96.19 282 GLY B N 1
ATOM 4978 C CA . GLY B 1 282 ? 22.328 -19.016 9.312 1 96.19 282 GLY B CA 1
ATOM 4979 C C . GLY B 1 282 ? 20.844 -18.891 9.633 1 96.19 282 GLY B C 1
ATOM 4980 O O . GLY B 1 282 ? 20.078 -19.828 9.422 1 96.19 282 GLY B O 1
ATOM 4981 N N . ILE B 1 283 ? 20.422 -17.734 10.148 1 97.38 283 ILE B N 1
ATOM 4982 C CA . ILE B 1 283 ? 19.047 -17.469 10.508 1 97.38 283 ILE B CA 1
ATOM 4983 C C . ILE B 1 283 ? 18.172 -17.484 9.258 1 97.38 283 ILE B C 1
ATOM 4985 O O . ILE B 1 283 ? 17.125 -18.141 9.219 1 97.38 283 ILE B O 1
ATOM 4989 N N . ILE B 1 284 ? 18.641 -16.828 8.234 1 97.75 284 ILE B N 1
ATOM 4990 C CA . ILE B 1 284 ? 17.906 -16.734 6.977 1 97.75 284 ILE B CA 1
ATOM 4991 C C . ILE B 1 284 ? 17.781 -18.125 6.34 1 97.75 284 ILE B C 1
ATOM 4993 O O . ILE B 1 284 ? 16.703 -18.516 5.898 1 97.75 284 ILE B O 1
ATOM 4997 N N . GLN B 1 285 ? 18.891 -18.844 6.328 1 97.25 285 GLN B N 1
ATOM 4998 C CA . GLN B 1 285 ? 18.875 -20.188 5.77 1 97.25 285 GLN B CA 1
ATOM 4999 C C . GLN B 1 285 ? 17.906 -21.094 6.543 1 97.25 285 GLN B C 1
ATOM 5001 O O . GLN B 1 285 ? 17.234 -21.938 5.953 1 97.25 285 GLN B O 1
ATOM 5006 N N . GLY B 1 286 ? 17.906 -20.922 7.824 1 97.69 286 GLY B N 1
ATOM 5007 C CA . GLY B 1 286 ? 16.969 -21.672 8.633 1 97.69 286 GLY B CA 1
ATOM 5008 C C . GLY B 1 286 ? 15.523 -21.422 8.242 1 97.69 286 GLY B C 1
ATOM 5009 O O . GLY B 1 286 ? 14.719 -22.359 8.18 1 97.69 286 GLY B O 1
ATOM 5010 N N . TRP B 1 287 ? 15.164 -20.125 8.031 1 97.75 287 TRP B N 1
ATOM 5011 C CA . TRP B 1 287 ? 13.812 -19.797 7.59 1 97.75 287 TRP B CA 1
ATOM 5012 C C . TRP B 1 287 ? 13.531 -20.391 6.215 1 97.75 287 TRP B C 1
ATOM 5014 O O . TRP B 1 287 ? 12.43 -20.906 5.965 1 97.75 287 TRP B O 1
ATOM 5024 N N . VAL B 1 288 ? 14.484 -20.344 5.316 1 97.88 288 VAL B N 1
ATOM 5025 C CA . VAL B 1 288 ? 14.312 -20.906 3.984 1 97.88 288 VAL B CA 1
ATOM 5026 C C . VAL B 1 288 ? 14.055 -22.422 4.094 1 97.88 288 VAL B C 1
ATOM 5028 O O . VAL B 1 288 ? 13.156 -22.953 3.436 1 97.88 288 VAL B O 1
ATOM 5031 N N . ASP B 1 289 ? 14.828 -23.109 4.902 1 97.69 289 ASP B N 1
ATOM 5032 C CA . ASP B 1 289 ? 14.68 -24.547 5.086 1 97.69 289 ASP B CA 1
ATOM 5033 C C . ASP B 1 289 ? 13.297 -24.891 5.637 1 97.69 289 ASP B C 1
ATOM 5035 O O . ASP B 1 289 ? 12.719 -25.922 5.281 1 97.69 289 ASP B O 1
ATOM 5039 N N . LYS B 1 290 ? 12.828 -24.047 6.457 1 97.44 290 LYS B N 1
ATOM 5040 C CA . LYS B 1 290 ? 11.516 -24.234 7.07 1 97.44 290 LYS B CA 1
ATOM 5041 C C . LYS B 1 290 ? 10.398 -24.078 6.043 1 97.44 290 LYS B C 1
ATOM 5043 O O . LYS B 1 290 ? 9.43 -24.828 6.047 1 97.44 290 LYS B O 1
ATOM 5048 N N . TRP B 1 291 ? 10.531 -23.141 5.117 1 97.69 291 TRP B N 1
ATOM 5049 C CA . TRP B 1 291 ? 9.414 -22.719 4.281 1 97.69 291 TRP B CA 1
ATOM 5050 C C . TRP B 1 291 ? 9.508 -23.344 2.895 1 97.69 291 TRP B C 1
ATOM 5052 O O . TRP B 1 291 ? 8.492 -23.531 2.221 1 97.69 291 TRP B O 1
ATOM 5062 N N . GLN B 1 292 ? 10.695 -23.734 2.426 1 97.44 292 GLN B N 1
ATOM 5063 C CA . GLN B 1 292 ? 10.898 -24.188 1.056 1 97.44 292 GLN B CA 1
ATOM 5064 C C . GLN B 1 292 ? 10.109 -25.469 0.773 1 97.44 292 GLN B C 1
ATOM 5066 O O . GLN B 1 292 ? 9.562 -25.625 -0.319 1 97.44 292 GLN B O 1
ATOM 5071 N N . PRO B 1 293 ? 10.039 -26.422 1.688 1 97.88 293 PRO B N 1
ATOM 5072 C CA . PRO B 1 293 ? 9.234 -27.609 1.418 1 97.88 293 PRO B CA 1
ATOM 5073 C C . PRO B 1 293 ? 7.777 -27.281 1.112 1 97.88 293 PRO B C 1
ATOM 5075 O O . PRO B 1 293 ? 7.148 -27.969 0.301 1 97.88 293 PRO B O 1
ATOM 5078 N N . LEU B 1 294 ? 7.23 -26.266 1.799 1 97.81 294 LEU B N 1
ATOM 5079 C CA . LEU B 1 294 ? 5.867 -25.844 1.512 1 97.81 294 LEU B CA 1
ATOM 5080 C C . LEU B 1 294 ? 5.75 -25.297 0.092 1 97.81 294 LEU B C 1
ATOM 5082 O O . LEU B 1 294 ? 4.773 -25.578 -0.606 1 97.81 294 LEU B O 1
ATOM 5086 N N . ALA B 1 295 ? 6.715 -24.547 -0.344 1 98.44 295 ALA B N 1
ATOM 5087 C CA . ALA B 1 295 ? 6.727 -24 -1.7 1 98.44 295 ALA B CA 1
ATOM 5088 C C . ALA B 1 295 ? 6.863 -25.109 -2.736 1 98.44 295 ALA B C 1
ATOM 5090 O O . ALA B 1 295 ? 6.227 -25.062 -3.791 1 98.44 295 ALA B O 1
ATOM 5091 N N . ASP B 1 296 ? 7.695 -26.094 -2.422 1 98.31 296 ASP B N 1
ATOM 5092 C CA . ASP B 1 296 ? 7.875 -27.234 -3.33 1 98.31 296 ASP B CA 1
ATOM 5093 C C . ASP B 1 296 ? 6.566 -28 -3.521 1 98.31 296 ASP B C 1
ATOM 5095 O O . ASP B 1 296 ? 6.211 -28.344 -4.645 1 98.31 296 ASP B O 1
ATOM 5099 N N . ARG B 1 297 ? 5.91 -28.203 -2.459 1 98.31 297 ARG B N 1
ATOM 5100 C CA . ARG B 1 297 ? 4.625 -28.891 -2.537 1 98.31 297 ARG B CA 1
ATOM 5101 C C . ARG B 1 297 ? 3.615 -28.078 -3.342 1 98.31 297 ARG B C 1
ATOM 5103 O O . ARG B 1 297 ? 2.812 -28.641 -4.09 1 98.31 297 ARG B O 1
ATOM 5110 N N . ALA B 1 298 ? 3.629 -26.766 -3.121 1 98.62 298 ALA B N 1
ATOM 5111 C CA . ALA B 1 298 ? 2.73 -25.891 -3.865 1 98.62 298 ALA B CA 1
ATOM 5112 C C . ALA B 1 298 ? 3.012 -25.953 -5.363 1 98.62 298 ALA B C 1
ATOM 5114 O O . ALA B 1 298 ? 2.086 -26.062 -6.172 1 98.62 298 ALA B O 1
ATOM 5115 N N . ILE B 1 299 ? 4.301 -25.953 -5.703 1 98.75 299 ILE B N 1
ATOM 5116 C CA . ILE B 1 299 ? 4.719 -26.031 -7.098 1 98.75 299 ILE B CA 1
ATOM 5117 C C . ILE B 1 299 ? 4.293 -27.359 -7.695 1 98.75 299 ILE B C 1
ATOM 5119 O O . ILE B 1 299 ? 3.736 -27.406 -8.797 1 98.75 299 ILE B O 1
ATOM 5123 N N . GLU B 1 300 ? 4.512 -28.406 -6.953 1 98.5 300 GLU B N 1
ATOM 5124 C CA . GLU B 1 300 ? 4.184 -29.75 -7.434 1 98.5 300 GLU B CA 1
ATOM 5125 C C . GLU B 1 300 ? 2.684 -29.906 -7.664 1 98.5 300 GLU B C 1
ATOM 5127 O O . GLU B 1 300 ? 2.256 -30.391 -8.711 1 98.5 300 GLU B O 1
ATOM 5132 N N . ALA B 1 301 ? 1.933 -29.484 -6.707 1 98.38 301 ALA B N 1
ATOM 5133 C CA . ALA B 1 301 ? 0.481 -29.609 -6.816 1 98.38 301 ALA B CA 1
ATOM 5134 C C . ALA B 1 301 ? -0.052 -28.812 -8 1 98.38 301 ALA B C 1
ATOM 5136 O O . ALA B 1 301 ? -0.898 -29.297 -8.758 1 98.38 301 ALA B O 1
ATOM 5137 N N . TYR B 1 302 ? 0.423 -27.578 -8.188 1 98.62 302 TYR B N 1
ATOM 5138 C CA . TYR B 1 302 ? -0.075 -26.703 -9.234 1 98.62 302 TYR B CA 1
ATOM 5139 C C . TYR B 1 302 ? 0.396 -27.172 -10.609 1 98.62 302 TYR B C 1
ATOM 5141 O O . TYR B 1 302 ? -0.408 -27.312 -11.531 1 98.62 302 TYR B O 1
ATOM 5149 N N . CYS B 1 303 ? 1.682 -27.469 -10.742 1 98.38 303 CYS B N 1
ATOM 5150 C CA . CYS B 1 303 ? 2.271 -27.797 -12.039 1 98.38 303 CYS B CA 1
ATOM 5151 C C . CYS B 1 303 ? 1.847 -29.188 -12.5 1 98.38 303 CYS B C 1
ATOM 5153 O O . CYS B 1 303 ? 1.88 -29.484 -13.695 1 98.38 303 CYS B O 1
ATOM 5155 N N . ALA B 1 304 ? 1.432 -30.047 -11.547 1 97.25 304 ALA B N 1
ATOM 5156 C CA . ALA B 1 304 ? 0.926 -31.375 -11.914 1 97.25 304 ALA B CA 1
ATOM 5157 C C . ALA B 1 304 ? -0.333 -31.266 -12.766 1 97.25 304 ALA B C 1
ATOM 5159 O O . ALA B 1 304 ? -0.629 -32.156 -13.57 1 97.25 304 ALA B O 1
ATOM 5160 N N . GLU B 1 305 ? -1.013 -30.141 -12.609 1 96.88 305 GLU B N 1
ATOM 5161 C CA . GLU B 1 305 ? -2.271 -29.953 -13.328 1 96.88 305 GLU B CA 1
ATOM 5162 C C . GLU B 1 305 ? -2.037 -29.344 -14.703 1 96.88 305 GLU B C 1
ATOM 5164 O O . GLU B 1 305 ? -2.961 -29.25 -15.516 1 96.88 305 GLU B O 1
ATOM 5169 N N . LEU B 1 306 ? -0.82 -28.859 -14.945 1 96.44 306 LEU B N 1
ATOM 5170 C CA . LEU B 1 306 ? -0.455 -28.391 -16.266 1 96.44 306 LEU B CA 1
ATOM 5171 C C . LEU B 1 306 ? -0.043 -29.547 -17.172 1 96.44 306 LEU B C 1
ATOM 5173 O O . LEU B 1 306 ? 1.116 -29.641 -17.578 1 96.44 306 LEU B O 1
ATOM 5177 N N . THR B 1 307 ? -0.979 -30.281 -17.625 1 89.19 307 THR B N 1
ATOM 5178 C CA . THR B 1 307 ? -0.763 -31.578 -18.25 1 89.19 307 THR B CA 1
ATOM 5179 C C . THR B 1 307 ? -0.099 -31.422 -19.625 1 89.19 307 THR B C 1
ATOM 5181 O O . THR B 1 307 ? 0.527 -32.344 -20.125 1 89.19 307 THR B O 1
ATOM 5184 N N . ASP B 1 308 ? -0.137 -30.297 -20.172 1 90.19 308 ASP B N 1
ATOM 5185 C CA . ASP B 1 308 ? 0.457 -30.062 -21.484 1 90.19 308 ASP B CA 1
ATOM 5186 C C . ASP B 1 308 ? 1.957 -29.797 -21.375 1 90.19 308 ASP B C 1
ATOM 5188 O O . ASP B 1 308 ? 2.66 -29.734 -22.391 1 90.19 308 ASP B O 1
ATOM 5192 N N . LEU B 1 309 ? 2.449 -29.656 -20.141 1 94.25 309 LEU B N 1
ATOM 5193 C CA . LEU B 1 309 ? 3.859 -29.375 -19.891 1 94.25 309 LEU B CA 1
ATOM 5194 C C . LEU B 1 309 ? 4.465 -30.453 -18.984 1 94.25 309 LEU B C 1
ATOM 5196 O O . LEU B 1 309 ? 4.578 -30.266 -17.781 1 94.25 309 LEU B O 1
ATOM 5200 N N . PRO B 1 310 ? 4.965 -31.516 -19.578 1 91.81 310 PRO B N 1
ATOM 5201 C CA . PRO B 1 310 ? 5.438 -32.656 -18.766 1 91.81 310 PRO B CA 1
ATOM 5202 C C . PRO B 1 310 ? 6.586 -32.25 -17.828 1 91.81 310 PRO B C 1
ATOM 5204 O O . PRO B 1 310 ? 6.746 -32.875 -16.766 1 91.81 310 PRO B O 1
ATOM 5207 N N . ASP B 1 311 ? 7.371 -31.266 -18.125 1 96.06 311 ASP B N 1
ATOM 5208 C CA . ASP B 1 311 ? 8.531 -30.922 -17.312 1 96.06 311 ASP B CA 1
ATOM 5209 C C . ASP B 1 311 ? 8.258 -29.672 -16.469 1 96.06 311 ASP B C 1
ATOM 5211 O O . ASP B 1 311 ? 9.188 -29.016 -16 1 96.06 311 ASP B O 1
ATOM 5215 N N . ALA B 1 312 ? 6.992 -29.344 -16.281 1 97.62 312 ALA B N 1
ATOM 5216 C CA . ALA B 1 312 ? 6.621 -28.109 -15.594 1 97.62 312 ALA B CA 1
ATOM 5217 C C . ALA B 1 312 ? 7.125 -28.109 -14.156 1 97.62 312 ALA B C 1
ATOM 5219 O O . ALA B 1 312 ? 7.633 -27.094 -13.672 1 97.62 312 ALA B O 1
ATOM 5220 N N . ILE B 1 313 ? 7.004 -29.234 -13.43 1 98.19 313 ILE B N 1
ATOM 5221 C CA . ILE B 1 313 ? 7.418 -29.328 -12.031 1 98.19 313 ILE B CA 1
ATOM 5222 C C . ILE B 1 313 ? 8.93 -29.141 -11.93 1 98.19 313 ILE B C 1
ATOM 5224 O O . ILE B 1 313 ? 9.398 -28.297 -11.148 1 98.19 313 ILE B O 1
ATOM 5228 N N . GLU B 1 314 ? 9.664 -29.859 -12.734 1 97.88 314 GLU B N 1
ATOM 5229 C CA . GLU B 1 314 ? 11.117 -29.781 -12.711 1 97.88 314 GLU B CA 1
ATOM 5230 C C . GLU B 1 314 ? 11.609 -28.391 -13.078 1 97.88 314 GLU B C 1
ATOM 5232 O O . GLU B 1 314 ? 12.508 -27.844 -12.43 1 97.88 314 GLU B O 1
ATOM 5237 N N . ASN B 1 315 ? 11.047 -27.828 -14.109 1 98 315 ASN B N 1
ATOM 5238 C CA . ASN B 1 315 ? 11.438 -26.484 -14.555 1 98 315 ASN B CA 1
ATOM 5239 C C . ASN B 1 315 ? 11.125 -25.438 -13.508 1 98 315 ASN B C 1
ATOM 5241 O O . ASN B 1 315 ? 11.922 -24.516 -13.289 1 98 315 ASN B O 1
ATOM 5245 N N . ALA B 1 316 ? 9.938 -25.516 -12.883 1 98.44 316 ALA B N 1
ATOM 5246 C CA . ALA B 1 316 ? 9.555 -24.562 -11.844 1 98.44 316 ALA B CA 1
ATOM 5247 C C . ALA B 1 316 ? 10.484 -24.656 -10.641 1 98.44 316 ALA B C 1
ATOM 5249 O O . ALA B 1 316 ? 10.914 -23.641 -10.102 1 98.44 316 ALA B O 1
ATOM 5250 N N . LYS B 1 317 ? 10.781 -25.891 -10.234 1 97.81 317 LYS B N 1
ATOM 5251 C CA . LYS B 1 317 ? 11.672 -26.078 -9.094 1 97.81 317 LYS B CA 1
ATOM 5252 C C . LYS B 1 317 ? 13.086 -25.594 -9.414 1 97.81 317 LYS B C 1
ATOM 5254 O O . LYS B 1 317 ? 13.781 -25.062 -8.547 1 97.81 317 LYS B O 1
ATOM 5259 N N . ALA B 1 318 ? 13.508 -25.781 -10.633 1 97.44 318 ALA B N 1
ATOM 5260 C CA . ALA B 1 318 ? 14.812 -25.281 -11.055 1 97.44 318 ALA B CA 1
ATOM 5261 C C . ALA B 1 318 ? 14.875 -23.766 -10.992 1 97.44 318 ALA B C 1
ATOM 5263 O O . ALA B 1 318 ? 15.898 -23.188 -10.609 1 97.44 318 ALA B O 1
ATOM 5264 N N . TYR B 1 319 ? 13.812 -23.156 -11.398 1 96.88 319 TYR B N 1
ATOM 5265 C CA . TYR B 1 319 ? 13.727 -21.703 -11.336 1 96.88 319 TYR B CA 1
ATOM 5266 C C . TYR B 1 319 ? 13.867 -21.203 -9.906 1 96.88 319 TYR B C 1
ATOM 5268 O O . TYR B 1 319 ? 14.625 -20.266 -9.641 1 96.88 319 TYR B O 1
ATOM 5276 N N . VAL B 1 320 ? 13.133 -21.797 -8.969 1 97.31 320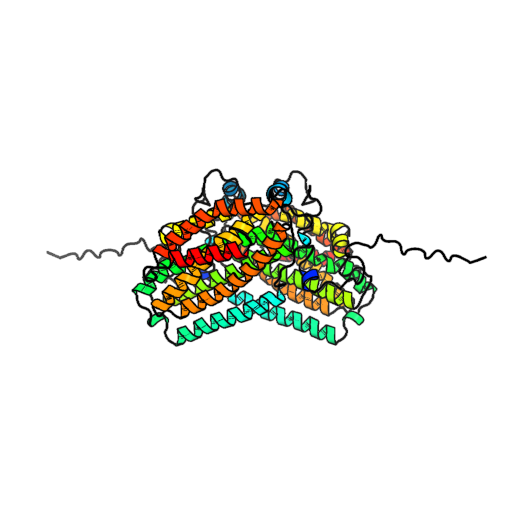 VAL B N 1
ATOM 5277 C CA . VAL B 1 320 ? 13.141 -21.375 -7.574 1 97.31 320 VAL B CA 1
ATOM 5278 C C . VAL B 1 320 ? 14.523 -21.609 -6.969 1 97.31 320 VAL B C 1
ATOM 5280 O O . VAL B 1 320 ? 15.008 -20.797 -6.18 1 97.31 320 VAL B O 1
ATOM 5283 N N . THR B 1 321 ? 15.164 -22.734 -7.352 1 96.56 321 THR B N 1
ATOM 5284 C CA . THR B 1 321 ? 16.516 -23.031 -6.883 1 96.56 321 THR B CA 1
ATOM 5285 C C . THR B 1 321 ? 17.5 -21.984 -7.375 1 96.56 321 THR B C 1
ATOM 5287 O O . THR B 1 321 ? 18.344 -21.5 -6.613 1 96.56 321 THR B O 1
ATOM 5290 N N . SER B 1 322 ? 17.375 -21.641 -8.594 1 96.31 322 SER B N 1
ATOM 5291 C CA . SER B 1 322 ? 18.25 -20.625 -9.164 1 96.31 322 SER B CA 1
ATOM 5292 C C . SER B 1 322 ? 18.047 -19.281 -8.477 1 96.31 322 SER B C 1
ATOM 5294 O O . SER B 1 322 ? 19 -18.562 -8.211 1 96.31 322 SER B O 1
ATOM 5296 N N . ALA B 1 323 ? 16.797 -18.938 -8.227 1 95.12 323 ALA B N 1
ATOM 5297 C CA . ALA B 1 323 ? 16.5 -17.688 -7.523 1 95.12 323 ALA B CA 1
ATOM 5298 C C . ALA B 1 323 ? 17.109 -17.688 -6.129 1 95.12 323 ALA B C 1
ATOM 5300 O O . ALA B 1 323 ? 17.719 -16.688 -5.715 1 95.12 323 ALA B O 1
ATOM 5301 N N . ARG B 1 324 ? 16.984 -18.781 -5.426 1 95.19 324 ARG B N 1
ATOM 5302 C CA . ARG B 1 324 ? 17.547 -18.875 -4.078 1 95.19 324 ARG B CA 1
ATOM 5303 C C . ARG B 1 324 ? 19.062 -18.734 -4.098 1 95.19 324 ARG B C 1
ATOM 5305 O O . ARG B 1 324 ? 19.641 -18.078 -3.229 1 95.19 324 ARG B O 1
ATOM 5312 N N . LYS B 1 325 ? 19.688 -19.328 -5.074 1 94.12 325 LYS B N 1
ATOM 5313 C CA . LYS B 1 325 ? 21.141 -19.234 -5.211 1 94.12 325 LYS B CA 1
ATOM 5314 C C . LYS B 1 325 ? 21.578 -17.797 -5.465 1 94.12 325 LYS B C 1
ATOM 5316 O O . LYS B 1 325 ? 22.625 -17.359 -4.996 1 94.12 325 LYS B O 1
ATOM 5321 N N . SER B 1 326 ? 20.766 -17.094 -6.172 1 93.25 326 SER B N 1
ATOM 5322 C CA . SER B 1 326 ? 21.094 -15.703 -6.473 1 93.25 326 SER B CA 1
ATOM 5323 C C . SER B 1 326 ? 21.062 -14.844 -5.211 1 93.25 326 SER B C 1
ATOM 5325 O O . SER B 1 326 ? 21.672 -13.773 -5.164 1 93.25 326 SER B O 1
ATOM 5327 N N . PHE B 1 327 ? 20.359 -15.305 -4.18 1 93.44 327 PHE B N 1
ATOM 5328 C CA . PHE B 1 327 ? 20.297 -14.586 -2.912 1 93.44 327 PHE B CA 1
ATOM 5329 C C . PHE B 1 327 ? 21.438 -15 -1.989 1 93.44 327 PHE B C 1
ATOM 5331 O O . PHE B 1 327 ? 21.531 -14.516 -0.863 1 93.44 327 PHE B O 1
ATOM 5338 N N . GLY B 1 328 ? 22.312 -15.914 -2.477 1 90.69 328 GLY B N 1
ATOM 5339 C CA . GLY B 1 328 ? 23.375 -16.422 -1.642 1 90.69 328 GLY B CA 1
ATOM 5340 C C . GLY B 1 328 ? 22.922 -17.516 -0.696 1 90.69 328 GLY B C 1
ATOM 5341 O O . GLY B 1 328 ? 23.547 -17.734 0.35 1 90.69 328 GLY B O 1
ATOM 5342 N N . LEU B 1 329 ? 21.781 -18.156 -1.009 1 92.19 329 LEU B N 1
ATOM 5343 C CA . LEU B 1 329 ? 21.203 -19.188 -0.146 1 92.19 329 LEU B CA 1
ATOM 5344 C C . LEU B 1 329 ? 21.234 -20.547 -0.824 1 92.19 329 LEU B C 1
ATOM 5346 O O . LEU B 1 329 ? 21.5 -20.641 -2.021 1 92.19 329 LEU B O 1
ATOM 5350 N N . LYS B 1 330 ? 21.031 -21.562 -0.024 1 86.75 330 LYS B N 1
ATOM 5351 C CA . LYS B 1 330 ? 21.094 -22.922 -0.541 1 86.75 330 LYS B CA 1
ATOM 5352 C C . LYS B 1 330 ? 19.703 -23.469 -0.846 1 86.75 330 LYS B C 1
ATOM 5354 O O . LYS B 1 330 ? 18.734 -23.078 -0.215 1 86.75 330 LYS B O 1
#

Organism: NCBI:txid1198232

Sequence (660 aa):
MSDSTQTIKPLKTWSHLSKQRKRPSEYEIVTTNLHFHTNNKERPFEVGQDAKMNDWYLTYRNNSPLKHDDWDAFRDPEQLVYRTYNILQEGQEAYVTGLLNQFSERGNDQMITKQWATDLARLYTPSRYLYHALQMLASYLHQMSPASTISNLATYQSADHLRWLTHSAYRTCELAKTWDNIGLGDKEREYWEKDPAWQGFRELAEKALVTWDWAEATVVLDVVLKPAVSAAVQKQLGLAGAENGDTLLSLLNDAQMRDAERHQRQTQSLMEFAMGNEDNAGIIQGWVDKWQPLADRAIEAYCAELTDLPDAIENAKAYVTSARKSFGLKMSDSTQTIKPLKTWSHLSKQRKRPSEYEIVTTNLHFHTNNKERPFEVGQDAKMNDWYLTYRNNSPLKHDDWDAFRDPEQLVYRTYNILQEGQEAYVTGLLNQFSERGNDQMITKQWATDLARLYTPSRYLYHALQMLASYLHQMSPASTISNLATYQSADHLRWLTHSAYRTCELAKTWDNIGLGDKEREYWEKDPAWQGFRELAEKALVTWDWAEATVVLDVVLKPAVSAAVQKQLGLAGAENGDTLLSLLNDAQMRDAERHQRQTQSLMEFAMGNEDNAGIIQGWVDKWQPLADRAIEAYCAELTDLPDAIENAKAYVTSARKSFGLK

Radius of gyration: 26.66 Å; Cα contacts (8 Å, |Δi|>4): 874; chains: 2; bounding box: 125×74×62 Å